Protein AF-A0A1E3H516-F1 (afdb_monomer_lite)

Radius of gyration: 39.15 Å; chains: 1; bounding box: 95×110×135 Å

Secondary structure (DSSP, 8-state):
---EEEE---SSS--BHHHHHHHHHHHHHHHTTT-EEEEEE----TTT--HHHHHHHHHHHHHTT---SEEEESTT-HHHHHHHHHHHHHTT-EEEE---HHHHHHHHHHHHHTT-------GGGG--HHHHHHHHHTT---EEEE--SS-TT---TTSTTEEEEEETTTEEEEEEGGGS---EEE-TTSPBPTHHHHHHHHHHTT--EEEEEGGGHHHHHHHHHHHHHTTPPPPEEEEEPPEE-TTS-B--TT-GGGBHHHHHHTT--HHHHHHHHHHTTSSSPP---S-SHHHHTT--STTS-SS-EE--HHHHHHHSTT--TTTSSSTTSSSS-SS--S----------------------------------------------------------------------------------------------------------------------------------------------

pLDDT: mean 70.85, std 29.44, range [23.53, 98.44]

Organism: NCBI:txid1439726

Sequence (484 aa):
MTVTVRFAPSPTGHIHIGNARTALFNWLFSRAKGGRFVLRYDDTDRERSRPEFAEAIAEDLTWLGIRPDDVIRQSERLDRYEAAKATLVAEGLLYPCYESADELDLKRRRQRLRNLPPVYDRAALALSDDDKARLEAEGRRPHWRFKLPGDATSRDPDDARHVRWTDLCKGPMVVDLASLSDPVLVREDGSFLYTLPSIVDDIDMGVTHVIRGEDHVTNTGVQIAIFRALGGTVPGFGHHNLLTDALGEGLSKRKGALSIRSLRAEGIEPQAVAALAVRLGTSEPAEPVRDIDDLATSFDLAATSRSAAKFDEADLRALTPGSSATCRSKRQGRGWRRSAYRRGRRSGRRCRAISNVFPILPTGGVSSPARPSGSRPSTTRRFLPVRPNCSRTIRSTAAPGGRGRKRWRKTAGARARPCSCRCASRSRAVFTAPNSRACCRSWAGRKFSPVWRRRQADIRFPVPAAADRGGDVGQRRHARCRQG

Structure (mmCIF, N/CA/C/O backbone):
data_AF-A0A1E3H516-F1
#
_entry.id   AF-A0A1E3H516-F1
#
loop_
_atom_site.group_PDB
_atom_site.id
_atom_site.type_symbol
_atom_site.label_atom_id
_atom_site.label_alt_id
_atom_site.label_comp_id
_atom_site.label_asym_id
_atom_site.label_entity_id
_atom_site.label_seq_id
_atom_site.pdbx_PDB_ins_code
_atom_site.Cartn_x
_atom_site.Cartn_y
_atom_site.Cartn_z
_atom_site.occupancy
_atom_site.B_iso_or_equiv
_atom_site.auth_seq_id
_atom_site.auth_comp_id
_atom_site.auth_asym_id
_atom_site.auth_atom_id
_atom_site.pdbx_PDB_model_num
ATOM 1 N N . MET A 1 1 ? 9.221 -22.246 -1.492 1.00 64.12 1 MET A N 1
ATOM 2 C CA . MET A 1 1 ? 8.011 -21.458 -1.816 1.00 64.12 1 MET A CA 1
ATOM 3 C C . MET A 1 1 ? 8.278 -20.674 -3.084 1.00 64.12 1 MET A C 1
ATOM 5 O O . MET A 1 1 ? 9.368 -20.128 -3.208 1.00 64.12 1 MET A O 1
ATOM 9 N N . THR A 1 2 ? 7.323 -20.636 -4.011 1.00 89.19 2 THR A N 1
ATOM 10 C CA . THR A 1 2 ? 7.398 -19.787 -5.209 1.00 89.19 2 THR A CA 1
ATOM 11 C C . THR A 1 2 ? 7.177 -18.333 -4.808 1.00 89.19 2 THR A C 1
ATOM 13 O O . THR A 1 2 ? 6.261 -18.047 -4.037 1.00 89.19 2 THR A O 1
ATOM 16 N N . VAL A 1 3 ? 7.997 -17.409 -5.313 1.00 95.88 3 VAL A N 1
ATOM 17 C CA . VAL A 1 3 ? 7.800 -15.973 -5.069 1.00 95.88 3 VAL A CA 1
ATOM 18 C C . VAL A 1 3 ? 6.464 -15.546 -5.680 1.00 95.88 3 VAL A C 1
ATOM 20 O O . VAL A 1 3 ? 6.269 -15.696 -6.878 1.00 95.88 3 VAL A O 1
ATOM 23 N N . THR A 1 4 ? 5.559 -15.001 -4.871 1.00 98.19 4 THR A N 1
ATOM 24 C CA . THR A 1 4 ? 4.394 -14.229 -5.339 1.00 98.19 4 THR A CA 1
ATOM 25 C C . THR A 1 4 ? 4.538 -12.777 -4.882 1.00 98.19 4 THR A C 1
ATOM 27 O O . THR A 1 4 ? 4.849 -12.519 -3.713 1.00 98.19 4 THR A O 1
ATOM 30 N N . VAL A 1 5 ? 4.305 -11.853 -5.810 1.00 98.31 5 VAL A N 1
ATOM 31 C CA . VAL A 1 5 ? 4.325 -10.386 -5.667 1.00 98.31 5 VAL A CA 1
ATOM 32 C C . VAL A 1 5 ? 3.090 -9.792 -6.346 1.00 98.31 5 VAL A C 1
ATOM 34 O O . VAL A 1 5 ? 2.445 -10.459 -7.154 1.00 98.31 5 VAL A O 1
ATOM 37 N N . ARG A 1 6 ? 2.748 -8.533 -6.042 1.00 98.19 6 ARG A N 1
ATOM 38 C CA . ARG A 1 6 ? 1.574 -7.871 -6.635 1.00 98.19 6 ARG A CA 1
ATOM 39 C C . ARG A 1 6 ? 1.694 -6.358 -6.753 1.00 98.19 6 ARG A C 1
ATOM 41 O O . ARG A 1 6 ? 2.139 -5.686 -5.816 1.00 98.19 6 ARG A O 1
ATOM 48 N N . PHE A 1 7 ? 1.195 -5.829 -7.866 1.00 98.00 7 PHE A N 1
ATOM 49 C CA . PHE A 1 7 ? 0.904 -4.408 -8.038 1.00 98.00 7 PHE A CA 1
ATOM 50 C C . PHE A 1 7 ? -0.577 -4.161 -7.731 1.00 98.00 7 PHE A C 1
ATOM 52 O O . PHE A 1 7 ? -1.445 -4.802 -8.321 1.00 98.00 7 PHE A O 1
ATOM 59 N N . ALA A 1 8 ? -0.852 -3.244 -6.799 1.00 96.81 8 ALA A N 1
ATOM 60 C CA . ALA A 1 8 ? -2.189 -2.998 -6.255 1.00 96.81 8 ALA A CA 1
ATOM 61 C C . ALA A 1 8 ? -2.668 -1.541 -6.478 1.00 96.81 8 ALA A C 1
ATOM 63 O O . ALA A 1 8 ? -2.659 -0.740 -5.539 1.00 96.81 8 ALA A O 1
ATOM 64 N N . PRO A 1 9 ? -2.988 -1.121 -7.720 1.00 95.56 9 PRO A N 1
ATOM 65 C CA . PRO A 1 9 ? -3.466 0.230 -8.000 1.00 95.56 9 PRO A CA 1
ATOM 66 C C . PRO A 1 9 ? -4.980 0.392 -7.768 1.00 95.56 9 PRO A C 1
ATOM 68 O O . PRO A 1 9 ? -5.795 -0.329 -8.340 1.00 95.56 9 PRO A O 1
ATOM 71 N N . SER A 1 10 ? -5.380 1.435 -7.036 1.00 94.31 10 SER A N 1
ATOM 72 C CA . SER A 1 10 ? -6.773 1.910 -7.043 1.00 94.31 10 SER A CA 1
ATOM 73 C C . SER A 1 10 ? -7.075 2.670 -8.347 1.00 94.31 10 SER A C 1
ATOM 75 O O . SER A 1 10 ? -6.422 3.696 -8.592 1.00 94.31 10 SER A O 1
ATOM 77 N N . PRO A 1 11 ? -8.061 2.250 -9.169 1.00 93.81 11 PRO A N 1
ATOM 78 C CA . PRO A 1 11 ? -8.339 2.817 -10.495 1.00 93.81 11 PRO A CA 1
ATOM 79 C C . PRO A 1 11 ? -9.070 4.171 -10.412 1.00 93.81 11 PRO A C 1
ATOM 81 O O . PRO A 1 11 ? -10.227 4.316 -10.791 1.00 93.81 11 PRO A O 1
ATOM 84 N N . THR A 1 12 ? -8.361 5.176 -9.895 1.00 91.88 12 THR A N 1
ATOM 85 C CA . THR A 1 12 ? -8.844 6.531 -9.545 1.00 91.88 12 THR A CA 1
ATOM 86 C C . THR A 1 12 ? -8.238 7.638 -10.422 1.00 91.88 12 THR A C 1
ATOM 88 O O . THR A 1 12 ? -8.326 8.827 -10.110 1.00 91.88 12 THR A O 1
ATOM 91 N N . GLY A 1 13 ? -7.541 7.245 -11.487 1.00 91.31 13 GLY A N 1
ATOM 92 C CA . GLY A 1 13 ? -6.838 8.110 -12.432 1.00 91.31 13 GLY A CA 1
ATOM 93 C C . GLY A 1 13 ? -5.756 7.333 -13.186 1.00 91.31 13 GLY A C 1
ATOM 94 O O . GLY A 1 13 ? -5.382 6.235 -12.776 1.00 91.31 13 GLY A O 1
ATOM 95 N N . HIS A 1 14 ? -5.224 7.911 -14.266 1.00 91.56 14 HIS A N 1
ATOM 96 C CA . HIS A 1 14 ? -4.091 7.332 -15.001 1.00 91.56 14 HIS A CA 1
ATOM 97 C C . HIS A 1 14 ? -2.841 7.186 -14.116 1.00 91.56 14 HIS A C 1
ATOM 99 O O . HIS A 1 14 ? -2.578 8.017 -13.237 1.00 91.56 14 HIS A O 1
ATOM 105 N N . ILE A 1 15 ? -2.042 6.146 -14.370 1.00 92.69 15 ILE A N 1
ATOM 106 C CA . ILE A 1 15 ? -0.769 5.944 -13.673 1.00 92.69 15 ILE A CA 1
ATOM 107 C C . ILE A 1 15 ? 0.324 6.859 -14.231 1.00 92.69 15 ILE A C 1
ATOM 109 O O . ILE A 1 15 ? 0.362 7.193 -15.412 1.00 92.69 15 ILE A O 1
ATOM 113 N N . HIS A 1 16 ? 1.227 7.271 -13.344 1.00 90.50 16 HIS A N 1
ATOM 114 C CA . HIS A 1 16 ? 2.433 8.035 -13.659 1.00 90.50 16 HIS A CA 1
ATOM 115 C C . HIS A 1 16 ? 3.680 7.189 -13.411 1.00 90.50 16 HIS A C 1
ATOM 117 O O . HIS A 1 16 ? 3.597 6.155 -12.742 1.00 90.50 16 HIS A O 1
ATOM 123 N N . ILE A 1 17 ? 4.839 7.643 -13.899 1.00 90.31 17 ILE A N 1
ATOM 124 C CA . ILE A 1 17 ? 6.109 6.897 -13.808 1.00 90.31 17 ILE A CA 1
ATOM 125 C C . ILE A 1 17 ? 6.434 6.400 -12.386 1.00 90.31 17 ILE A C 1
ATOM 127 O O . ILE A 1 17 ? 6.926 5.289 -12.228 1.00 90.31 17 ILE A O 1
ATOM 131 N N . GLY A 1 18 ? 6.071 7.152 -11.340 1.00 88.31 18 GLY A N 1
ATOM 132 C CA . GLY A 1 18 ? 6.219 6.718 -9.942 1.00 88.31 18 GLY A CA 1
ATOM 133 C C . GLY A 1 18 ? 5.408 5.467 -9.564 1.00 88.31 18 GLY A C 1
ATOM 134 O O . GLY A 1 18 ? 5.922 4.620 -8.844 1.00 88.31 18 GLY A O 1
ATOM 135 N N . ASN A 1 19 ? 4.188 5.306 -10.086 1.00 89.50 19 ASN A N 1
ATOM 136 C CA . ASN A 1 19 ? 3.364 4.112 -9.843 1.00 89.50 19 ASN A CA 1
ATOM 137 C C . ASN A 1 19 ? 3.785 2.961 -10.764 1.00 89.50 19 ASN A C 1
ATOM 139 O O . ASN A 1 19 ? 3.828 1.809 -10.339 1.00 89.50 19 ASN A O 1
ATOM 143 N N . ALA A 1 20 ? 4.135 3.279 -12.015 1.00 93.44 20 ALA A N 1
ATOM 144 C CA . ALA A 1 20 ? 4.687 2.310 -12.955 1.00 93.44 20 ALA A CA 1
ATOM 145 C C . ALA A 1 20 ? 6.003 1.711 -12.437 1.00 93.44 20 ALA A C 1
ATOM 147 O O . ALA A 1 20 ? 6.210 0.514 -12.572 1.00 93.44 20 ALA A O 1
ATOM 148 N N . ARG A 1 21 ? 6.849 2.499 -11.758 1.00 93.56 21 ARG A N 1
ATOM 149 C CA . ARG A 1 21 ? 8.056 2.018 -11.070 1.00 93.56 21 ARG A CA 1
ATOM 150 C C . ARG A 1 21 ? 7.739 0.923 -10.053 1.00 93.56 21 ARG A C 1
ATOM 152 O O . ARG A 1 21 ? 8.417 -0.096 -10.055 1.00 93.56 21 ARG A O 1
ATOM 159 N N . THR A 1 22 ? 6.677 1.068 -9.259 1.00 95.44 22 THR A N 1
ATOM 160 C CA . THR A 1 22 ? 6.222 0.009 -8.344 1.00 95.44 22 THR A CA 1
ATOM 161 C C . THR A 1 22 ? 5.816 -1.261 -9.098 1.00 95.44 22 THR A C 1
ATOM 163 O O . THR A 1 22 ? 6.174 -2.361 -8.677 1.00 95.44 22 THR A O 1
ATOM 166 N N . ALA A 1 23 ? 5.103 -1.133 -10.223 1.00 96.81 23 ALA A N 1
ATOM 167 C CA . ALA A 1 23 ? 4.726 -2.273 -11.060 1.00 96.81 23 ALA A CA 1
ATOM 168 C C . ALA A 1 23 ? 5.955 -2.972 -11.668 1.00 96.81 23 ALA A C 1
ATOM 170 O O . ALA A 1 23 ? 6.093 -4.184 -11.530 1.00 96.81 23 ALA A O 1
ATOM 171 N N . LEU A 1 24 ? 6.879 -2.198 -12.247 1.00 96.19 24 LEU A N 1
ATOM 172 C CA . LEU A 1 24 ? 8.155 -2.655 -12.806 1.00 96.19 24 LEU A CA 1
ATOM 173 C C . LEU A 1 24 ? 9.008 -3.381 -11.757 1.00 96.19 24 LEU A C 1
ATOM 175 O O . LEU A 1 24 ? 9.507 -4.465 -12.029 1.00 96.19 24 LEU A O 1
ATOM 179 N N . PHE A 1 25 ? 9.132 -2.827 -10.546 1.00 96.25 25 PHE A N 1
ATOM 180 C CA . PHE A 1 25 ? 9.882 -3.444 -9.447 1.00 96.25 25 PHE A CA 1
ATOM 181 C C . PHE A 1 25 ? 9.290 -4.797 -9.028 1.00 96.25 25 PHE A C 1
ATOM 183 O O . PHE A 1 25 ? 10.034 -5.747 -8.805 1.00 96.25 25 PHE A O 1
ATOM 190 N N . ASN A 1 26 ? 7.960 -4.904 -8.924 1.00 97.62 26 ASN A N 1
ATOM 191 C CA . ASN A 1 26 ? 7.310 -6.176 -8.596 1.00 97.62 26 ASN A CA 1
ATOM 192 C C . ASN A 1 26 ? 7.454 -7.182 -9.754 1.00 97.62 26 ASN A C 1
ATOM 194 O O . ASN A 1 26 ? 7.845 -8.320 -9.514 1.00 97.62 26 ASN A O 1
ATOM 198 N N . TRP A 1 27 ? 7.198 -6.773 -11.000 1.00 97.00 27 TRP A N 1
ATOM 199 C CA . TRP A 1 27 ? 7.292 -7.657 -12.167 1.00 97.00 27 TRP A CA 1
ATOM 200 C C . TRP A 1 27 ? 8.724 -8.161 -12.394 1.00 97.00 27 TRP A C 1
ATOM 202 O O . TRP A 1 27 ? 8.943 -9.366 -12.451 1.00 97.00 27 TRP A O 1
ATOM 212 N N . LEU A 1 28 ? 9.733 -7.284 -12.408 1.00 95.62 28 LEU A N 1
ATOM 213 C CA . LEU A 1 28 ? 11.130 -7.710 -12.561 1.00 95.62 28 LEU A CA 1
ATOM 214 C C . LEU A 1 28 ? 11.598 -8.606 -11.407 1.00 95.62 28 LEU A C 1
ATOM 216 O O . LEU A 1 28 ? 12.351 -9.548 -11.647 1.00 95.62 28 LEU A O 1
ATOM 220 N N . PHE A 1 29 ? 11.112 -8.392 -10.177 1.00 95.94 29 PHE A N 1
ATOM 221 C CA . PHE A 1 29 ? 11.392 -9.300 -9.062 1.00 95.94 29 PHE A CA 1
ATOM 222 C C . PHE A 1 29 ? 10.760 -10.688 -9.246 1.00 95.94 29 PHE A C 1
ATOM 224 O O . PHE A 1 29 ? 11.387 -11.679 -8.874 1.00 95.94 29 PHE A O 1
ATOM 231 N N . SER A 1 30 ? 9.559 -10.796 -9.834 1.00 95.69 30 SER A N 1
ATOM 232 C CA . SER A 1 30 ? 8.981 -12.108 -10.158 1.00 95.69 30 SER A CA 1
ATOM 233 C C . SER A 1 30 ? 9.788 -12.794 -11.262 1.00 95.69 30 SER A C 1
ATOM 235 O O . SER A 1 30 ? 10.247 -13.920 -11.061 1.00 95.69 30 SER A O 1
ATOM 237 N N . ARG A 1 31 ? 10.074 -12.092 -12.370 1.00 94.31 31 ARG A N 1
ATOM 238 C CA . ARG A 1 31 ? 10.872 -12.601 -13.502 1.00 94.31 31 ARG A CA 1
ATOM 239 C C . ARG A 1 31 ? 12.245 -13.103 -13.042 1.00 94.31 31 ARG A C 1
ATOM 241 O O . ARG A 1 31 ? 12.589 -14.256 -13.294 1.00 94.31 31 ARG A O 1
ATOM 248 N N . ALA A 1 32 ? 12.973 -12.303 -12.261 1.00 92.69 32 ALA A N 1
ATOM 249 C CA . ALA A 1 32 ? 14.300 -12.632 -11.726 1.00 92.69 32 ALA A CA 1
ATOM 250 C C . ALA A 1 32 ? 14.323 -13.786 -10.697 1.00 92.69 32 ALA A C 1
ATOM 252 O O . ALA A 1 32 ? 15.403 -14.205 -10.270 1.00 92.69 32 ALA A O 1
ATOM 253 N N . LYS A 1 33 ? 13.158 -14.283 -10.254 1.00 93.00 33 LYS A N 1
ATOM 254 C CA . LYS A 1 33 ? 13.021 -15.379 -9.275 1.00 93.00 33 LYS A CA 1
ATOM 255 C C . LYS A 1 33 ? 12.164 -16.554 -9.768 1.00 93.00 33 LYS A C 1
ATOM 257 O O . LYS A 1 33 ? 11.905 -17.457 -8.976 1.00 93.00 33 LYS A O 1
ATOM 262 N N . GLY A 1 34 ? 11.713 -16.554 -11.027 1.00 93.12 34 GLY A N 1
ATOM 263 C CA . GLY A 1 34 ? 10.752 -17.551 -11.529 1.00 93.12 34 GLY A CA 1
ATOM 264 C C . GLY A 1 34 ? 9.422 -17.536 -10.760 1.00 93.12 34 GLY A C 1
ATOM 265 O O . GLY A 1 34 ? 8.822 -18.582 -10.524 1.00 93.12 34 GLY A O 1
ATOM 266 N N . GLY A 1 35 ? 9.025 -16.356 -10.282 1.00 95.56 35 GLY A N 1
ATOM 267 C CA . GLY A 1 35 ? 7.834 -16.125 -9.474 1.00 95.56 35 GLY A CA 1
ATOM 268 C C . GLY A 1 35 ? 6.632 -15.612 -10.267 1.00 95.56 35 GLY A C 1
ATOM 269 O O . GLY A 1 35 ? 6.709 -15.373 -11.468 1.00 95.56 35 GLY A O 1
ATOM 270 N N . ARG A 1 36 ? 5.540 -15.382 -9.537 1.00 97.44 36 ARG A N 1
ATOM 271 C CA . ARG A 1 36 ? 4.226 -14.942 -10.013 1.00 97.44 36 ARG A CA 1
ATOM 272 C C . ARG A 1 36 ? 3.957 -13.476 -9.661 1.00 97.44 36 ARG A C 1
ATOM 274 O O . ARG A 1 36 ? 4.250 -13.046 -8.541 1.00 97.44 36 ARG A O 1
ATOM 281 N N . PHE A 1 37 ? 3.379 -12.724 -10.590 1.00 97.94 37 PHE A N 1
ATOM 282 C CA . PHE A 1 37 ? 3.020 -11.314 -10.461 1.00 97.94 37 PHE A CA 1
ATOM 283 C C . PHE A 1 37 ? 1.512 -11.100 -10.662 1.00 97.94 37 PHE A C 1
ATOM 285 O O . PHE A 1 37 ? 0.974 -11.284 -11.753 1.00 97.94 37 PHE A O 1
ATOM 292 N N . VAL A 1 38 ? 0.837 -10.674 -9.593 1.00 98.38 38 VAL A N 1
ATOM 293 C CA . VAL A 1 38 ? -0.610 -10.409 -9.566 1.00 98.38 38 VAL A CA 1
ATOM 294 C C . VAL A 1 38 ? -0.891 -8.921 -9.813 1.00 98.38 38 VAL A C 1
ATOM 296 O O . VAL A 1 38 ? -0.248 -8.049 -9.219 1.00 98.38 38 VAL A O 1
ATOM 299 N N . LEU A 1 39 ? -1.896 -8.612 -10.633 1.00 98.44 39 LEU A N 1
ATOM 300 C CA . LEU A 1 39 ? -2.495 -7.279 -10.730 1.00 98.44 39 LEU A CA 1
ATOM 301 C C . LEU A 1 39 ? -3.790 -7.244 -9.911 1.00 98.44 39 LEU A C 1
ATOM 303 O O . LEU A 1 39 ? -4.760 -7.916 -10.257 1.00 98.44 39 LEU A O 1
ATOM 307 N N . ARG A 1 40 ? -3.825 -6.445 -8.841 1.00 98.06 40 ARG A N 1
ATOM 308 C CA . ARG A 1 40 ? -5.017 -6.287 -7.996 1.00 98.06 40 ARG A CA 1
ATOM 309 C C . ARG A 1 40 ? -5.591 -4.880 -8.113 1.00 98.06 40 ARG A C 1
ATOM 311 O O . ARG A 1 40 ? -4.922 -3.908 -7.783 1.00 98.06 40 ARG A O 1
ATOM 318 N N . TYR A 1 41 ? -6.832 -4.754 -8.563 1.00 97.44 41 TYR A N 1
ATOM 319 C CA . TYR A 1 41 ? -7.525 -3.470 -8.564 1.00 97.44 41 TYR A CA 1
ATOM 320 C C . TYR A 1 41 ? -8.099 -3.193 -7.174 1.00 97.44 41 TYR A C 1
ATOM 322 O O . TYR A 1 41 ? -9.089 -3.808 -6.776 1.00 97.44 41 TYR A O 1
ATOM 330 N N . ASP A 1 42 ? -7.494 -2.247 -6.451 1.00 95.19 42 ASP A N 1
ATOM 331 C CA . ASP A 1 42 ? -7.952 -1.808 -5.126 1.00 95.19 42 ASP A CA 1
ATOM 332 C C . ASP A 1 42 ? -9.125 -0.819 -5.297 1.00 95.19 42 ASP A C 1
ATOM 334 O O . ASP A 1 42 ? -8.991 0.390 -5.087 1.00 95.19 42 ASP A O 1
ATOM 338 N N . ASP A 1 43 ? -10.260 -1.345 -5.775 1.00 93.00 43 ASP A N 1
ATOM 339 C CA . ASP A 1 43 ? -11.439 -0.628 -6.290 1.00 93.00 43 ASP A CA 1
ATOM 340 C C . ASP A 1 43 ? -12.654 -0.620 -5.336 1.00 93.00 43 ASP A C 1
ATOM 342 O O . ASP A 1 43 ? -13.792 -0.395 -5.750 1.00 93.00 43 ASP A O 1
ATOM 346 N N . THR A 1 44 ? -12.410 -0.816 -4.036 1.00 87.31 44 THR A N 1
ATOM 347 C CA . THR A 1 44 ? -13.428 -0.733 -2.965 1.00 87.31 44 THR A CA 1
ATOM 348 C C . THR A 1 44 ? -14.083 0.649 -2.835 1.00 87.31 44 THR A C 1
ATOM 350 O O . THR A 1 44 ? -15.225 0.760 -2.390 1.00 87.31 44 THR A O 1
ATOM 353 N N . ASP A 1 45 ? -13.383 1.711 -3.237 1.00 85.75 45 ASP A N 1
ATOM 354 C CA . ASP A 1 45 ? -13.869 3.092 -3.225 1.00 85.75 45 ASP A CA 1
ATOM 355 C C . ASP A 1 45 ? -14.720 3.377 -4.474 1.00 85.75 45 ASP A C 1
ATOM 357 O O . ASP A 1 45 ? -14.196 3.775 -5.517 1.00 85.75 45 ASP A O 1
ATOM 361 N N . ARG A 1 46 ? -16.033 3.136 -4.383 1.00 81.25 46 ARG A N 1
ATOM 362 C CA . ARG A 1 46 ? -16.970 3.235 -5.520 1.00 81.25 46 ARG A CA 1
ATOM 363 C C . ARG A 1 46 ? -17.200 4.658 -6.045 1.00 81.25 46 ARG A C 1
ATOM 365 O O . ARG A 1 46 ? -17.664 4.802 -7.169 1.00 81.25 46 ARG A O 1
ATOM 372 N N . GLU A 1 47 ? -16.886 5.699 -5.272 1.00 85.31 47 GLU A N 1
ATOM 373 C CA . GLU A 1 47 ? -17.026 7.093 -5.724 1.00 85.31 47 GLU A CA 1
ATOM 374 C C . GLU A 1 47 ? -15.890 7.509 -6.665 1.00 85.31 47 GLU A C 1
ATOM 376 O O . GLU A 1 47 ? -16.101 8.246 -7.632 1.00 85.31 47 GLU A O 1
ATOM 381 N N . ARG A 1 48 ? -14.662 7.061 -6.367 1.00 86.88 48 ARG A N 1
ATOM 382 C CA . ARG A 1 48 ? -13.451 7.485 -7.085 1.00 86.88 48 ARG A CA 1
ATOM 383 C C . ARG A 1 48 ? -12.948 6.444 -8.080 1.00 86.88 48 ARG A C 1
ATOM 385 O O . ARG A 1 48 ? -12.224 6.817 -9.002 1.00 86.88 48 ARG A O 1
ATOM 392 N N . SER A 1 49 ? -13.293 5.170 -7.902 1.00 90.88 49 SER A N 1
ATOM 393 C CA . SER A 1 49 ? -12.887 4.079 -8.796 1.00 90.88 49 SER A CA 1
ATOM 394 C C . SER A 1 49 ? -13.740 4.052 -10.061 1.00 90.88 49 SER A C 1
ATOM 396 O O . SER A 1 49 ? -14.964 4.118 -9.979 1.00 90.88 49 SER A O 1
ATOM 398 N N . ARG A 1 50 ? -13.115 3.925 -11.238 1.00 93.62 50 ARG A N 1
ATOM 399 C CA . ARG A 1 50 ? -13.828 3.884 -12.527 1.00 93.62 50 ARG A CA 1
ATOM 400 C C . ARG A 1 50 ? -13.284 2.814 -13.483 1.00 93.62 50 ARG A C 1
ATOM 402 O O . ARG A 1 50 ? -12.062 2.640 -13.533 1.00 93.62 50 ARG A O 1
ATOM 409 N N . PRO A 1 51 ? -14.140 2.156 -14.295 1.00 93.62 51 PRO A N 1
ATOM 410 C CA . PRO A 1 51 ? -13.701 1.214 -15.331 1.00 93.62 51 PRO A CA 1
ATOM 411 C C . PRO A 1 51 ? -12.676 1.823 -16.297 1.00 93.62 51 PRO A C 1
ATOM 413 O O . PRO A 1 51 ? -11.623 1.229 -16.508 1.00 93.62 51 PRO A O 1
ATOM 416 N N . GLU A 1 52 ? -12.902 3.065 -16.743 1.00 95.12 52 GLU A N 1
ATOM 417 C CA . GLU A 1 52 ? -12.022 3.803 -17.668 1.00 95.12 52 GLU A CA 1
ATOM 418 C C . GLU A 1 52 ? -10.561 3.927 -17.185 1.00 95.12 52 GLU A C 1
ATOM 420 O O . GLU A 1 52 ? -9.631 4.010 -17.988 1.00 95.12 52 GLU A O 1
ATOM 425 N N . PHE A 1 53 ? -10.332 3.914 -15.866 1.00 95.31 53 PHE A N 1
ATOM 426 C CA . PHE A 1 53 ? -8.992 3.935 -15.285 1.00 95.31 53 PHE A CA 1
ATOM 427 C C . PHE A 1 53 ? -8.434 2.531 -15.052 1.00 95.31 53 PHE A C 1
ATOM 429 O O . PHE A 1 53 ? -7.222 2.357 -15.146 1.00 95.31 53 PHE A O 1
ATOM 436 N N . ALA A 1 54 ? -9.278 1.528 -14.793 1.00 95.75 54 ALA A N 1
ATOM 437 C CA . ALA A 1 54 ? -8.845 0.134 -14.707 1.00 95.75 54 ALA A CA 1
ATOM 438 C C . ALA A 1 54 ? -8.354 -0.381 -16.075 1.00 95.75 54 ALA A C 1
ATOM 440 O O . ALA A 1 54 ? -7.282 -0.984 -16.158 1.00 95.75 54 ALA A O 1
ATOM 441 N N . GLU A 1 55 ? -9.089 -0.053 -17.140 1.00 96.31 55 GLU A N 1
ATOM 442 C CA . GLU A 1 55 ? -8.727 -0.308 -18.538 1.00 96.31 55 GLU A CA 1
ATOM 443 C C . GLU A 1 55 ? -7.428 0.412 -18.919 1.00 96.31 55 GLU A C 1
ATOM 445 O O . GLU A 1 55 ? -6.486 -0.226 -19.386 1.00 96.31 55 GLU A O 1
ATOM 450 N N . ALA A 1 56 ? -7.318 1.717 -18.637 1.00 95.81 56 ALA A N 1
ATOM 451 C CA . ALA A 1 56 ? -6.096 2.473 -18.915 1.00 95.81 56 ALA A CA 1
ATOM 452 C C . ALA A 1 56 ? -4.872 1.950 -18.138 1.00 95.81 56 ALA A C 1
ATOM 454 O O . ALA A 1 56 ? -3.763 1.985 -18.658 1.00 95.81 56 ALA A O 1
ATOM 455 N N . ILE A 1 57 ? -5.052 1.426 -16.918 1.00 96.88 57 ILE A N 1
ATOM 456 C CA . ILE A 1 57 ? -3.982 0.741 -16.174 1.00 96.88 57 ILE A CA 1
ATOM 457 C C . ILE A 1 57 ? -3.531 -0.527 -16.912 1.00 96.88 57 ILE A C 1
ATOM 459 O O . ILE A 1 57 ? -2.328 -0.733 -17.056 1.00 96.88 57 ILE A O 1
ATOM 463 N N . ALA A 1 58 ? -4.455 -1.357 -17.406 1.00 97.19 58 ALA A N 1
ATOM 464 C CA . ALA A 1 58 ? -4.101 -2.555 -18.170 1.00 97.19 58 ALA A CA 1
ATOM 465 C C . ALA A 1 58 ? -3.398 -2.205 -19.494 1.00 97.19 58 ALA A C 1
ATOM 467 O O . ALA A 1 58 ? -2.405 -2.841 -19.851 1.00 97.19 58 ALA A O 1
ATOM 468 N N . GLU A 1 59 ? -3.863 -1.165 -20.190 1.00 97.06 59 GLU A N 1
ATOM 469 C CA . GLU A 1 59 ? -3.262 -0.660 -21.429 1.00 97.06 59 GLU A CA 1
ATOM 470 C C . GLU A 1 59 ? -1.841 -0.109 -21.197 1.00 97.06 59 GLU A C 1
ATOM 472 O O . GLU A 1 59 ? -0.916 -0.425 -21.944 1.00 97.06 59 GLU A O 1
ATOM 477 N N . ASP A 1 60 ? -1.644 0.698 -20.148 1.00 96.62 60 ASP A N 1
ATOM 478 C CA . ASP A 1 60 ? -0.348 1.281 -19.783 1.00 96.62 60 ASP A CA 1
ATOM 479 C C . ASP A 1 60 ? 0.654 0.211 -19.296 1.00 96.62 60 ASP A C 1
ATOM 481 O O . ASP A 1 60 ? 1.833 0.280 -19.644 1.00 96.62 60 ASP A O 1
ATOM 485 N N . LEU A 1 61 ? 0.206 -0.811 -18.551 1.00 97.12 61 LEU A N 1
ATOM 486 C CA . LEU A 1 61 ? 1.044 -1.954 -18.150 1.00 97.12 61 LEU A CA 1
ATOM 487 C C . LEU A 1 61 ? 1.438 -2.824 -19.353 1.00 97.12 61 LEU A C 1
ATOM 489 O O . LEU A 1 61 ? 2.618 -3.129 -19.521 1.00 97.12 61 LEU A O 1
ATOM 493 N N . THR A 1 62 ? 0.477 -3.156 -20.221 1.00 96.75 62 THR A N 1
ATOM 494 C CA . THR A 1 62 ? 0.725 -3.939 -21.445 1.00 96.75 62 THR A CA 1
ATOM 495 C C . THR A 1 62 ? 1.706 -3.217 -22.368 1.00 96.75 62 THR A C 1
ATOM 497 O O . THR A 1 62 ? 2.601 -3.842 -22.933 1.00 96.75 62 THR A O 1
ATOM 500 N N . TRP A 1 63 ? 1.584 -1.890 -22.486 1.00 96.19 63 TRP A N 1
ATOM 501 C CA . TRP A 1 63 ? 2.510 -1.061 -23.257 1.00 96.19 63 TRP A CA 1
ATOM 502 C C . TRP A 1 63 ? 3.930 -1.043 -22.675 1.00 96.19 63 TRP A C 1
ATOM 504 O O . TRP A 1 63 ? 4.892 -1.082 -23.436 1.00 96.19 63 TRP A O 1
ATOM 514 N N . LEU A 1 64 ? 4.076 -1.065 -21.345 1.00 95.56 64 LEU A N 1
ATOM 515 C CA . LEU A 1 64 ? 5.367 -1.252 -20.667 1.00 95.56 64 LEU A CA 1
ATOM 516 C C . LEU A 1 64 ? 5.932 -2.683 -20.797 1.00 95.56 64 LEU A C 1
ATOM 518 O O . LEU A 1 64 ? 7.001 -2.953 -20.262 1.00 95.56 64 LEU A O 1
ATOM 522 N N . GLY A 1 65 ? 5.233 -3.608 -21.464 1.00 94.38 65 GLY A N 1
ATOM 523 C CA . GLY A 1 65 ? 5.615 -5.021 -21.575 1.00 94.38 65 GLY A CA 1
ATOM 524 C C . GLY A 1 65 ? 5.268 -5.871 -20.346 1.00 94.38 65 GLY A C 1
ATOM 525 O O . GLY A 1 65 ? 5.481 -7.083 -20.363 1.00 94.38 65 GLY A O 1
ATOM 526 N N . ILE A 1 66 ? 4.689 -5.271 -19.300 1.00 95.94 66 ILE A N 1
ATOM 527 C CA . ILE A 1 66 ? 4.304 -5.962 -18.067 1.00 95.94 66 ILE A CA 1
ATOM 528 C C . ILE A 1 66 ? 3.082 -6.840 -18.342 1.00 95.94 66 ILE A C 1
ATOM 530 O O . ILE A 1 66 ? 2.022 -6.354 -18.740 1.00 95.94 66 ILE A O 1
ATOM 534 N N . ARG A 1 67 ? 3.216 -8.137 -18.059 1.00 94.25 67 ARG A N 1
ATOM 535 C CA . ARG A 1 67 ? 2.130 -9.122 -18.132 1.00 94.25 67 ARG A CA 1
ATOM 536 C C . ARG A 1 67 ? 1.853 -9.681 -16.731 1.00 94.25 67 ARG A C 1
ATOM 538 O O . ARG A 1 67 ? 2.770 -10.276 -16.162 1.00 94.25 67 ARG A O 1
ATOM 545 N N . PRO A 1 68 ? 0.653 -9.467 -16.161 1.00 96.94 68 PRO A N 1
ATOM 546 C CA . PRO A 1 68 ? 0.187 -10.182 -14.975 1.00 96.94 68 PRO A CA 1
ATOM 547 C C . PRO A 1 68 ? -0.054 -11.661 -15.271 1.00 96.94 68 PRO A C 1
ATOM 549 O O . PRO A 1 68 ? -0.538 -11.998 -16.351 1.00 96.94 68 PRO A O 1
ATOM 552 N N . ASP A 1 69 ? 0.238 -12.515 -14.293 1.00 97.25 69 ASP A N 1
ATOM 553 C CA . ASP A 1 69 ? -0.156 -13.928 -14.305 1.00 97.25 69 ASP A CA 1
ATOM 554 C C . ASP A 1 69 ? -1.609 -14.093 -13.819 1.00 97.25 69 ASP A C 1
ATOM 556 O O . ASP A 1 69 ? -2.369 -14.882 -14.373 1.00 97.25 69 ASP A O 1
ATOM 560 N N . ASP A 1 70 ? -2.003 -13.291 -12.822 1.00 96.69 70 ASP A N 1
ATOM 561 C CA . ASP A 1 70 ? -3.353 -13.211 -12.251 1.00 96.69 70 ASP A CA 1
ATOM 562 C C . ASP A 1 70 ? -3.863 -11.758 -12.285 1.00 96.69 70 ASP A C 1
ATOM 564 O O . ASP A 1 70 ? -3.095 -10.814 -12.064 1.00 96.69 70 ASP A O 1
ATOM 568 N N . VAL A 1 71 ? -5.174 -11.569 -12.479 1.00 97.75 71 VAL A N 1
ATOM 569 C CA . VAL A 1 71 ? -5.857 -10.265 -12.382 1.00 97.75 71 VAL A CA 1
ATOM 570 C C . VAL A 1 71 ? -7.078 -10.395 -11.472 1.00 97.75 71 VAL A C 1
ATOM 572 O O . VAL A 1 71 ? -7.910 -11.270 -11.691 1.00 97.75 71 VAL A O 1
ATOM 575 N N . ILE A 1 72 ? -7.183 -9.550 -10.441 1.00 96.75 72 ILE A N 1
ATOM 576 C CA . ILE A 1 72 ? -8.196 -9.667 -9.373 1.00 96.75 72 ILE A CA 1
ATOM 577 C C . ILE A 1 72 ? -8.763 -8.283 -9.006 1.00 96.75 72 ILE A C 1
ATOM 579 O O . ILE A 1 72 ? -8.039 -7.286 -9.048 1.00 96.75 72 ILE A O 1
ATOM 583 N N . ARG A 1 73 ? -10.042 -8.202 -8.614 1.00 96.50 73 ARG A N 1
ATOM 584 C CA . ARG A 1 73 ? -10.690 -6.975 -8.108 1.00 96.50 73 ARG A CA 1
ATOM 585 C C . ARG A 1 73 ? -11.067 -7.106 -6.633 1.00 96.50 73 ARG A C 1
ATOM 587 O O . ARG A 1 73 ? -11.482 -8.176 -6.198 1.00 96.50 73 ARG A O 1
ATOM 594 N N . GLN A 1 74 ? -10.973 -6.022 -5.862 1.00 95.75 74 GLN A N 1
ATOM 595 C CA . GLN A 1 74 ? -11.425 -6.027 -4.463 1.00 95.75 74 GLN A CA 1
ATOM 596 C C . GLN A 1 74 ? -12.949 -5.892 -4.332 1.00 95.75 74 GLN A C 1
ATOM 598 O O . GLN A 1 74 ? -13.550 -6.420 -3.398 1.00 95.75 74 GLN A O 1
ATOM 603 N N . SER A 1 75 ? -13.597 -5.219 -5.284 1.00 93.75 75 SER A N 1
ATOM 604 C CA . SER A 1 75 ? -15.057 -5.069 -5.352 1.00 93.75 75 SER A CA 1
ATOM 605 C C . SER A 1 75 ? -15.823 -6.398 -5.455 1.00 93.75 75 SER A C 1
ATOM 607 O O . SER A 1 75 ? -16.996 -6.445 -5.086 1.00 93.75 75 SER A O 1
ATOM 609 N N . GLU A 1 76 ? -15.152 -7.470 -5.887 1.00 95.44 76 GLU A N 1
ATOM 610 C CA . GLU A 1 76 ? -15.673 -8.838 -6.032 1.00 95.44 76 GLU A CA 1
ATOM 611 C C . GLU A 1 76 ? -15.444 -9.719 -4.783 1.00 95.44 76 GLU A C 1
ATOM 613 O O . GLU A 1 76 ? -15.880 -10.865 -4.761 1.00 95.44 76 GLU A O 1
ATOM 618 N N . ARG A 1 77 ? -14.751 -9.210 -3.749 1.00 96.38 77 ARG A N 1
ATOM 619 C CA . ARG A 1 77 ? -14.194 -10.002 -2.625 1.00 96.38 77 ARG A CA 1
ATOM 620 C C . ARG A 1 77 ? -14.635 -9.523 -1.233 1.00 96.38 77 ARG A C 1
ATOM 622 O O . ARG A 1 77 ? -13.968 -9.758 -0.225 1.00 96.38 77 ARG A O 1
ATOM 629 N N . LEU A 1 78 ? -15.770 -8.822 -1.174 1.00 95.50 78 LEU A N 1
ATOM 630 C CA . LEU A 1 78 ? -16.306 -8.219 0.055 1.00 95.50 78 LEU A CA 1
ATOM 631 C C . LEU A 1 78 ? -16.684 -9.261 1.129 1.00 95.50 78 LEU A C 1
ATOM 633 O O . LEU A 1 78 ? -16.620 -8.955 2.318 1.00 95.50 78 LEU A O 1
ATOM 637 N N . ASP A 1 79 ? -17.009 -10.491 0.717 1.00 96.75 79 ASP A N 1
ATOM 638 C CA . ASP A 1 79 ? -17.229 -11.658 1.583 1.00 96.75 79 ASP A CA 1
ATOM 639 C C . ASP A 1 79 ? -16.019 -11.938 2.488 1.00 96.75 79 ASP A C 1
ATOM 641 O O . ASP A 1 79 ? -16.167 -12.132 3.696 1.00 96.75 79 ASP A O 1
ATOM 645 N N . ARG A 1 80 ? -14.807 -11.883 1.921 1.00 97.12 80 ARG A N 1
ATOM 646 C CA . ARG A 1 80 ? -13.548 -12.132 2.638 1.00 97.12 80 ARG A CA 1
ATOM 647 C C . ARG A 1 80 ? -13.287 -11.073 3.697 1.00 97.12 80 ARG A C 1
ATOM 649 O O . ARG A 1 80 ? -12.780 -11.380 4.774 1.00 97.12 80 ARG A O 1
ATOM 656 N N . TYR A 1 81 ? -13.639 -9.826 3.400 1.00 97.25 81 TYR A N 1
ATOM 657 C CA . TYR A 1 81 ? -13.395 -8.698 4.293 1.00 97.25 81 TYR A CA 1
ATOM 658 C C . TYR A 1 81 ? -14.395 -8.679 5.457 1.00 97.25 81 TYR A C 1
ATOM 660 O O . TYR A 1 81 ? -13.993 -8.403 6.587 1.00 97.25 81 TYR A O 1
ATOM 668 N N . GLU A 1 82 ? -15.660 -9.044 5.217 1.00 97.31 82 GLU A N 1
ATOM 669 C CA . GLU A 1 82 ? -16.656 -9.266 6.277 1.00 97.31 82 GLU A CA 1
ATOM 670 C C . GLU A 1 82 ? -16.299 -10.476 7.158 1.00 97.31 82 GLU A C 1
ATOM 672 O O . GLU A 1 82 ? -16.374 -10.375 8.382 1.00 97.31 82 GLU A O 1
ATOM 677 N N . ALA A 1 83 ? -15.812 -11.581 6.578 1.00 97.69 83 ALA A N 1
ATOM 678 C CA . ALA A 1 83 ? -15.334 -12.732 7.348 1.00 97.69 83 ALA A CA 1
ATOM 679 C C . ALA A 1 83 ? -14.133 -12.376 8.249 1.00 97.69 83 ALA A C 1
ATOM 681 O O . ALA A 1 83 ? -14.158 -12.641 9.450 1.00 97.69 83 ALA A O 1
ATOM 682 N N . ALA A 1 84 ? -13.111 -11.703 7.709 1.00 97.69 84 ALA A N 1
ATOM 683 C CA . ALA A 1 84 ? -11.945 -11.270 8.485 1.00 97.69 84 ALA A CA 1
ATOM 684 C C . ALA A 1 84 ? -12.304 -10.246 9.580 1.00 97.69 84 ALA A C 1
ATOM 686 O O . ALA A 1 84 ? -11.770 -10.295 10.688 1.00 97.69 84 ALA A O 1
ATOM 687 N N . LYS A 1 85 ? -13.242 -9.334 9.296 1.00 97.56 85 LYS A N 1
ATOM 688 C CA . LYS A 1 85 ? -13.839 -8.414 10.276 1.00 97.56 85 LYS A CA 1
ATOM 689 C C . LYS A 1 85 ? -14.527 -9.187 11.405 1.00 97.56 85 LYS A C 1
ATOM 691 O O . LYS A 1 85 ? -14.275 -8.869 12.563 1.00 97.56 85 LYS A O 1
ATOM 696 N N . ALA A 1 86 ? -15.329 -10.208 11.096 1.00 97.62 86 ALA A N 1
ATOM 697 C CA . ALA A 1 86 ? -15.999 -11.035 12.102 1.00 97.62 86 ALA A CA 1
ATOM 698 C C . ALA A 1 86 ? -15.001 -11.752 13.031 1.00 97.62 86 ALA A C 1
ATOM 700 O O . ALA A 1 86 ? -15.178 -11.700 14.248 1.00 97.62 86 ALA A O 1
ATOM 701 N N . THR A 1 87 ? -13.915 -12.322 12.491 1.00 97.31 87 THR A N 1
ATOM 702 C CA . THR A 1 87 ? -12.818 -12.900 13.292 1.00 97.31 87 THR A CA 1
ATOM 703 C C . THR A 1 87 ? -12.219 -11.873 14.254 1.00 97.31 87 THR A C 1
ATOM 705 O O . THR A 1 87 ? -12.180 -12.104 15.461 1.00 97.31 87 THR A O 1
ATOM 708 N N . LEU A 1 88 ? -11.827 -10.695 13.755 1.00 97.31 88 LEU A N 1
ATOM 709 C CA . LEU A 1 88 ? -11.199 -9.664 14.590 1.00 97.31 88 LEU A CA 1
ATOM 710 C C . LEU A 1 88 ? -12.150 -9.087 15.656 1.00 97.31 88 LEU A C 1
ATOM 712 O O . LEU A 1 88 ? -11.683 -8.662 16.714 1.00 97.31 88 LEU A O 1
ATOM 716 N N . VAL A 1 89 ? -13.466 -9.068 15.410 1.00 96.88 89 VAL A N 1
ATOM 717 C CA . VAL A 1 89 ? -14.475 -8.708 16.425 1.00 96.88 89 VAL A CA 1
ATOM 718 C C . VAL A 1 89 ? -14.586 -9.796 17.495 1.00 96.88 89 VAL A C 1
ATOM 720 O O . VAL A 1 89 ? -14.565 -9.472 18.680 1.00 96.88 89 VAL A O 1
ATOM 723 N N . ALA A 1 90 ? -14.643 -11.074 17.105 1.00 96.69 90 ALA A N 1
ATOM 724 C CA . ALA A 1 90 ? -14.712 -12.201 18.040 1.00 96.69 90 ALA A CA 1
ATOM 725 C C . ALA A 1 90 ? -13.471 -12.296 18.952 1.00 96.69 90 ALA A C 1
ATOM 727 O O . ALA A 1 90 ? -13.586 -12.651 20.122 1.00 96.69 90 ALA A O 1
ATOM 728 N N . GLU A 1 91 ? -12.297 -11.912 18.447 1.00 95.12 91 GLU A N 1
ATOM 729 C CA . GLU A 1 91 ? -11.043 -11.823 19.213 1.00 95.12 91 GLU A CA 1
ATOM 730 C C . GLU A 1 91 ? -10.927 -10.549 20.079 1.00 95.12 91 GLU A C 1
ATOM 732 O O . GLU A 1 91 ? -9.945 -10.371 20.802 1.00 95.12 91 GLU A O 1
ATOM 737 N N . GLY A 1 92 ? -11.893 -9.622 20.011 1.00 94.88 92 GLY A N 1
ATOM 738 C CA . GLY A 1 92 ? -11.836 -8.337 20.721 1.00 94.88 92 GLY A CA 1
ATOM 739 C C . GLY A 1 92 ? -10.731 -7.390 20.224 1.00 94.88 92 GLY A C 1
ATOM 740 O O . GLY A 1 92 ? -10.335 -6.456 20.935 1.00 94.88 92 GLY A O 1
ATOM 741 N N . LEU A 1 93 ? -10.217 -7.633 19.013 1.00 95.62 93 LEU A N 1
ATOM 742 C CA . LEU A 1 93 ? -9.185 -6.833 18.349 1.00 95.62 93 LEU A CA 1
ATOM 743 C C . LEU A 1 93 ? -9.771 -5.755 17.432 1.00 95.62 93 LEU A C 1
ATOM 745 O O . LEU A 1 93 ? -9.103 -4.753 17.184 1.00 95.62 93 LEU A O 1
ATOM 749 N N . LEU A 1 94 ? -11.012 -5.908 16.965 1.00 97.19 94 LEU A N 1
ATOM 750 C CA . LEU A 1 94 ? -11.773 -4.872 16.269 1.00 97.19 94 LEU A CA 1
ATOM 751 C C . LEU A 1 94 ? -12.934 -4.398 17.151 1.00 97.19 94 LEU A C 1
ATOM 753 O O . LEU A 1 94 ? -13.766 -5.204 17.557 1.00 97.19 94 LEU A O 1
ATOM 757 N N . TYR A 1 95 ? -13.006 -3.095 17.428 1.00 96.88 95 TYR A N 1
ATOM 758 C CA . TYR A 1 95 ? -14.020 -2.512 18.312 1.00 96.88 95 TYR A CA 1
ATOM 759 C C . TYR A 1 95 ? -14.808 -1.373 17.640 1.00 96.88 95 TYR A C 1
ATOM 761 O O . TYR A 1 95 ? -14.234 -0.622 16.838 1.00 96.88 95 TYR A O 1
ATOM 769 N N . PRO A 1 96 ? -16.111 -1.223 17.952 1.00 97.06 96 PRO A N 1
ATOM 770 C CA . PRO A 1 96 ? -16.936 -0.143 17.429 1.00 97.06 96 PRO A CA 1
ATOM 771 C C . PRO A 1 96 ? -16.579 1.187 18.102 1.00 97.06 96 PRO A C 1
ATOM 773 O O . PRO A 1 96 ? -16.219 1.239 19.278 1.00 97.06 96 PRO A O 1
ATOM 776 N N . CYS A 1 97 ? -16.681 2.275 17.349 1.00 96.88 97 CYS A N 1
ATOM 777 C CA . CYS A 1 97 ? -16.434 3.642 17.788 1.00 96.88 97 CYS A CA 1
ATOM 778 C C . CYS A 1 97 ? -17.525 4.552 17.219 1.00 96.88 97 CYS A C 1
ATOM 780 O O . CYS A 1 97 ? -17.879 4.426 16.051 1.00 96.88 97 CYS A O 1
ATOM 782 N N . TYR A 1 98 ? -18.017 5.487 18.030 1.00 96.12 98 TYR A N 1
ATOM 783 C CA . TYR A 1 98 ? -19.203 6.295 17.714 1.00 96.12 98 TYR A CA 1
ATOM 784 C C . TYR A 1 98 ? -18.906 7.797 17.621 1.00 96.12 98 TYR A C 1
ATOM 786 O O . TYR A 1 98 ? -19.834 8.598 17.514 1.00 96.12 98 TYR A O 1
ATOM 794 N N . GLU A 1 99 ? -17.635 8.211 17.713 1.00 94.19 99 GLU A N 1
ATOM 795 C CA . GLU A 1 99 ? -17.286 9.632 17.644 1.00 94.19 99 GLU A CA 1
ATOM 796 C C . GLU A 1 99 ? -17.345 10.172 16.214 1.00 94.19 99 GLU A C 1
ATOM 798 O O . GLU A 1 99 ? -16.691 9.644 15.313 1.00 94.19 99 GLU A O 1
ATOM 803 N N . SER A 1 100 ? -18.053 11.283 16.028 1.00 92.06 100 SER A N 1
ATOM 804 C CA . SER A 1 100 ? -18.184 11.939 14.729 1.00 92.06 100 SER A CA 1
ATOM 805 C C . SER A 1 100 ? -16.854 12.516 14.229 1.00 92.06 100 SER A C 1
ATOM 807 O O . SER A 1 100 ? -15.907 12.752 14.990 1.00 92.06 100 SER A O 1
ATOM 809 N N . ALA A 1 101 ? -16.787 12.818 12.929 1.00 91.25 101 ALA A N 1
ATOM 810 C CA . ALA A 1 101 ? -15.622 13.468 12.332 1.00 91.25 101 ALA A CA 1
ATOM 811 C C . ALA A 1 101 ? -15.245 14.782 13.050 1.00 91.25 101 ALA A C 1
ATOM 813 O O . ALA A 1 101 ? -14.059 15.021 13.280 1.00 91.25 101 ALA A O 1
ATOM 814 N N . ASP A 1 102 ? -16.232 15.586 13.465 1.00 92.88 102 ASP A N 1
ATOM 815 C CA . ASP A 1 102 ? -16.026 16.842 14.198 1.00 92.88 102 ASP A CA 1
ATOM 816 C C . ASP A 1 102 ? -15.584 16.636 15.652 1.00 92.88 102 ASP A C 1
ATOM 818 O O . ASP A 1 102 ? -14.720 17.374 16.140 1.00 92.88 102 ASP A O 1
ATOM 822 N N . GLU A 1 103 ? -16.115 15.620 16.340 1.00 93.06 103 GLU A N 1
ATOM 823 C CA . GLU A 1 103 ? -15.678 15.227 17.686 1.00 93.06 103 GLU A CA 1
ATOM 824 C C . GLU A 1 103 ? -14.202 14.780 17.656 1.00 93.06 103 GLU A C 1
ATOM 826 O O . GLU A 1 103 ? -13.381 15.249 18.455 1.00 93.06 103 GLU A O 1
ATOM 831 N N . LEU A 1 104 ? -13.825 13.958 16.669 1.00 92.94 104 LEU A N 1
ATOM 832 C CA . LEU A 1 104 ? -12.441 13.537 16.423 1.00 92.94 104 LEU A CA 1
ATOM 833 C C . LEU A 1 104 ? -11.532 14.712 16.027 1.00 92.94 104 LEU A C 1
ATOM 835 O O . LEU A 1 104 ? -10.386 14.790 16.478 1.00 92.94 104 LEU A O 1
ATOM 839 N N . ASP A 1 105 ? -12.011 15.661 15.225 1.00 92.88 105 ASP A N 1
ATOM 840 C CA . ASP A 1 105 ? -11.241 16.854 14.872 1.00 92.88 105 ASP A CA 1
ATOM 841 C C . ASP A 1 105 ? -11.079 17.823 16.049 1.00 92.88 105 ASP A C 1
ATOM 843 O O . ASP A 1 105 ? -10.015 18.425 16.213 1.00 92.88 105 ASP A O 1
ATOM 847 N N . LEU A 1 106 ? -12.075 17.943 16.930 1.00 94.00 106 LEU A N 1
ATOM 848 C CA . LEU A 1 106 ? -11.952 18.686 18.183 1.00 94.00 106 LEU A CA 1
ATOM 849 C C . LEU A 1 106 ? -10.931 18.029 19.129 1.00 94.00 106 LEU A C 1
ATOM 851 O O . LEU A 1 106 ? -10.080 18.744 19.667 1.00 94.00 106 LEU A O 1
ATOM 855 N N . LYS A 1 107 ? -10.942 16.692 19.272 1.00 92.94 107 LYS A N 1
ATOM 856 C CA . LYS A 1 107 ? -9.903 15.930 19.998 1.00 92.94 107 LYS A CA 1
ATOM 857 C C . LYS A 1 107 ? -8.504 16.230 19.433 1.00 92.94 107 LYS A C 1
ATOM 859 O O . LYS A 1 107 ? -7.635 16.709 20.167 1.00 92.94 107 LYS A O 1
ATOM 864 N N . ARG A 1 108 ? -8.310 16.076 18.114 1.00 93.75 108 ARG A N 1
ATOM 865 C CA . ARG A 1 108 ? -7.026 16.336 17.425 1.00 93.75 108 ARG A CA 1
ATOM 866 C C . ARG A 1 108 ? -6.557 17.790 17.555 1.00 93.75 108 ARG A C 1
ATOM 868 O O . ARG A 1 108 ? -5.369 18.036 17.773 1.00 93.75 108 ARG A O 1
ATOM 875 N N . ARG A 1 109 ? -7.467 18.769 17.461 1.00 92.94 109 ARG A N 1
ATOM 876 C CA . ARG A 1 109 ? -7.169 20.199 17.689 1.00 92.94 109 ARG A CA 1
ATOM 877 C C . ARG A 1 109 ? -6.733 20.453 19.140 1.00 92.94 109 ARG A C 1
ATOM 879 O O . ARG A 1 109 ? -5.710 21.100 19.355 1.00 92.94 109 ARG A O 1
ATOM 886 N N . ARG A 1 110 ? -7.435 19.882 20.128 1.00 94.06 110 ARG A N 1
ATOM 887 C CA . ARG A 1 110 ? -7.115 19.997 21.566 1.00 94.06 110 ARG A CA 1
ATOM 888 C C . ARG A 1 110 ? -5.745 19.403 21.920 1.00 94.06 110 ARG A C 1
ATOM 890 O O . ARG A 1 110 ? -5.030 19.992 22.725 1.00 94.06 110 ARG A O 1
ATOM 897 N N . GLN A 1 111 ? -5.360 18.277 21.317 1.00 92.75 111 GLN A N 1
ATOM 898 C CA . GLN A 1 111 ? -4.037 17.663 21.516 1.00 92.75 111 GLN A CA 1
ATOM 899 C C . GLN A 1 111 ? -2.911 18.547 20.964 1.00 92.75 111 GLN A C 1
ATOM 901 O O . GLN A 1 111 ? -1.978 18.877 21.697 1.00 92.75 111 GLN A O 1
ATOM 906 N N . ARG A 1 112 ? -3.048 19.024 19.717 1.00 93.19 112 ARG A N 1
ATOM 907 C CA . ARG A 1 112 ? -2.071 19.925 19.075 1.00 93.19 112 ARG A CA 1
ATOM 908 C C . ARG A 1 112 ? -1.864 21.221 19.862 1.00 93.19 112 ARG A C 1
ATOM 910 O O . ARG A 1 112 ? -0.725 21.623 20.062 1.00 93.19 112 ARG A O 1
ATOM 917 N N . LEU A 1 113 ? -2.936 21.831 20.378 1.00 94.69 113 LEU A N 1
ATOM 918 C CA . LEU A 1 113 ? -2.860 23.029 21.233 1.00 94.69 113 LEU A CA 1
ATOM 919 C C . LEU A 1 113 ? -2.118 22.799 22.564 1.00 94.69 113 LEU A C 1
ATOM 921 O O . LEU A 1 113 ? -1.672 23.758 23.186 1.00 94.69 113 LEU A O 1
ATOM 925 N N . ARG A 1 114 ? -1.967 21.542 23.001 1.00 94.81 114 ARG A N 1
ATOM 926 C CA . ARG A 1 114 ? -1.194 21.142 24.190 1.00 94.81 114 ARG A CA 1
ATOM 927 C C . ARG A 1 114 ? 0.204 20.608 23.842 1.00 94.81 114 ARG A C 1
ATOM 929 O O . ARG A 1 114 ? 0.873 20.081 24.724 1.00 94.81 114 ARG A O 1
ATOM 936 N N . ASN A 1 115 ? 0.634 20.717 22.579 1.00 93.12 115 ASN A N 1
ATOM 937 C CA . ASN A 1 115 ? 1.845 20.093 22.024 1.00 93.12 115 ASN A CA 1
ATOM 938 C C . ASN A 1 115 ? 1.919 18.563 22.227 1.00 93.12 115 ASN A C 1
ATOM 940 O O . ASN A 1 115 ? 3.003 17.984 22.236 1.00 93.12 115 ASN A O 1
ATOM 944 N N . LEU A 1 116 ? 0.767 17.901 22.374 1.00 89.00 116 LEU A N 1
ATOM 945 C CA . LEU A 1 116 ? 0.671 16.445 22.471 1.00 89.00 116 LEU A CA 1
ATOM 946 C C . LEU A 1 116 ? 0.541 15.828 21.067 1.00 89.00 116 LEU A C 1
ATOM 948 O O . LEU A 1 116 ? -0.094 16.435 20.194 1.00 89.00 116 LEU A O 1
ATOM 952 N N . PRO A 1 117 ? 1.092 14.622 20.830 1.00 87.19 117 PRO A N 1
ATOM 953 C CA . PRO A 1 117 ? 0.899 13.926 19.565 1.00 87.19 117 PRO A CA 1
ATOM 954 C C . PRO A 1 117 ? -0.600 13.614 19.367 1.00 87.19 117 PRO A C 1
ATOM 956 O O . PRO A 1 117 ? -1.280 13.249 20.329 1.00 87.19 117 PRO A O 1
ATOM 959 N N . PRO A 1 118 ? -1.152 13.768 18.147 1.00 89.50 118 PRO A N 1
ATOM 960 C CA . PRO A 1 118 ? -2.588 13.643 17.889 1.00 89.50 118 PRO A CA 1
ATOM 961 C C . PRO A 1 118 ? -3.022 12.172 17.735 1.00 89.50 118 PRO A C 1
ATOM 963 O O . PRO A 1 118 ? -3.550 11.778 16.694 1.00 89.50 118 PRO A O 1
ATOM 966 N N . VAL A 1 119 ? -2.734 11.356 18.752 1.00 90.25 119 VAL A N 1
ATOM 967 C CA . VAL A 1 119 ? -3.049 9.920 18.813 1.00 90.25 119 VAL A CA 1
ATOM 968 C C . VAL A 1 119 ? -4.494 9.721 19.278 1.00 90.25 119 VAL A C 1
ATOM 970 O O . VAL A 1 119 ? -4.967 10.452 20.146 1.00 90.25 119 VAL A O 1
ATOM 973 N N . TYR A 1 120 ? -5.214 8.751 18.712 1.00 92.00 120 TYR A N 1
ATOM 974 C CA . TYR A 1 120 ? -6.559 8.402 19.173 1.00 92.00 120 TYR A CA 1
ATOM 975 C C . TYR A 1 120 ? -6.546 7.979 20.652 1.00 92.00 120 TYR A C 1
ATOM 977 O O . TYR A 1 120 ? -5.710 7.186 21.071 1.00 92.00 120 TYR A O 1
ATOM 985 N N . ASP A 1 121 ? -7.478 8.511 21.440 1.00 89.25 121 ASP A N 1
ATOM 986 C CA . ASP A 1 121 ? -7.500 8.398 22.905 1.00 89.25 121 ASP A CA 1
ATOM 987 C C . ASP A 1 121 ? -8.137 7.099 23.430 1.00 89.25 121 ASP A C 1
ATOM 989 O O . ASP A 1 121 ? -8.305 6.952 24.638 1.00 89.25 121 ASP A O 1
ATOM 993 N N . ARG A 1 122 ? -8.483 6.158 22.536 1.00 92.50 122 ARG A N 1
ATOM 994 C CA . ARG A 1 122 ? -9.114 4.861 22.852 1.00 92.50 122 ARG A CA 1
ATOM 995 C C . ARG A 1 122 ? -10.424 4.972 23.648 1.00 92.50 122 ARG A C 1
ATOM 997 O O . ARG A 1 122 ? -10.878 3.977 24.205 1.00 92.50 122 ARG A O 1
ATOM 1004 N N . ALA A 1 123 ? -11.073 6.142 23.657 1.00 91.62 123 ALA A N 1
ATOM 1005 C CA . ALA A 1 123 ? -12.248 6.412 24.490 1.00 91.62 123 ALA A CA 1
ATOM 1006 C C . ALA A 1 123 ? -13.404 5.415 24.276 1.00 91.62 123 ALA A C 1
ATOM 1008 O O . ALA A 1 123 ? -14.078 5.051 25.236 1.00 91.62 123 ALA A O 1
ATOM 1009 N N . ALA A 1 124 ? -13.601 4.922 23.048 1.00 92.75 124 ALA A N 1
ATOM 1010 C CA . ALA A 1 124 ? -14.646 3.944 22.751 1.00 92.75 124 ALA A CA 1
ATOM 1011 C C . ALA A 1 124 ? -14.450 2.570 23.434 1.00 92.75 124 ALA A C 1
ATOM 1013 O O . ALA A 1 124 ? -15.426 1.844 23.604 1.00 92.75 124 ALA A O 1
ATOM 1014 N N . LEU A 1 125 ? -13.237 2.224 23.897 1.00 93.12 125 LEU A N 1
ATOM 1015 C CA . LEU A 1 125 ? -13.000 1.005 24.692 1.00 93.12 125 LEU A CA 1
ATOM 1016 C C . LEU A 1 125 ? -13.634 1.057 26.093 1.00 93.12 125 LEU A C 1
ATOM 1018 O O . LEU A 1 125 ? -13.728 0.020 26.743 1.00 93.12 125 LEU A O 1
ATOM 1022 N N . ALA A 1 126 ? -14.048 2.238 26.564 1.00 93.44 126 ALA A N 1
ATOM 1023 C CA . ALA A 1 126 ? -14.707 2.423 27.858 1.00 93.44 126 ALA A CA 1
ATOM 1024 C C . ALA A 1 126 ? -16.248 2.453 27.768 1.00 93.44 126 ALA A C 1
ATOM 1026 O O . ALA A 1 126 ? -16.904 2.655 28.786 1.00 93.44 126 ALA A O 1
ATOM 1027 N N . LEU A 1 127 ? -16.831 2.282 26.573 1.00 94.25 127 LEU A N 1
ATOM 1028 C CA . LEU A 1 127 ? -18.285 2.282 26.390 1.00 94.25 127 LEU A CA 1
ATOM 1029 C C . LEU A 1 127 ? -18.901 0.974 26.903 1.00 94.25 127 LEU A C 1
ATOM 1031 O O . LEU A 1 127 ? -18.508 -0.119 26.478 1.00 94.25 127 LEU A O 1
ATOM 1035 N N . SER A 1 128 ? -19.911 1.102 27.765 1.00 95.62 128 SER A N 1
ATOM 1036 C CA . SER A 1 128 ? -20.786 -0.007 28.153 1.00 95.62 128 SER A CA 1
ATOM 1037 C C . SER A 1 128 ? -21.629 -0.493 26.964 1.00 95.62 128 SER A C 1
ATOM 1039 O O . SER A 1 128 ? -21.706 0.176 25.931 1.00 95.62 128 SER A O 1
ATOM 1041 N N . ASP A 1 129 ? -22.260 -1.662 27.076 1.00 94.38 129 ASP A N 1
ATOM 1042 C CA . ASP A 1 129 ? -23.193 -2.122 26.038 1.00 94.38 129 ASP A CA 1
ATOM 1043 C C . ASP A 1 129 ? -24.480 -1.278 26.010 1.00 94.38 129 ASP A C 1
ATOM 1045 O O . ASP A 1 129 ? -24.985 -0.983 24.927 1.00 94.38 129 ASP A O 1
ATOM 1049 N N . ASP A 1 130 ? -24.913 -0.754 27.163 1.00 96.00 130 ASP A N 1
ATOM 1050 C CA . ASP A 1 130 ? -26.004 0.226 27.263 1.00 96.00 130 ASP A CA 1
ATOM 1051 C C . ASP A 1 130 ? -25.664 1.545 26.544 1.00 96.00 130 ASP A C 1
ATOM 1053 O O . ASP A 1 130 ? -26.506 2.114 25.848 1.00 96.00 130 ASP A O 1
ATOM 1057 N N . ASP A 1 131 ? -24.418 2.028 26.647 1.00 95.25 131 ASP A N 1
ATOM 1058 C CA . ASP A 1 131 ? -23.959 3.206 25.900 1.00 95.25 131 ASP A CA 1
ATOM 1059 C C . ASP A 1 131 ? -23.985 2.973 24.390 1.00 95.25 131 ASP A C 1
ATOM 1061 O O . ASP A 1 131 ? -24.393 3.864 23.647 1.00 95.25 131 ASP A O 1
ATOM 1065 N N . LYS A 1 132 ? -23.558 1.790 23.930 1.00 95.00 132 LYS A N 1
ATOM 1066 C CA . LYS A 1 132 ? -23.576 1.422 22.504 1.00 95.00 132 LYS A CA 1
ATOM 1067 C C . LYS A 1 132 ? -25.015 1.399 21.996 1.00 95.00 132 LYS A C 1
ATOM 1069 O O . LYS A 1 132 ? -25.328 2.129 21.061 1.00 95.00 132 LYS A O 1
ATOM 1074 N N . ALA A 1 133 ? -25.899 0.670 22.681 1.00 94.88 133 ALA A N 1
ATOM 1075 C CA . ALA A 1 133 ? -27.315 0.578 22.333 1.00 94.88 133 ALA A CA 1
ATOM 1076 C C . ALA A 1 133 ? -28.013 1.952 22.333 1.00 94.88 133 ALA A C 1
ATOM 1078 O O . ALA A 1 133 ? -28.802 2.245 21.436 1.00 94.88 133 ALA A O 1
ATOM 1079 N N . ARG A 1 134 ? -27.686 2.835 23.288 1.00 96.75 134 ARG A N 1
ATOM 1080 C CA . ARG A 1 134 ? -28.183 4.220 23.312 1.00 96.75 134 ARG A CA 1
ATOM 1081 C C . ARG A 1 134 ? -27.686 5.032 22.111 1.00 96.75 134 ARG A C 1
ATOM 1083 O O . ARG A 1 134 ? -28.486 5.715 21.482 1.00 96.75 134 ARG A O 1
ATOM 1090 N N . LEU A 1 135 ? -26.396 4.965 21.777 1.00 94.75 135 LEU A N 1
ATOM 1091 C CA . LEU A 1 135 ? -25.816 5.701 20.644 1.00 94.75 135 LEU A CA 1
ATOM 1092 C C . LEU A 1 135 ? -26.355 5.191 19.292 1.00 94.75 135 LEU A C 1
ATOM 1094 O O . LEU A 1 135 ? -26.588 5.993 18.387 1.00 94.75 135 LEU A O 1
ATOM 1098 N N . GLU A 1 136 ? -26.618 3.889 19.169 1.00 94.50 136 GLU A N 1
ATOM 1099 C CA . GLU A 1 136 ? -27.294 3.293 18.008 1.00 94.50 136 GLU A CA 1
ATOM 1100 C C . GLU A 1 136 ? -28.774 3.713 17.925 1.00 94.50 136 GLU A C 1
ATOM 1102 O O . GLU A 1 136 ? -29.258 4.038 16.840 1.00 94.50 136 GLU A O 1
ATOM 1107 N N . ALA A 1 137 ? -29.482 3.806 19.058 1.00 95.00 137 ALA A N 1
ATOM 1108 C CA . ALA A 1 137 ? -30.853 4.326 19.126 1.00 95.00 137 ALA A CA 1
ATOM 1109 C C . ALA A 1 137 ? -30.950 5.842 18.840 1.00 95.00 137 ALA A C 1
ATOM 1111 O O . ALA A 1 137 ? -31.950 6.303 18.290 1.00 95.00 137 ALA A O 1
ATOM 1112 N N . GLU A 1 138 ? -29.897 6.613 19.135 1.00 94.56 138 GLU A N 1
ATOM 1113 C CA . GLU A 1 138 ? -29.706 7.999 18.665 1.00 94.56 138 GLU A CA 1
ATOM 1114 C C . GLU A 1 138 ? -29.438 8.082 17.144 1.00 94.56 138 GLU A C 1
ATOM 1116 O O . GLU A 1 138 ? -29.357 9.177 16.584 1.00 94.56 138 GLU A O 1
ATOM 1121 N N . GLY A 1 139 ? -29.300 6.942 16.457 1.00 92.81 139 GLY A N 1
ATOM 1122 C CA . GLY A 1 139 ? -29.070 6.846 15.016 1.00 92.81 139 GLY A CA 1
ATOM 1123 C C . GLY A 1 139 ? -27.602 6.944 14.591 1.00 92.81 139 GLY A C 1
ATOM 1124 O O . GLY A 1 139 ? -27.334 6.945 13.385 1.00 92.81 139 GLY A O 1
ATOM 1125 N N . ARG A 1 140 ? -26.644 7.008 15.531 1.00 92.88 140 ARG A N 1
ATOM 1126 C CA . ARG A 1 140 ? -25.211 6.939 15.197 1.00 92.88 140 ARG A CA 1
ATOM 1127 C C . ARG A 1 140 ? -24.869 5.534 14.704 1.00 92.88 140 ARG A C 1
ATOM 1129 O O . ARG A 1 140 ? -25.327 4.546 15.271 1.00 92.88 140 ARG A O 1
ATOM 1136 N N . ARG A 1 141 ? -24.007 5.430 13.692 1.00 94.31 141 ARG A N 1
ATOM 1137 C CA . ARG A 1 141 ? -23.462 4.144 13.232 1.00 94.31 141 ARG A CA 1
ATOM 1138 C C . ARG A 1 141 ? -22.002 4.001 13.677 1.00 94.31 141 ARG A C 1
ATOM 1140 O O . ARG A 1 141 ? -21.279 4.996 13.688 1.00 94.31 141 ARG A O 1
ATOM 1147 N N . PRO A 1 142 ? -21.534 2.795 14.039 1.00 95.69 142 PRO A N 1
ATOM 1148 C CA . PRO A 1 142 ? -20.148 2.610 14.444 1.00 95.69 142 PRO A CA 1
ATOM 1149 C C . PRO A 1 142 ? -19.190 2.571 13.246 1.00 95.69 142 PRO A C 1
ATOM 1151 O O . PRO A 1 142 ? -19.368 1.773 12.322 1.00 95.69 142 PRO A O 1
ATOM 1154 N N . HIS A 1 143 ? -18.098 3.340 13.305 1.00 96.62 143 HIS A N 1
ATOM 1155 C CA . HIS A 1 143 ? -16.875 3.011 12.562 1.00 96.62 143 HIS A CA 1
ATOM 1156 C C . HIS A 1 143 ? -16.002 2.075 13.405 1.00 96.62 143 HIS A C 1
ATOM 1158 O O . HIS A 1 143 ? -15.980 2.163 14.629 1.00 96.62 143 HIS A O 1
ATOM 1164 N N . TRP A 1 144 ? -15.255 1.176 12.770 1.00 97.56 144 TRP A N 1
ATOM 1165 C CA . TRP A 1 144 ? -14.565 0.087 13.470 1.00 97.56 144 TRP A CA 1
ATOM 1166 C C . TRP A 1 144 ? -13.053 0.283 13.471 1.00 97.56 144 TRP A C 1
ATOM 1168 O O . TRP A 1 144 ? -12.440 0.443 12.409 1.00 97.56 144 TRP A O 1
ATOM 1178 N N . ARG A 1 145 ? -12.441 0.253 14.660 1.00 97.69 145 ARG A N 1
ATOM 1179 C CA . ARG A 1 145 ? -10.993 0.412 14.860 1.00 97.69 145 ARG A CA 1
ATOM 1180 C C . ARG A 1 145 ? -10.324 -0.895 15.251 1.00 97.69 145 ARG A C 1
ATOM 1182 O O . ARG A 1 145 ? -10.865 -1.648 16.053 1.00 97.69 145 ARG A O 1
ATOM 1189 N N . PHE A 1 146 ? -9.120 -1.121 14.733 1.00 97.25 146 PHE A N 1
ATOM 1190 C CA . PHE A 1 146 ? -8.252 -2.205 15.188 1.00 97.25 146 PHE A CA 1
ATOM 1191 C C . PHE A 1 146 ? -7.401 -1.752 16.376 1.00 97.25 146 PHE A C 1
ATOM 1193 O O . PHE A 1 146 ? -6.702 -0.742 16.307 1.00 97.25 146 PHE A O 1
ATOM 1200 N N . LYS A 1 147 ? -7.459 -2.518 17.460 1.00 95.25 147 LYS A N 1
ATOM 1201 C CA . LYS A 1 147 ? -6.743 -2.314 18.717 1.00 95.25 147 LYS A CA 1
ATOM 1202 C C . LYS A 1 147 ? -5.280 -2.722 18.546 1.00 95.25 147 LYS A C 1
ATOM 1204 O O . LYS A 1 147 ? -4.951 -3.905 18.583 1.00 95.25 147 LYS A O 1
ATOM 1209 N N . LEU A 1 148 ? -4.390 -1.748 18.355 1.00 93.44 148 LEU A N 1
ATOM 1210 C CA . LEU A 1 148 ? -2.958 -2.022 18.233 1.00 93.44 148 LEU A CA 1
ATOM 1211 C C . LEU A 1 148 ? -2.407 -2.630 19.541 1.00 93.44 148 LEU A C 1
ATOM 1213 O O . LEU A 1 148 ? -2.746 -2.140 20.624 1.00 93.44 148 LEU A O 1
ATOM 1217 N N . PRO A 1 149 ? -1.558 -3.672 19.479 1.00 86.38 149 PRO A N 1
ATOM 1218 C CA . PRO A 1 149 ? -1.007 -4.303 20.672 1.00 86.38 149 PRO A CA 1
ATOM 1219 C C . PRO A 1 149 ? -0.087 -3.360 21.459 1.00 86.38 149 PRO A C 1
ATOM 1221 O O . PRO A 1 149 ? 0.614 -2.522 20.888 1.00 86.38 149 PRO A O 1
ATOM 1224 N N . GLY A 1 150 ? -0.072 -3.562 22.777 1.00 72.50 150 GLY A N 1
ATOM 1225 C CA . GLY A 1 150 ? 0.773 -2.847 23.730 1.00 72.50 150 GLY A CA 1
ATOM 1226 C C . GLY A 1 150 ? 0.119 -1.630 24.396 1.00 72.50 150 GLY A C 1
ATOM 1227 O O . GLY A 1 150 ? -0.922 -1.110 23.975 1.00 72.50 150 GLY A O 1
ATOM 1228 N N . ASP A 1 151 ? 0.779 -1.187 25.463 1.00 65.81 151 ASP A N 1
ATOM 1229 C CA . ASP A 1 151 ? 0.492 0.038 26.206 1.00 65.81 151 ASP A CA 1
ATOM 1230 C C . ASP A 1 151 ? 1.735 0.946 26.197 1.00 65.81 151 ASP A C 1
ATOM 1232 O O . ASP A 1 151 ? 2.875 0.479 26.243 1.00 65.81 151 ASP A O 1
ATOM 1236 N N . ALA A 1 152 ? 1.519 2.259 26.161 1.00 63.91 152 ALA A N 1
ATOM 1237 C CA . ALA A 1 152 ? 2.575 3.266 26.161 1.00 63.91 152 ALA A CA 1
ATOM 1238 C C . ALA A 1 152 ? 3.337 3.351 27.500 1.00 63.91 152 ALA A C 1
ATOM 1240 O O . ALA A 1 152 ? 4.409 3.957 27.547 1.00 63.91 152 ALA A O 1
ATOM 1241 N N . THR A 1 153 ? 2.819 2.759 28.586 1.00 62.09 153 THR A N 1
ATOM 1242 C CA . THR A 1 153 ? 3.536 2.685 29.875 1.00 62.09 153 THR A CA 1
ATOM 1243 C C . THR A 1 153 ? 4.666 1.650 29.880 1.00 62.09 153 THR A C 1
ATOM 1245 O O . THR A 1 153 ? 5.629 1.799 30.640 1.00 62.09 153 THR A O 1
ATOM 1248 N N . SER A 1 154 ? 4.578 0.630 29.018 1.00 60.31 154 SER A N 1
ATOM 1249 C CA . SER A 1 154 ? 5.551 -0.459 28.938 1.00 60.31 154 SER A CA 1
ATOM 1250 C C . SER A 1 154 ? 6.929 0.041 28.497 1.00 60.31 154 SER A C 1
ATOM 1252 O O . SER A 1 154 ? 7.066 0.912 27.632 1.00 60.31 154 SER A O 1
ATOM 1254 N N . ARG A 1 155 ? 7.979 -0.525 29.098 1.00 67.56 155 ARG A N 1
ATOM 1255 C CA . ARG A 1 155 ? 9.387 -0.194 28.810 1.00 67.56 155 ARG A CA 1
ATOM 1256 C C . ARG A 1 155 ? 10.179 -1.363 28.235 1.00 67.56 155 ARG A C 1
ATOM 1258 O O . ARG A 1 155 ? 11.382 -1.219 28.030 1.00 67.56 155 ARG A O 1
ATOM 1265 N N . ASP A 1 156 ? 9.528 -2.496 27.998 1.00 72.19 156 ASP A N 1
ATOM 1266 C CA . ASP A 1 156 ? 10.182 -3.675 27.446 1.00 72.19 156 ASP A CA 1
ATOM 1267 C C . ASP A 1 156 ? 10.529 -3.428 25.959 1.00 72.19 156 ASP A C 1
ATOM 1269 O O . ASP A 1 156 ? 9.643 -3.074 25.170 1.00 72.19 156 ASP A O 1
ATOM 1273 N N . PRO A 1 157 ? 11.807 -3.546 25.543 1.00 67.50 157 PRO A N 1
ATOM 1274 C CA . PRO A 1 157 ? 12.170 -3.425 24.137 1.00 67.50 157 PRO A CA 1
ATOM 1275 C C . PRO A 1 157 ? 11.540 -4.521 23.269 1.00 67.50 157 PRO A C 1
ATOM 1277 O O . PRO A 1 157 ? 11.333 -4.265 22.084 1.00 67.50 157 PRO A O 1
ATOM 1280 N N . ASP A 1 158 ? 11.203 -5.690 23.809 1.00 72.12 158 ASP A N 1
ATOM 1281 C CA . ASP A 1 158 ? 10.630 -6.823 23.071 1.00 72.12 158 ASP A CA 1
ATOM 1282 C C . ASP A 1 158 ? 9.097 -6.931 23.208 1.00 72.12 158 ASP A C 1
ATOM 1284 O O . ASP A 1 158 ? 8.482 -7.868 22.698 1.00 72.12 158 ASP A O 1
ATOM 1288 N N . ASP A 1 159 ? 8.463 -5.906 23.794 1.00 78.38 159 ASP A N 1
ATOM 1289 C CA . ASP A 1 159 ? 7.012 -5.683 23.765 1.00 78.38 159 ASP A CA 1
ATOM 1290 C C . ASP A 1 159 ? 6.443 -5.760 22.333 1.00 78.38 159 ASP A C 1
ATOM 1292 O O . ASP A 1 159 ? 7.002 -5.194 21.387 1.00 78.38 159 ASP A O 1
ATOM 1296 N N . ALA A 1 160 ? 5.278 -6.400 22.188 1.00 78.38 160 ALA A N 1
ATOM 1297 C CA . ALA A 1 160 ? 4.554 -6.575 20.930 1.00 78.38 160 ALA A CA 1
ATOM 1298 C C . ALA A 1 160 ? 4.250 -5.268 20.162 1.00 78.38 160 ALA A C 1
ATOM 1300 O O . ALA A 1 160 ? 4.036 -5.323 18.947 1.00 78.38 160 ALA A O 1
ATOM 1301 N N . ARG A 1 161 ? 4.274 -4.098 20.820 1.00 83.38 161 ARG A N 1
ATOM 1302 C CA . ARG A 1 161 ? 4.209 -2.781 20.158 1.00 83.38 161 ARG A CA 1
ATOM 1303 C C . ARG A 1 161 ? 5.403 -2.491 19.244 1.00 83.38 161 ARG A C 1
ATOM 1305 O O . ARG A 1 161 ? 5.261 -1.715 18.303 1.00 83.38 161 ARG A O 1
ATOM 1312 N N . HIS A 1 162 ? 6.578 -3.067 19.507 1.00 90.25 162 HIS A N 1
ATOM 1313 C CA . HIS A 1 162 ? 7.810 -2.810 18.759 1.00 90.25 162 HIS A CA 1
ATOM 1314 C C . HIS A 1 162 ? 7.916 -3.746 17.551 1.00 90.25 162 HIS A C 1
ATOM 1316 O O . HIS A 1 162 ? 8.688 -4.708 17.531 1.00 90.25 162 HIS A O 1
ATOM 1322 N N . VAL A 1 163 ? 7.142 -3.466 16.502 1.00 93.25 163 VAL A N 1
ATOM 1323 C CA . VAL A 1 163 ? 7.163 -4.287 15.289 1.00 93.25 163 VAL A CA 1
ATOM 1324 C C . VAL A 1 163 ? 8.462 -4.063 14.519 1.00 93.25 163 VAL A C 1
ATOM 1326 O O . VAL A 1 163 ? 8.694 -2.993 13.955 1.00 93.25 163 VAL A O 1
ATOM 1329 N N . ARG A 1 164 ? 9.300 -5.104 14.483 1.00 94.88 164 ARG A N 1
ATOM 1330 C CA . ARG A 1 164 ? 10.581 -5.157 13.765 1.00 94.88 164 ARG A CA 1
ATOM 1331 C C . ARG A 1 164 ? 10.497 -6.067 12.543 1.00 94.88 164 ARG A C 1
ATOM 1333 O O . ARG A 1 164 ? 9.868 -7.123 12.605 1.00 94.88 164 ARG A O 1
ATOM 1340 N N . TRP A 1 165 ? 11.170 -5.681 11.461 1.00 96.06 165 TRP A N 1
ATOM 1341 C CA . TRP A 1 165 ? 11.400 -6.520 10.279 1.00 96.06 165 TRP A CA 1
ATOM 1342 C C . TRP A 1 165 ? 12.700 -6.114 9.572 1.00 96.06 165 TRP A C 1
ATOM 1344 O O . TRP A 1 165 ? 13.229 -5.027 9.809 1.00 96.06 165 TRP A O 1
ATOM 1354 N N . THR A 1 166 ? 13.209 -6.969 8.685 1.00 96.88 166 THR A N 1
ATOM 1355 C CA . THR A 1 166 ? 14.283 -6.599 7.751 1.00 96.88 166 THR A CA 1
ATOM 1356 C C . THR A 1 166 ? 13.658 -6.258 6.407 1.00 96.88 166 THR A C 1
ATOM 1358 O O . THR A 1 166 ? 13.022 -7.104 5.784 1.00 96.88 166 THR A O 1
ATOM 1361 N N . ASP A 1 167 ? 13.813 -5.013 5.975 1.00 96.88 167 ASP A N 1
ATOM 1362 C CA . ASP A 1 167 ? 13.337 -4.521 4.688 1.00 96.88 167 ASP A CA 1
ATOM 1363 C C . ASP A 1 167 ? 14.346 -4.805 3.567 1.00 96.88 167 ASP A C 1
ATOM 1365 O O . ASP A 1 167 ? 15.542 -4.559 3.735 1.00 96.88 167 ASP A O 1
ATOM 1369 N N . LEU A 1 168 ? 13.870 -5.265 2.409 1.00 95.31 168 LEU A N 1
ATOM 1370 C CA . LEU A 1 168 ? 14.710 -5.634 1.264 1.00 95.31 168 LEU A CA 1
ATOM 1371 C C . LEU A 1 168 ? 15.404 -4.445 0.580 1.00 95.31 168 LEU A C 1
ATOM 1373 O O . LEU A 1 168 ? 16.405 -4.653 -0.098 1.00 95.31 168 LEU A O 1
ATOM 1377 N N . CYS A 1 169 ? 14.913 -3.215 0.761 1.00 93.69 169 CYS A N 1
ATOM 1378 C CA . CYS A 1 169 ? 15.560 -2.003 0.246 1.00 93.69 169 CYS A CA 1
ATOM 1379 C C . CYS A 1 169 ? 16.255 -1.204 1.358 1.00 93.69 169 CYS A C 1
ATOM 1381 O O . CYS A 1 169 ? 17.284 -0.569 1.128 1.00 93.69 169 CYS A O 1
ATOM 1383 N N . LYS A 1 170 ? 15.697 -1.187 2.578 1.00 92.00 170 LYS A N 1
ATOM 1384 C CA . LYS A 1 170 ? 16.197 -0.327 3.668 1.00 92.00 170 LYS A CA 1
ATOM 1385 C C . LYS A 1 170 ? 17.046 -1.045 4.719 1.00 92.00 170 LYS A C 1
ATOM 1387 O O . LYS A 1 170 ? 17.864 -0.374 5.355 1.00 92.00 170 LYS A O 1
ATOM 1392 N N . GLY A 1 171 ? 16.949 -2.365 4.868 1.00 93.94 171 GLY A N 1
ATOM 1393 C CA . GLY A 1 171 ? 17.576 -3.129 5.954 1.00 93.94 171 GLY A CA 1
ATOM 1394 C C . GLY A 1 171 ? 16.707 -3.165 7.223 1.00 93.94 171 GLY A C 1
ATOM 1395 O O . GLY A 1 171 ? 15.489 -3.062 7.116 1.00 93.94 171 GLY A O 1
ATOM 1396 N N . PRO A 1 172 ? 17.282 -3.336 8.428 1.00 95.69 172 PRO A N 1
ATOM 1397 C CA . PRO A 1 172 ? 16.507 -3.442 9.667 1.00 95.69 172 PRO A CA 1
ATOM 1398 C C . PRO A 1 172 ? 15.634 -2.207 9.947 1.00 95.69 172 PRO A C 1
ATOM 1400 O O . PRO A 1 172 ? 16.137 -1.084 9.996 1.00 95.69 172 PRO A O 1
ATOM 1403 N N . MET A 1 173 ? 14.341 -2.436 10.176 1.00 95.56 173 MET A N 1
ATOM 1404 C CA . MET A 1 173 ? 13.323 -1.424 10.465 1.00 95.56 173 MET A CA 1
ATOM 1405 C C . MET A 1 173 ? 12.592 -1.740 11.776 1.00 95.56 173 MET A C 1
ATOM 1407 O O . MET A 1 173 ? 12.462 -2.900 12.173 1.00 95.56 173 MET A O 1
ATOM 1411 N N . VAL A 1 174 ? 12.082 -0.697 12.435 1.00 94.25 174 VAL A N 1
ATOM 1412 C CA . VAL A 1 174 ? 11.216 -0.799 13.617 1.00 94.25 174 VAL A CA 1
ATOM 1413 C C . VAL A 1 174 ? 10.126 0.272 13.568 1.00 94.25 174 VAL A C 1
ATOM 1415 O O . VAL A 1 174 ? 10.388 1.407 13.168 1.00 94.25 174 VAL A O 1
ATOM 1418 N N . VAL A 1 175 ? 8.914 -0.084 13.988 1.00 93.88 175 VAL A N 1
ATOM 1419 C CA . VAL A 1 175 ? 7.790 0.834 14.214 1.00 93.88 175 VAL A CA 1
ATOM 1420 C C . VAL A 1 175 ? 7.241 0.580 15.616 1.00 93.88 175 VAL A C 1
ATOM 1422 O O . VAL A 1 175 ? 6.952 -0.561 15.965 1.00 93.88 175 VAL A O 1
ATOM 1425 N N . ASP A 1 176 ? 7.093 1.642 16.408 1.00 91.75 176 ASP A N 1
ATOM 1426 C CA . ASP A 1 176 ? 6.412 1.600 17.704 1.00 91.75 176 ASP A CA 1
ATOM 1427 C C . ASP A 1 176 ? 4.915 1.860 17.512 1.00 91.75 176 ASP A C 1
ATOM 1429 O O . ASP A 1 176 ? 4.500 2.989 17.234 1.00 91.75 176 ASP A O 1
ATOM 1433 N N . LEU A 1 177 ? 4.099 0.821 17.666 1.00 92.00 177 LEU A N 1
ATOM 1434 C CA . LEU A 1 177 ? 2.650 0.906 17.507 1.00 92.00 177 LEU A CA 1
ATOM 1435 C C . LEU A 1 177 ? 1.968 1.760 18.583 1.00 92.00 177 LEU A C 1
ATOM 1437 O O . LEU A 1 177 ? 0.936 2.355 18.288 1.00 92.00 177 LEU A O 1
ATOM 1441 N N . ALA A 1 178 ? 2.557 1.913 19.775 1.00 86.88 178 ALA A N 1
ATOM 1442 C CA . ALA A 1 178 ? 2.011 2.787 20.820 1.00 86.88 178 ALA A CA 1
ATOM 1443 C C . ALA A 1 178 ? 2.143 4.286 20.472 1.00 86.88 178 ALA A C 1
ATOM 1445 O O . ALA A 1 178 ? 1.479 5.127 21.077 1.00 86.88 178 ALA A O 1
ATOM 1446 N N . SER A 1 179 ? 2.965 4.631 19.472 1.00 88.12 179 SER A N 1
ATOM 1447 C CA . SER A 1 179 ? 3.043 5.987 18.908 1.00 88.12 179 SER A CA 1
ATOM 1448 C C . SER A 1 179 ? 1.961 6.282 17.854 1.00 88.12 179 SER A C 1
ATOM 1450 O O . SER A 1 179 ? 1.817 7.426 17.414 1.00 88.12 179 SER A O 1
ATOM 1452 N N . LEU A 1 180 ? 1.203 5.262 17.433 1.00 91.50 180 LEU A N 1
ATOM 1453 C CA . LEU A 1 180 ? 0.207 5.339 16.368 1.00 91.50 180 LEU A CA 1
ATOM 1454 C C . LEU A 1 180 ? -1.217 5.311 16.933 1.00 91.50 180 LEU A C 1
ATOM 1456 O O . LEU A 1 180 ? -1.475 4.852 18.039 1.00 91.50 180 LEU A O 1
ATOM 1460 N N . SER A 1 181 ? -2.169 5.809 16.145 1.00 92.38 181 SER A N 1
ATOM 1461 C CA . SER A 1 181 ? -3.593 5.651 16.459 1.00 92.38 181 SER A CA 1
ATOM 1462 C C . SER A 1 181 ? -4.092 4.291 15.998 1.00 92.38 181 SER A C 1
ATOM 1464 O O . SER A 1 181 ? -3.790 3.901 14.871 1.00 92.38 181 SER A O 1
ATOM 1466 N N . ASP A 1 182 ? -4.946 3.656 16.802 1.00 94.88 182 ASP A N 1
ATOM 1467 C CA . ASP A 1 182 ? -5.752 2.502 16.388 1.00 94.88 182 ASP A CA 1
ATOM 1468 C C . ASP A 1 182 ? -6.462 2.802 15.050 1.00 94.88 182 ASP A C 1
ATOM 1470 O O . ASP A 1 182 ? -7.312 3.710 14.990 1.00 94.88 182 ASP A O 1
ATOM 1474 N N . PRO A 1 183 ? -6.083 2.122 13.949 1.00 95.88 183 PRO A N 1
ATOM 1475 C CA . PRO A 1 183 ? -6.538 2.475 12.615 1.00 95.88 183 PRO A CA 1
ATOM 1476 C C . PRO A 1 183 ? -7.998 2.074 12.429 1.00 95.88 183 PRO A C 1
ATOM 1478 O O . PRO A 1 183 ? -8.423 1.001 12.852 1.00 95.88 183 PRO A O 1
ATOM 1481 N N . VAL A 1 184 ? -8.759 2.924 11.742 1.00 96.56 184 VAL A N 1
ATOM 1482 C CA . VAL A 1 184 ? -10.100 2.562 11.275 1.00 96.56 184 VAL A CA 1
ATOM 1483 C C . VAL A 1 184 ? -9.943 1.555 10.129 1.00 96.56 184 VAL A C 1
ATOM 1485 O O . VAL A 1 184 ? -9.212 1.832 9.176 1.00 96.56 184 VAL A O 1
ATOM 1488 N N . LEU A 1 185 ? -10.602 0.399 10.227 1.00 96.81 185 LEU A N 1
ATOM 1489 C CA . LEU A 1 185 ? -10.626 -0.635 9.181 1.00 96.81 185 LEU A CA 1
ATOM 1490 C C . LEU A 1 185 ? -11.965 -0.677 8.427 1.00 96.81 185 LEU A C 1
ATOM 1492 O O . LEU A 1 185 ? -11.979 -1.027 7.248 1.00 96.81 185 LEU A O 1
ATOM 1496 N N . VAL A 1 186 ? -13.060 -0.257 9.070 1.00 96.62 186 VAL A N 1
ATOM 1497 C CA . VAL A 1 186 ? -14.394 -0.117 8.459 1.00 96.62 186 VAL A CA 1
ATOM 1498 C C . VAL A 1 186 ? -14.964 1.254 8.821 1.00 96.62 186 VAL A C 1
ATOM 1500 O O . VAL A 1 186 ? -14.905 1.658 9.983 1.00 96.62 186 VAL A O 1
ATOM 1503 N N . ARG A 1 187 ? -15.478 1.992 7.836 1.00 94.06 187 ARG A N 1
ATOM 1504 C CA . ARG A 1 187 ? -16.126 3.301 8.020 1.00 94.06 187 ARG A CA 1
ATOM 1505 C C . ARG A 1 187 ? -17.566 3.157 8.542 1.00 94.06 187 ARG A C 1
ATOM 1507 O O . ARG A 1 187 ? -18.131 2.070 8.551 1.00 94.06 187 ARG A O 1
ATOM 1514 N N . GLU A 1 188 ? -18.157 4.288 8.921 1.00 93.12 188 GLU A N 1
ATOM 1515 C CA . GLU A 1 188 ? -19.557 4.441 9.359 1.00 93.12 188 GLU A CA 1
ATOM 1516 C C . GLU A 1 188 ? -20.598 4.016 8.295 1.00 93.12 188 GLU A C 1
ATOM 1518 O O . GLU A 1 188 ? -21.683 3.533 8.619 1.00 93.12 188 GLU A O 1
ATOM 1523 N N . ASP A 1 189 ? -20.254 4.141 7.010 1.00 91.12 189 ASP A N 1
ATOM 1524 C CA . ASP A 1 189 ? -21.057 3.674 5.869 1.00 91.12 189 ASP A CA 1
ATOM 1525 C C . ASP A 1 189 ? -20.924 2.156 5.602 1.00 91.12 189 ASP A C 1
ATOM 1527 O O . ASP A 1 189 ? -21.504 1.641 4.647 1.00 91.12 189 ASP A O 1
ATOM 1531 N N . GLY A 1 190 ? -20.155 1.436 6.429 1.00 91.69 190 GLY A N 1
ATOM 1532 C CA . GLY A 1 190 ? -19.836 0.017 6.262 1.00 91.69 190 GLY A CA 1
ATOM 1533 C C . GLY A 1 190 ? -18.708 -0.273 5.266 1.00 91.69 190 GLY A C 1
ATOM 1534 O O . GLY A 1 190 ? -18.313 -1.427 5.118 1.00 91.69 190 GLY A O 1
ATOM 1535 N N . SER A 1 191 ? -18.147 0.732 4.587 1.00 92.50 191 SER A N 1
ATOM 1536 C CA . SER A 1 191 ? -17.100 0.516 3.586 1.00 92.50 191 SER A CA 1
ATOM 1537 C C . SER A 1 191 ? -15.722 0.280 4.214 1.00 92.50 191 SER A C 1
ATOM 1539 O O . SER A 1 191 ? -15.288 0.967 5.146 1.00 92.50 191 SER A O 1
ATOM 1541 N N . PHE A 1 192 ? -14.980 -0.674 3.655 1.00 94.81 192 PHE A N 1
ATOM 1542 C CA . PHE A 1 192 ? -13.640 -1.019 4.121 1.00 94.81 192 PHE A CA 1
ATOM 1543 C C . PHE A 1 192 ? -12.592 0.051 3.777 1.00 94.81 192 PHE A C 1
ATOM 1545 O O . PHE A 1 192 ? -12.630 0.695 2.723 1.00 94.81 192 PHE A O 1
ATOM 1552 N N . LEU A 1 193 ? -11.619 0.229 4.671 1.00 93.62 193 LEU A N 1
ATOM 1553 C CA . LEU A 1 193 ? -10.404 1.014 4.443 1.00 93.62 193 LEU A CA 1
ATOM 1554 C C . LEU A 1 193 ? -9.248 0.088 4.060 1.00 93.62 193 LEU A C 1
ATOM 1556 O O . LEU A 1 193 ? -9.111 -0.990 4.633 1.00 93.62 193 LEU A O 1
ATOM 1560 N N . TYR A 1 194 ? -8.405 0.543 3.120 1.00 92.62 194 TYR A N 1
ATOM 1561 C CA . TYR A 1 194 ? -7.445 -0.274 2.351 1.00 92.62 194 TYR A CA 1
ATOM 1562 C C . TYR A 1 194 ? -6.631 -1.292 3.171 1.00 92.62 194 TYR A C 1
ATOM 1564 O O . TYR A 1 194 ? -6.305 -2.363 2.666 1.00 92.62 194 TYR A O 1
ATOM 1572 N N . THR A 1 195 ? -6.307 -0.962 4.425 1.00 95.62 195 THR A N 1
ATOM 1573 C CA . THR A 1 195 ? -5.505 -1.778 5.335 1.00 95.62 195 THR A CA 1
ATOM 1574 C C . THR A 1 195 ? -6.058 -3.193 5.496 1.00 95.62 195 THR A C 1
ATOM 1576 O O . THR A 1 195 ? -5.264 -4.124 5.436 1.00 95.62 195 THR A O 1
ATOM 1579 N N . LEU A 1 196 ? -7.375 -3.377 5.678 1.00 96.88 196 LEU A N 1
ATOM 1580 C CA . LEU A 1 196 ? -7.946 -4.717 5.883 1.00 96.88 196 LEU A CA 1
ATOM 1581 C C . LEU A 1 196 ? -8.054 -5.511 4.566 1.00 96.88 196 LEU A C 1
ATOM 1583 O O . LEU A 1 196 ? -7.448 -6.582 4.513 1.00 96.88 196 LEU A O 1
ATOM 1587 N N . PRO A 1 197 ? -8.691 -5.002 3.486 1.00 97.00 197 PRO A N 1
ATOM 1588 C CA . PRO A 1 197 ? -8.731 -5.690 2.196 1.00 97.00 197 PRO A CA 1
ATOM 1589 C C . PRO A 1 197 ? -7.349 -6.086 1.684 1.00 97.00 197 PRO A C 1
ATOM 1591 O O . PRO A 1 197 ? -7.129 -7.240 1.343 1.00 97.00 197 PRO A O 1
ATOM 1594 N N . SER A 1 198 ? -6.378 -5.167 1.733 1.00 96.69 198 SER A N 1
ATOM 1595 C CA . SER A 1 198 ? -5.020 -5.419 1.239 1.00 96.69 198 SER A CA 1
ATOM 1596 C C . SER A 1 198 ? -4.295 -6.534 2.001 1.00 96.69 198 SER A C 1
ATOM 1598 O O . SER A 1 198 ? -3.494 -7.234 1.396 1.00 96.69 198 SER A O 1
ATOM 1600 N N . ILE A 1 199 ? -4.582 -6.742 3.292 1.00 97.81 199 ILE A N 1
ATOM 1601 C CA . ILE A 1 199 ? -3.991 -7.842 4.075 1.00 97.81 199 ILE A CA 1
ATOM 1602 C C . ILE A 1 199 ? -4.706 -9.158 3.791 1.00 97.81 199 ILE A C 1
ATOM 1604 O O . ILE A 1 199 ? -4.040 -10.153 3.530 1.00 97.81 199 ILE A O 1
ATOM 1608 N N . VAL A 1 200 ? -6.041 -9.167 3.807 1.00 98.00 200 VAL A N 1
ATOM 1609 C CA . VAL A 1 200 ? -6.840 -10.368 3.507 1.00 98.00 200 VAL A CA 1
ATOM 1610 C C . VAL A 1 200 ? -6.520 -10.885 2.103 1.00 98.00 200 VAL A C 1
ATOM 1612 O O . VAL A 1 200 ? -6.324 -12.079 1.914 1.00 98.00 200 VAL A O 1
ATOM 1615 N N . ASP A 1 201 ? -6.376 -9.982 1.135 1.00 97.88 201 ASP A N 1
ATOM 1616 C CA . ASP A 1 201 ? -5.944 -10.303 -0.223 1.00 97.88 201 ASP A CA 1
ATOM 1617 C C . ASP A 1 201 ? -4.492 -10.778 -0.295 1.00 97.88 201 ASP A C 1
ATOM 1619 O O . ASP A 1 201 ? -4.211 -11.744 -0.997 1.00 97.88 201 ASP A O 1
ATOM 1623 N N . ASP A 1 202 ? -3.563 -10.134 0.419 1.00 98.00 202 ASP A N 1
ATOM 1624 C CA . ASP A 1 202 ? -2.164 -10.571 0.439 1.00 98.00 202 ASP A CA 1
ATOM 1625 C C . ASP A 1 202 ? -2.019 -11.976 1.073 1.00 98.00 202 ASP A C 1
ATOM 1627 O O . ASP A 1 202 ? -1.181 -12.758 0.619 1.00 98.00 202 ASP A O 1
ATOM 1631 N N . ILE A 1 203 ? -2.865 -12.333 2.052 1.00 97.44 203 ILE A N 1
ATOM 1632 C CA . ILE A 1 203 ? -2.976 -13.692 2.616 1.00 97.44 203 ILE A CA 1
ATOM 1633 C C . ILE A 1 203 ? -3.575 -14.662 1.584 1.00 97.44 203 ILE A C 1
ATOM 1635 O O . ILE A 1 203 ? -2.914 -15.634 1.221 1.00 97.44 203 ILE A O 1
ATOM 1639 N N . ASP A 1 204 ? -4.788 -14.392 1.082 1.00 96.31 204 ASP A N 1
ATOM 1640 C CA . ASP A 1 204 ? -5.526 -15.261 0.144 1.00 96.31 204 ASP A CA 1
ATOM 1641 C C . ASP A 1 204 ? -4.728 -15.561 -1.135 1.00 96.31 204 ASP A C 1
ATOM 1643 O O . ASP A 1 204 ? -4.769 -16.670 -1.665 1.00 96.31 204 ASP A O 1
ATOM 1647 N N . MET A 1 205 ? -3.996 -14.568 -1.648 1.00 95.25 205 MET A N 1
ATOM 1648 C CA . MET A 1 205 ? -3.191 -14.698 -2.866 1.00 95.25 205 MET A CA 1
ATOM 1649 C C . MET A 1 205 ? -1.840 -15.381 -2.609 1.00 95.25 205 MET A C 1
ATOM 1651 O O . MET A 1 205 ? -1.117 -15.662 -3.567 1.00 95.25 205 MET A O 1
ATOM 1655 N N . GLY A 1 206 ? -1.472 -15.646 -1.349 1.00 96.25 206 GLY A N 1
ATOM 1656 C CA . GLY A 1 206 ? -0.174 -16.206 -0.974 1.00 96.25 206 GLY A CA 1
ATOM 1657 C C . GLY A 1 206 ? 0.992 -15.265 -1.286 1.00 96.25 206 GLY A C 1
ATOM 1658 O O . GLY A 1 206 ? 2.046 -15.715 -1.742 1.00 96.25 206 GLY A O 1
ATOM 1659 N N . VAL A 1 207 ? 0.804 -13.952 -1.106 1.00 98.06 207 VAL A N 1
ATOM 1660 C CA . VAL A 1 207 ? 1.834 -12.941 -1.381 1.00 98.06 207 VAL A CA 1
ATOM 1661 C C . VAL A 1 207 ? 3.027 -13.179 -0.465 1.00 98.06 207 VAL A C 1
ATOM 1663 O O . VAL A 1 207 ? 2.942 -13.079 0.752 1.00 98.06 207 VAL A O 1
ATOM 1666 N N . THR A 1 208 ? 4.177 -13.459 -1.072 1.00 98.12 208 THR A N 1
ATOM 1667 C CA . THR A 1 208 ? 5.440 -13.665 -0.348 1.00 98.12 208 THR A CA 1
ATOM 1668 C C . THR A 1 208 ? 6.186 -12.361 -0.095 1.00 98.12 208 THR A C 1
ATOM 1670 O O . THR A 1 208 ? 6.968 -12.275 0.849 1.00 98.12 208 THR A O 1
ATOM 1673 N N . HIS A 1 209 ? 5.974 -11.360 -0.957 1.00 98.19 209 HIS A N 1
ATOM 1674 C CA . HIS A 1 209 ? 6.759 -10.134 -0.993 1.00 98.19 209 HIS A CA 1
ATOM 1675 C C . HIS A 1 209 ? 5.893 -8.915 -1.342 1.00 98.19 209 HIS A C 1
ATOM 1677 O O . HIS A 1 209 ? 5.144 -8.919 -2.319 1.00 98.19 209 HIS A O 1
ATOM 1683 N N . VAL A 1 210 ? 6.032 -7.850 -0.553 1.00 98.12 210 VAL A N 1
ATOM 1684 C CA . VAL A 1 210 ? 5.316 -6.577 -0.692 1.00 98.12 210 VAL A CA 1
ATOM 1685 C C . VAL A 1 210 ? 6.325 -5.474 -1.007 1.00 98.12 210 VAL A C 1
ATOM 1687 O O . VAL A 1 210 ? 6.982 -4.938 -0.113 1.00 98.12 210 VAL A O 1
ATOM 1690 N N . ILE A 1 211 ? 6.448 -5.135 -2.293 1.00 97.56 211 ILE A N 1
ATOM 1691 C CA . ILE A 1 211 ? 7.375 -4.106 -2.786 1.00 97.56 211 ILE A CA 1
ATOM 1692 C C . ILE A 1 211 ? 6.579 -2.836 -3.119 1.00 97.56 211 ILE A C 1
ATOM 1694 O O . ILE A 1 211 ? 5.628 -2.894 -3.903 1.00 97.56 211 ILE A O 1
ATOM 1698 N N . ARG A 1 212 ? 6.927 -1.699 -2.497 1.00 95.88 212 ARG A N 1
ATOM 1699 C CA . ARG A 1 212 ? 6.183 -0.424 -2.597 1.00 95.88 212 ARG A CA 1
ATOM 1700 C C . ARG A 1 212 ? 7.021 0.806 -2.226 1.00 95.88 212 ARG A C 1
ATOM 1702 O O . ARG A 1 212 ? 8.163 0.674 -1.800 1.00 95.88 212 ARG A O 1
ATOM 1709 N N . GLY A 1 213 ? 6.425 1.995 -2.347 1.00 93.69 213 GLY A N 1
ATOM 1710 C CA . GLY A 1 213 ? 7.023 3.265 -1.931 1.00 93.69 213 GLY A CA 1
ATOM 1711 C C . GLY A 1 213 ? 7.234 3.386 -0.418 1.00 93.69 213 GLY A C 1
ATOM 1712 O O . GLY A 1 213 ? 6.450 2.884 0.390 1.00 93.69 213 GLY A O 1
ATOM 1713 N N . GLU A 1 214 ? 8.319 4.059 -0.033 1.00 93.12 214 GLU A N 1
ATOM 1714 C CA . GLU A 1 214 ? 8.745 4.275 1.357 1.00 93.12 214 GLU A CA 1
ATOM 1715 C C . GLU A 1 214 ? 7.789 5.099 2.234 1.00 93.12 214 GLU A C 1
ATOM 1717 O O . GLU A 1 214 ? 7.859 5.011 3.459 1.00 93.12 214 GLU A O 1
ATOM 1722 N N . ASP A 1 215 ? 6.846 5.827 1.641 1.00 91.81 215 ASP A N 1
ATOM 1723 C CA . ASP A 1 215 ? 5.738 6.480 2.343 1.00 91.81 215 ASP A CA 1
ATOM 1724 C C . ASP A 1 215 ? 4.836 5.485 3.096 1.00 91.81 215 ASP A C 1
ATOM 1726 O O . ASP A 1 215 ? 4.192 5.843 4.084 1.00 91.81 215 ASP A O 1
ATOM 1730 N N . HIS A 1 216 ? 4.856 4.205 2.709 1.00 94.12 216 HIS A N 1
ATOM 1731 C CA . HIS A 1 216 ? 4.143 3.140 3.408 1.00 94.12 216 HIS A CA 1
ATOM 1732 C C . HIS A 1 216 ? 4.956 2.405 4.496 1.00 94.12 216 HIS A C 1
ATOM 1734 O O . HIS A 1 216 ? 4.426 1.466 5.095 1.00 94.12 216 HIS A O 1
ATOM 1740 N N . VAL A 1 217 ? 6.182 2.835 4.833 1.00 94.88 217 VAL A N 1
ATOM 1741 C CA . VAL A 1 217 ? 6.997 2.201 5.896 1.00 94.88 217 VAL A CA 1
ATOM 1742 C C . VAL A 1 217 ? 6.226 2.089 7.217 1.00 94.88 217 VAL A C 1
ATOM 1744 O O . VAL A 1 217 ? 6.109 0.991 7.754 1.00 94.88 217 VAL A O 1
ATOM 1747 N N . THR A 1 218 ? 5.629 3.177 7.714 1.00 94.19 218 THR A N 1
ATOM 1748 C CA . THR A 1 218 ? 4.884 3.172 8.990 1.00 94.19 218 THR A CA 1
ATOM 1749 C C . THR A 1 218 ? 3.652 2.265 8.945 1.00 94.19 218 THR A C 1
ATOM 1751 O O . THR A 1 218 ? 3.344 1.586 9.924 1.00 94.19 218 THR A O 1
ATOM 1754 N N . ASN A 1 219 ? 2.980 2.192 7.789 1.00 95.75 219 ASN A N 1
ATOM 1755 C CA . ASN A 1 219 ? 1.843 1.291 7.585 1.00 95.75 219 ASN A CA 1
ATOM 1756 C C . ASN A 1 219 ? 2.253 -0.182 7.736 1.00 95.75 219 ASN A C 1
ATOM 1758 O O . ASN A 1 219 ? 1.458 -0.987 8.206 1.00 95.75 219 ASN A O 1
ATOM 1762 N N . THR A 1 220 ? 3.493 -0.540 7.394 1.00 97.12 220 THR A N 1
ATOM 1763 C CA . THR A 1 220 ? 4.015 -1.913 7.510 1.00 97.12 220 THR A CA 1
ATOM 1764 C C . THR A 1 220 ? 3.944 -2.450 8.933 1.00 97.12 220 THR A C 1
ATOM 1766 O O . THR A 1 220 ? 3.497 -3.577 9.120 1.00 97.12 220 THR A O 1
ATOM 1769 N N . GLY A 1 221 ? 4.290 -1.643 9.943 1.00 95.50 221 GLY A N 1
ATOM 1770 C CA . GLY A 1 221 ? 4.189 -2.061 11.345 1.00 95.50 221 GLY A CA 1
ATOM 1771 C C . GLY A 1 221 ? 2.757 -2.448 11.731 1.00 95.50 221 GLY A C 1
ATOM 1772 O O . GLY A 1 221 ? 2.524 -3.509 12.306 1.00 95.50 221 GLY A O 1
ATOM 1773 N N . VAL A 1 222 ? 1.791 -1.611 11.339 1.00 95.88 222 VAL A N 1
ATOM 1774 C CA . VAL A 1 222 ? 0.352 -1.845 11.547 1.00 95.88 222 VAL A CA 1
ATOM 1775 C C . VAL A 1 222 ? -0.125 -3.084 10.789 1.00 95.88 222 VAL A C 1
ATOM 1777 O O . VAL A 1 222 ? -0.822 -3.922 11.358 1.00 95.88 222 VAL A O 1
ATOM 1780 N N . GLN A 1 223 ? 0.266 -3.233 9.520 1.00 96.94 223 GLN A N 1
ATOM 1781 C CA . GLN A 1 223 ? -0.142 -4.382 8.716 1.00 96.94 223 GLN A CA 1
ATOM 1782 C C . GLN A 1 223 ? 0.411 -5.691 9.286 1.00 96.94 223 GLN A C 1
ATOM 1784 O O . GLN A 1 223 ? -0.345 -6.646 9.398 1.00 96.94 223 GLN A O 1
ATOM 1789 N N . ILE A 1 224 ? 1.677 -5.741 9.717 1.00 96.81 224 ILE A N 1
ATOM 1790 C CA . ILE A 1 224 ? 2.277 -6.932 10.346 1.00 96.81 224 ILE A CA 1
ATOM 1791 C C . ILE A 1 224 ? 1.501 -7.360 11.604 1.00 96.81 224 ILE A C 1
ATOM 1793 O O . ILE A 1 224 ? 1.327 -8.558 11.824 1.00 96.81 224 ILE A O 1
ATOM 1797 N N . ALA A 1 225 ? 1.005 -6.418 12.415 1.00 95.00 225 ALA A N 1
ATOM 1798 C CA . ALA A 1 225 ? 0.169 -6.749 13.571 1.00 95.00 225 ALA A CA 1
ATOM 1799 C C . ALA A 1 225 ? -1.173 -7.387 13.164 1.00 95.00 225 ALA A C 1
ATOM 1801 O O . ALA A 1 225 ? -1.588 -8.366 13.777 1.00 95.00 225 ALA A O 1
ATOM 1802 N N . ILE A 1 226 ? -1.814 -6.887 12.103 1.00 96.19 226 ILE A N 1
ATOM 1803 C CA . ILE A 1 226 ? -3.087 -7.429 11.597 1.00 96.19 226 ILE A CA 1
ATOM 1804 C C . ILE A 1 226 ? -2.881 -8.767 10.854 1.00 96.19 226 ILE A C 1
ATOM 1806 O O . ILE A 1 226 ? -3.688 -9.672 11.034 1.00 96.19 226 ILE A O 1
ATOM 1810 N N . PHE A 1 227 ? -1.785 -8.949 10.099 1.00 97.06 227 PHE A N 1
ATOM 1811 C CA . PHE A 1 227 ? -1.391 -10.255 9.537 1.00 97.06 227 PHE A CA 1
ATOM 1812 C C . PHE A 1 227 ? -1.291 -11.311 10.647 1.00 97.06 227 PHE A C 1
ATOM 1814 O O . PHE A 1 227 ? -1.861 -12.388 10.515 1.00 97.06 227 PHE A O 1
ATOM 1821 N N . ARG A 1 228 ? -0.602 -10.986 11.752 1.00 94.81 228 ARG A N 1
ATOM 1822 C CA . ARG A 1 228 ? -0.440 -11.884 12.909 1.00 94.81 228 ARG A CA 1
ATOM 1823 C C . ARG A 1 228 ? -1.764 -12.193 13.610 1.00 94.81 228 ARG A C 1
ATOM 1825 O O . ARG A 1 228 ? -1.958 -13.337 13.997 1.00 94.81 228 ARG A O 1
ATOM 1832 N N . ALA A 1 229 ? -2.647 -11.202 13.757 1.00 94.62 229 ALA A N 1
ATOM 1833 C CA . ALA A 1 229 ? -3.986 -11.399 14.318 1.00 94.62 229 ALA A CA 1
ATOM 1834 C C . ALA A 1 229 ? -4.810 -12.377 13.463 1.00 94.62 229 ALA A C 1
ATOM 1836 O O . ALA A 1 229 ? -5.287 -13.382 13.964 1.00 94.62 229 ALA A O 1
ATOM 1837 N N . LEU A 1 230 ? -4.853 -12.168 12.143 1.00 96.00 230 LEU A N 1
ATOM 1838 C CA . LEU A 1 230 ? -5.552 -13.041 11.190 1.00 96.00 230 LEU A CA 1
ATOM 1839 C C . LEU A 1 230 ? -4.867 -14.411 10.954 1.00 96.00 230 LEU A C 1
ATOM 1841 O O . LEU A 1 230 ? -5.191 -15.092 9.983 1.00 96.00 230 LEU A O 1
ATOM 1845 N N . GLY A 1 231 ? -3.877 -14.802 11.768 1.00 94.06 231 GLY A N 1
ATOM 1846 C CA . GLY A 1 231 ? -3.109 -16.047 11.605 1.00 94.06 231 GLY A CA 1
ATOM 1847 C C . GLY A 1 231 ? -2.286 -16.142 10.308 1.00 94.06 231 GLY A C 1
ATOM 1848 O O . GLY A 1 231 ? -1.770 -17.208 9.972 1.00 94.06 231 GLY A O 1
ATOM 1849 N N . GLY A 1 232 ? -2.164 -15.044 9.560 1.00 93.62 232 GLY A N 1
ATOM 1850 C CA . GLY A 1 232 ? -1.549 -14.992 8.240 1.00 93.62 232 GLY A CA 1
ATOM 1851 C C . GLY A 1 232 ? -0.021 -15.016 8.278 1.00 93.62 232 GLY A C 1
ATOM 1852 O O . GLY A 1 232 ? 0.621 -14.434 9.156 1.00 93.62 232 GLY A O 1
ATOM 1853 N N . THR A 1 233 ? 0.587 -15.637 7.264 1.00 94.38 233 THR A N 1
ATOM 1854 C CA . THR A 1 233 ? 2.042 -15.550 7.067 1.00 94.38 233 THR A CA 1
ATOM 1855 C C . THR A 1 233 ? 2.425 -14.121 6.686 1.00 94.38 233 THR A C 1
ATOM 1857 O O . THR A 1 233 ? 1.909 -13.568 5.719 1.00 94.38 233 THR A O 1
ATOM 1860 N N . VAL A 1 234 ? 3.347 -13.522 7.442 1.00 96.69 234 VAL A N 1
ATOM 1861 C CA . VAL A 1 234 ? 3.843 -12.165 7.181 1.00 96.69 234 VAL A CA 1
ATOM 1862 C C . VAL A 1 234 ? 4.790 -12.179 5.967 1.00 96.69 234 VAL A C 1
ATOM 1864 O O . VAL A 1 234 ? 5.791 -12.899 6.012 1.00 96.69 234 VAL A O 1
ATOM 1867 N N . PRO A 1 235 ? 4.536 -11.387 4.907 1.00 97.50 235 PRO A N 1
ATOM 1868 C CA . PRO A 1 235 ? 5.417 -11.312 3.743 1.00 97.50 235 PRO A CA 1
ATOM 1869 C C . PRO A 1 235 ? 6.725 -10.563 4.037 1.00 97.50 235 PRO A C 1
ATOM 1871 O O . PRO A 1 235 ? 6.817 -9.758 4.966 1.00 97.50 235 PRO A O 1
ATOM 1874 N N . GLY A 1 236 ? 7.733 -10.761 3.185 1.00 97.56 236 GLY A N 1
ATOM 1875 C CA . GLY A 1 236 ? 8.895 -9.875 3.125 1.00 97.56 236 GLY A CA 1
ATOM 1876 C C . GLY A 1 236 ? 8.504 -8.502 2.567 1.00 97.56 236 GLY A C 1
ATOM 1877 O O . GLY A 1 236 ? 7.742 -8.415 1.607 1.00 97.56 236 GLY A O 1
ATOM 1878 N N . PHE A 1 237 ? 9.030 -7.415 3.129 1.00 98.00 237 PHE A N 1
ATOM 1879 C CA . PHE A 1 237 ? 8.726 -6.051 2.676 1.00 98.00 237 PHE A CA 1
ATOM 1880 C C . PHE A 1 237 ? 9.939 -5.404 2.001 1.00 98.00 237 PHE A C 1
ATOM 1882 O O . PHE A 1 237 ? 11.068 -5.603 2.443 1.00 98.00 237 PHE A O 1
ATOM 1889 N N . GLY A 1 238 ? 9.709 -4.619 0.946 1.00 97.06 238 GLY A N 1
ATOM 1890 C CA . GLY A 1 238 ? 10.736 -3.819 0.276 1.00 97.06 238 GLY A CA 1
ATOM 1891 C C . GLY A 1 238 ? 10.235 -2.405 -0.001 1.00 97.06 238 GLY A C 1
ATOM 1892 O O . GLY A 1 238 ? 9.343 -2.214 -0.830 1.00 97.06 238 GLY A O 1
ATOM 1893 N N . HIS A 1 239 ? 10.796 -1.414 0.692 1.00 96.50 239 HIS A N 1
ATOM 1894 C CA . HIS A 1 239 ? 10.368 -0.018 0.598 1.00 96.50 239 HIS A CA 1
ATOM 1895 C C . HIS A 1 239 ? 11.326 0.808 -0.266 1.00 96.50 239 HIS A C 1
ATOM 1897 O O . HIS A 1 239 ? 12.286 1.408 0.235 1.00 96.50 239 HIS A O 1
ATOM 1903 N N . HIS A 1 240 ? 11.051 0.851 -1.572 1.00 94.12 240 HIS A N 1
ATOM 1904 C CA . HIS A 1 240 ? 11.832 1.641 -2.518 1.00 94.12 240 HIS A CA 1
ATOM 1905 C C . HIS A 1 240 ? 11.657 3.143 -2.265 1.00 94.12 240 HIS A C 1
ATOM 1907 O O . HIS A 1 240 ? 10.618 3.615 -1.796 1.00 94.12 240 HIS A O 1
ATOM 1913 N N . ASN A 1 241 ? 12.685 3.913 -2.608 1.00 90.69 241 ASN A N 1
ATOM 1914 C CA . ASN A 1 241 ? 12.657 5.368 -2.504 1.00 90.69 241 ASN A CA 1
ATOM 1915 C C . ASN A 1 241 ? 11.544 6.016 -3.350 1.00 90.69 241 ASN A C 1
ATOM 1917 O O . ASN A 1 241 ? 11.108 5.461 -4.366 1.00 90.69 241 ASN A O 1
ATOM 1921 N N . LEU A 1 242 ? 11.092 7.202 -2.940 1.00 89.44 242 LEU A N 1
ATOM 1922 C CA . LEU A 1 242 ? 10.189 8.033 -3.735 1.00 89.44 242 LEU A CA 1
ATOM 1923 C C . LEU A 1 242 ? 10.924 8.763 -4.863 1.00 89.44 242 LEU A C 1
ATOM 1925 O O . LEU A 1 242 ? 12.134 9.001 -4.808 1.00 89.44 242 LEU A O 1
ATOM 1929 N N . LEU A 1 243 ? 10.150 9.155 -5.877 1.00 87.50 243 LEU A N 1
ATOM 1930 C CA . LEU A 1 243 ? 10.605 10.012 -6.965 1.00 87.50 243 LEU A CA 1
ATOM 1931 C C . LEU A 1 243 ? 10.270 11.479 -6.674 1.00 87.50 243 LEU A C 1
ATOM 1933 O O . LEU A 1 243 ? 9.116 11.819 -6.387 1.00 87.50 243 LEU A O 1
ATOM 1937 N N . THR A 1 244 ? 11.271 12.344 -6.806 1.00 85.25 244 THR A N 1
ATOM 1938 C CA . THR A 1 244 ? 11.129 13.804 -6.780 1.00 85.25 244 THR A CA 1
ATOM 1939 C C . THR A 1 244 ? 11.416 14.404 -8.151 1.00 85.25 244 THR A C 1
AT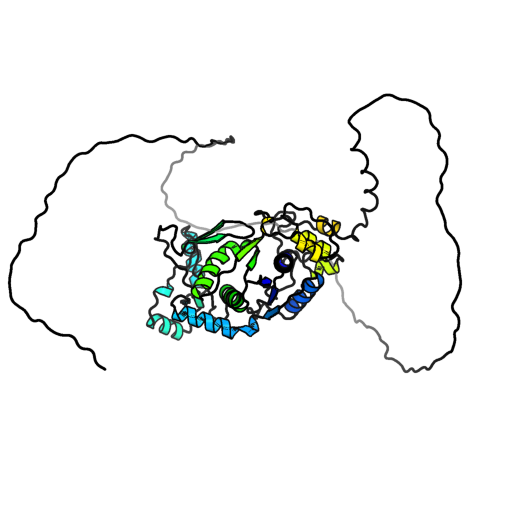OM 1941 O O . THR A 1 244 ? 12.036 13.771 -9.001 1.00 85.25 244 THR A O 1
ATOM 1944 N N . ASP A 1 245 ? 10.937 15.617 -8.395 1.00 80.00 245 ASP A N 1
ATOM 1945 C CA . ASP A 1 245 ? 11.180 16.357 -9.629 1.00 80.00 245 ASP A CA 1
ATOM 1946 C C . ASP A 1 245 ? 12.510 17.129 -9.613 1.00 80.00 245 ASP A C 1
ATOM 1948 O O . ASP A 1 245 ? 13.320 17.035 -8.686 1.00 80.00 245 ASP A O 1
ATOM 1952 N N . ALA A 1 246 ? 12.713 17.953 -10.643 1.00 73.31 246 ALA A N 1
ATOM 1953 C CA . ALA A 1 246 ? 13.908 18.766 -10.801 1.00 73.31 246 ALA A CA 1
ATOM 1954 C C . ALA A 1 246 ? 14.197 19.746 -9.640 1.00 73.31 246 ALA A C 1
ATOM 1956 O O . ALA A 1 246 ? 15.351 20.160 -9.487 1.00 73.31 246 ALA A O 1
ATOM 1957 N N . LEU A 1 247 ? 13.182 20.101 -8.840 1.00 73.44 247 LEU A N 1
ATOM 1958 C CA . LEU A 1 247 ? 13.236 21.038 -7.712 1.00 73.44 247 LEU A CA 1
ATOM 1959 C C . LEU A 1 247 ? 13.266 20.330 -6.345 1.00 73.44 247 LEU A C 1
ATOM 1961 O O . LEU A 1 247 ? 13.511 20.982 -5.330 1.00 73.44 247 LEU A O 1
ATOM 1965 N N . GLY A 1 248 ? 13.039 19.014 -6.309 1.00 71.31 248 GLY A N 1
ATOM 1966 C CA . GLY A 1 248 ? 12.929 18.226 -5.080 1.00 71.31 248 GLY A CA 1
ATOM 1967 C C . GLY A 1 248 ? 11.498 18.071 -4.551 1.00 71.31 248 GLY A C 1
ATOM 1968 O O . GLY A 1 248 ? 11.318 17.487 -3.483 1.00 71.31 248 GLY A O 1
ATOM 1969 N N . GLU A 1 249 ? 10.476 18.542 -5.275 1.00 74.62 249 GLU A N 1
ATOM 1970 C CA . GLU A 1 249 ? 9.076 18.255 -4.941 1.00 74.62 249 GLU A CA 1
ATOM 1971 C C . GLU A 1 249 ? 8.741 16.802 -5.314 1.00 74.62 249 GLU A C 1
ATOM 1973 O O . GLU A 1 249 ? 9.231 16.289 -6.317 1.00 74.62 249 GLU A O 1
ATOM 1978 N N . GLY A 1 250 ? 7.878 16.113 -4.560 1.00 70.69 250 GLY A N 1
ATOM 1979 C CA . GLY A 1 250 ? 7.408 14.778 -4.963 1.00 70.69 250 GLY A CA 1
ATOM 1980 C C . GLY A 1 250 ? 6.648 14.817 -6.297 1.00 70.69 250 GLY A C 1
ATOM 1981 O O . GLY A 1 250 ? 5.903 15.771 -6.548 1.00 70.69 250 GLY A O 1
ATOM 1982 N N . LEU A 1 251 ? 6.792 13.782 -7.141 1.00 70.19 251 LEU A N 1
ATOM 1983 C CA . LEU A 1 251 ? 6.104 13.679 -8.443 1.00 70.19 251 LEU A CA 1
ATOM 1984 C C . LEU A 1 251 ? 4.570 13.585 -8.289 1.00 70.19 251 LEU A C 1
ATOM 1986 O O . LEU A 1 251 ? 3.977 12.507 -8.330 1.00 70.19 251 LEU A O 1
ATOM 1990 N N . SER A 1 252 ? 3.914 14.729 -8.087 1.00 56.34 252 SER A N 1
ATOM 1991 C CA . SER A 1 252 ? 2.481 14.795 -7.800 1.00 56.34 252 SER A CA 1
ATOM 1992 C C . SER A 1 252 ? 1.610 14.653 -9.052 1.00 56.34 252 SER A C 1
ATOM 1994 O O . SER A 1 252 ? 1.945 15.153 -10.129 1.00 56.34 252 SER A O 1
ATOM 1996 N N . LYS A 1 253 ? 0.405 14.091 -8.868 1.00 55.66 253 LYS A N 1
ATOM 1997 C CA . LYS A 1 253 ? -0.637 13.918 -9.902 1.00 55.66 253 LYS A CA 1
ATOM 1998 C C . LYS A 1 253 ? -1.043 15.208 -10.649 1.00 55.66 253 LYS A C 1
ATOM 2000 O O . LYS A 1 253 ? -1.782 15.132 -11.621 1.00 55.66 253 LYS A O 1
ATOM 2005 N N . ARG A 1 254 ? -0.590 16.392 -10.210 1.00 51.31 254 ARG A N 1
ATOM 2006 C CA . ARG A 1 254 ? -0.858 17.687 -10.865 1.00 51.31 254 ARG A CA 1
ATOM 2007 C C . ARG A 1 254 ? -0.006 17.914 -12.122 1.00 51.31 254 ARG A C 1
ATOM 2009 O O . ARG A 1 254 ? -0.423 18.671 -12.992 1.00 51.31 254 ARG A O 1
ATOM 2016 N N . LYS A 1 255 ? 1.166 17.275 -12.238 1.00 53.78 255 LYS A N 1
ATOM 2017 C CA . LYS A 1 255 ? 2.071 17.397 -13.399 1.00 53.78 255 LYS A CA 1
ATOM 2018 C C . LYS A 1 255 ? 1.742 16.297 -14.426 1.00 53.78 255 LYS A C 1
ATOM 2020 O O . LYS A 1 255 ? 2.485 15.336 -14.593 1.00 53.78 255 LYS A O 1
ATOM 2025 N N . GLY A 1 256 ? 0.588 16.434 -15.092 1.00 53.69 256 GLY A N 1
ATOM 2026 C CA . GLY A 1 256 ? -0.005 15.420 -15.989 1.00 53.69 256 GLY A CA 1
ATOM 2027 C C . GLY A 1 256 ? 0.837 14.996 -17.206 1.00 53.69 256 GLY A C 1
ATOM 2028 O O . GLY A 1 256 ? 0.526 13.985 -17.835 1.00 53.69 256 GLY A O 1
ATOM 2029 N N . ALA A 1 257 ? 1.929 15.707 -17.504 1.00 60.91 257 ALA A N 1
ATOM 2030 C CA . ALA A 1 257 ? 2.942 15.290 -18.476 1.00 60.91 257 ALA A CA 1
ATOM 2031 C C . ALA A 1 257 ? 3.551 13.909 -18.150 1.00 60.91 257 ALA A C 1
ATOM 2033 O O . ALA A 1 257 ? 3.879 13.154 -19.054 1.00 60.91 257 ALA A O 1
ATOM 2034 N N . LEU A 1 258 ? 3.633 13.532 -16.867 1.00 79.69 258 LEU A N 1
ATOM 2035 C CA . LEU A 1 258 ? 4.300 12.296 -16.430 1.00 79.69 258 LEU A CA 1
ATOM 2036 C C . LEU A 1 258 ? 3.369 11.076 -16.296 1.00 79.69 258 LEU A C 1
ATOM 2038 O O . LEU A 1 258 ? 3.742 10.097 -15.641 1.00 79.69 258 LEU A O 1
ATOM 2042 N N . SER A 1 259 ? 2.165 11.117 -16.884 1.00 90.19 259 SER A N 1
ATOM 2043 C CA . SER A 1 259 ? 1.321 9.919 -17.017 1.00 90.19 259 SER A CA 1
ATOM 2044 C C . SER A 1 259 ? 1.886 8.978 -18.089 1.00 90.19 259 SER A C 1
ATOM 2046 O O . SER A 1 259 ? 2.450 9.449 -19.075 1.00 90.19 259 SER A O 1
ATOM 2048 N N . ILE A 1 260 ? 1.745 7.660 -17.925 1.00 94.00 260 ILE A N 1
ATOM 2049 C CA . ILE A 1 260 ? 2.277 6.688 -18.897 1.00 94.00 260 ILE A CA 1
ATOM 2050 C C . ILE A 1 260 ? 1.613 6.880 -20.268 1.00 94.00 260 ILE A C 1
ATOM 2052 O O . ILE A 1 260 ? 2.310 7.019 -21.273 1.00 94.00 260 ILE A O 1
ATOM 2056 N N . ARG A 1 261 ? 0.287 7.055 -20.287 1.00 93.06 261 ARG A N 1
ATOM 2057 C CA . ARG A 1 261 ? -0.488 7.501 -21.455 1.00 93.06 261 ARG A CA 1
ATOM 2058 C C . ARG A 1 261 ? 0.071 8.765 -22.134 1.00 93.06 261 ARG A C 1
ATOM 2060 O O . ARG A 1 261 ? 0.087 8.825 -23.361 1.00 93.06 261 ARG A O 1
ATOM 2067 N N . SER A 1 262 ? 0.537 9.757 -21.366 1.00 91.62 262 SER A N 1
ATOM 2068 C CA . SER A 1 262 ? 1.149 10.991 -21.900 1.00 91.62 262 SER A CA 1
ATOM 2069 C C . SER A 1 262 ? 2.491 10.701 -22.578 1.00 91.62 262 SER A C 1
ATOM 2071 O O . SER A 1 262 ? 2.693 11.087 -23.724 1.00 91.62 262 SER A O 1
ATOM 2073 N N . LEU A 1 263 ? 3.379 9.962 -21.904 1.00 91.81 263 LEU A N 1
ATOM 2074 C CA . LEU A 1 263 ? 4.706 9.604 -22.423 1.00 91.81 263 LEU A CA 1
ATOM 2075 C C . LEU A 1 263 ? 4.605 8.748 -23.700 1.00 91.81 263 LEU A C 1
ATOM 2077 O O . LEU A 1 263 ? 5.330 8.990 -24.665 1.00 91.81 263 LEU A O 1
ATOM 2081 N N . ARG A 1 264 ? 3.644 7.814 -23.741 1.00 93.38 264 ARG A N 1
ATOM 2082 C CA . ARG A 1 264 ? 3.280 7.040 -24.938 1.00 93.38 264 ARG A CA 1
ATOM 2083 C C . ARG A 1 264 ? 2.820 7.943 -26.088 1.00 93.38 264 ARG A C 1
ATOM 2085 O O . ARG A 1 264 ? 3.243 7.741 -27.222 1.00 93.38 264 ARG A O 1
ATOM 2092 N N . ALA A 1 265 ? 1.987 8.949 -25.810 1.00 92.00 265 ALA A N 1
ATOM 2093 C CA . ALA A 1 265 ? 1.513 9.905 -26.815 1.00 92.00 265 ALA A CA 1
ATOM 2094 C C . ALA A 1 265 ? 2.608 10.880 -27.303 1.00 92.00 265 ALA A C 1
ATOM 2096 O O . ALA A 1 265 ? 2.552 11.332 -28.444 1.00 92.00 265 ALA A O 1
ATOM 2097 N N . GLU A 1 266 ? 3.623 11.168 -26.480 1.00 91.12 266 GLU A N 1
ATOM 2098 C CA . GLU A 1 266 ? 4.833 11.909 -26.876 1.00 91.12 266 GLU A CA 1
ATOM 2099 C C . GLU A 1 266 ? 5.823 11.076 -27.717 1.00 91.12 266 GLU A C 1
ATOM 2101 O O . GLU A 1 266 ? 6.801 11.624 -28.226 1.00 91.12 266 GLU A O 1
ATOM 2106 N N . GLY A 1 267 ? 5.590 9.769 -27.888 1.00 91.44 267 GLY A N 1
ATOM 2107 C CA . GLY A 1 267 ? 6.481 8.881 -28.642 1.00 91.44 267 GLY A CA 1
ATOM 2108 C C . GLY A 1 267 ? 7.756 8.477 -27.891 1.00 91.44 267 GLY A C 1
ATOM 2109 O O . GLY A 1 267 ? 8.751 8.122 -28.523 1.00 91.44 267 GLY A O 1
ATOM 2110 N N . ILE A 1 268 ? 7.743 8.532 -26.555 1.00 92.38 268 ILE A N 1
ATOM 2111 C CA . ILE A 1 268 ? 8.773 7.909 -25.711 1.00 92.38 268 ILE A CA 1
ATOM 2112 C C . ILE A 1 268 ? 8.647 6.383 -25.828 1.00 92.38 268 ILE A C 1
ATOM 2114 O O . ILE A 1 268 ? 7.537 5.863 -25.887 1.00 92.38 268 ILE A O 1
ATOM 2118 N N . GLU A 1 269 ? 9.759 5.648 -25.838 1.00 92.94 269 GLU A N 1
ATOM 2119 C CA . GLU A 1 269 ? 9.735 4.179 -25.896 1.00 92.94 269 GLU A CA 1
ATOM 2120 C C . GLU A 1 269 ? 9.488 3.556 -24.508 1.00 92.94 269 GLU A C 1
ATOM 2122 O O . GLU A 1 269 ? 10.038 4.042 -23.512 1.00 92.94 269 GLU A O 1
ATOM 2127 N N . PRO A 1 270 ? 8.718 2.453 -24.401 1.00 94.06 270 PRO A N 1
ATOM 2128 C CA . PRO A 1 270 ? 8.457 1.812 -23.114 1.00 94.06 270 PRO A CA 1
ATOM 2129 C C . PRO A 1 270 ? 9.738 1.266 -22.469 1.00 94.06 270 PRO A C 1
ATOM 2131 O O . PRO A 1 270 ? 9.888 1.373 -21.253 1.00 94.06 270 PRO A O 1
ATOM 2134 N N . GLN A 1 271 ? 10.709 0.796 -23.264 1.00 93.44 271 GLN A N 1
ATOM 2135 C CA . GLN A 1 271 ? 12.054 0.434 -22.799 1.00 93.44 271 GLN A CA 1
ATOM 2136 C C . GLN A 1 271 ? 12.764 1.603 -22.104 1.00 93.44 271 GLN A C 1
ATOM 2138 O O . GLN A 1 271 ? 13.388 1.408 -21.063 1.00 93.44 271 GLN A O 1
ATOM 2143 N N . ALA A 1 272 ? 12.654 2.825 -22.639 1.00 93.25 272 ALA A N 1
ATOM 2144 C CA . ALA A 1 272 ? 13.268 4.013 -22.048 1.00 93.25 272 ALA A CA 1
ATOM 2145 C C . ALA A 1 272 ? 12.600 4.391 -20.714 1.00 93.25 272 ALA A C 1
ATOM 2147 O O . ALA A 1 272 ? 13.296 4.732 -19.755 1.00 93.25 272 ALA A O 1
ATOM 2148 N N . VAL A 1 273 ? 11.267 4.270 -20.621 1.00 93.31 273 VAL A N 1
ATOM 2149 C CA . VAL A 1 273 ? 10.530 4.456 -19.357 1.00 93.31 273 VAL A CA 1
ATOM 2150 C C . VAL A 1 273 ? 10.933 3.394 -18.332 1.00 93.31 273 VAL A C 1
ATOM 2152 O O . VAL A 1 273 ? 11.219 3.742 -17.187 1.00 93.31 273 VAL A O 1
ATOM 2155 N N . ALA A 1 274 ? 10.989 2.121 -18.734 1.00 93.94 274 ALA A N 1
ATOM 2156 C CA . ALA A 1 274 ? 11.335 1.004 -17.861 1.00 93.94 274 ALA A CA 1
ATOM 2157 C C . ALA A 1 274 ? 12.778 1.102 -17.346 1.00 93.94 274 ALA A C 1
ATOM 2159 O O . ALA A 1 274 ? 12.990 1.106 -16.134 1.00 93.94 274 ALA A O 1
ATOM 2160 N N . ALA A 1 275 ? 13.760 1.259 -18.240 1.00 92.75 275 ALA A N 1
ATOM 2161 C CA . ALA A 1 275 ? 15.170 1.369 -17.875 1.00 92.75 275 ALA A CA 1
ATOM 2162 C C . ALA A 1 275 ? 15.428 2.560 -16.944 1.00 92.75 275 ALA A C 1
ATOM 2164 O O . ALA A 1 275 ? 16.100 2.401 -15.923 1.00 92.75 275 ALA A O 1
ATOM 2165 N N . LEU A 1 276 ? 14.847 3.733 -17.232 1.00 92.44 276 LEU A N 1
ATOM 2166 C CA . LEU A 1 276 ? 14.986 4.881 -16.341 1.00 92.44 276 LEU A CA 1
ATOM 2167 C C . LEU A 1 276 ? 14.309 4.625 -14.994 1.00 92.44 276 LEU A C 1
ATOM 2169 O O . LEU A 1 276 ? 14.960 4.762 -13.966 1.00 92.44 276 LEU A O 1
ATOM 2173 N N . ALA A 1 277 ? 13.035 4.224 -14.970 1.00 91.44 277 ALA A N 1
ATOM 2174 C CA . ALA A 1 277 ? 12.302 4.010 -13.722 1.00 91.44 277 ALA A CA 1
ATOM 2175 C C . ALA A 1 277 ? 12.969 2.957 -12.820 1.00 91.44 277 ALA A C 1
ATOM 2177 O O . ALA A 1 277 ? 12.984 3.123 -11.601 1.00 91.44 277 ALA A O 1
ATOM 2178 N N . VAL A 1 278 ? 13.548 1.905 -13.400 1.00 91.44 278 VAL A N 1
ATOM 2179 C CA . VAL A 1 278 ? 14.245 0.844 -12.663 1.00 91.44 278 VAL A CA 1
ATOM 2180 C C . VAL A 1 278 ? 15.594 1.321 -12.128 1.00 91.44 278 VAL A C 1
ATOM 2182 O O . VAL A 1 278 ? 15.863 1.156 -10.940 1.00 91.44 278 VAL A O 1
ATOM 2185 N N . ARG A 1 279 ? 16.427 1.960 -12.961 1.00 90.81 279 ARG A N 1
ATOM 2186 C CA . ARG A 1 279 ? 17.787 2.365 -12.566 1.00 90.81 279 ARG A CA 1
ATOM 2187 C C . ARG A 1 279 ? 17.848 3.650 -11.743 1.00 90.81 279 ARG A C 1
ATOM 2189 O O . ARG A 1 279 ? 18.808 3.832 -10.991 1.00 90.81 279 ARG A O 1
ATOM 2196 N N . LEU A 1 280 ? 16.852 4.536 -11.832 1.00 89.56 280 LEU A N 1
ATOM 2197 C CA . LEU A 1 280 ? 16.856 5.805 -11.102 1.00 89.56 280 LEU A CA 1
ATOM 2198 C C . LEU A 1 280 ? 16.942 5.561 -9.588 1.00 89.56 280 LEU A C 1
ATOM 2200 O O . LEU A 1 280 ? 16.087 4.899 -8.998 1.00 89.56 280 LEU A O 1
ATOM 2204 N N . GLY A 1 281 ? 17.972 6.115 -8.949 1.00 84.88 281 GLY A N 1
ATOM 2205 C CA . GLY A 1 281 ? 18.230 5.908 -7.524 1.00 84.88 281 GLY A CA 1
ATOM 2206 C C . GLY A 1 281 ? 18.936 4.593 -7.174 1.00 84.88 281 GLY A C 1
ATOM 2207 O O . GLY A 1 281 ? 19.016 4.285 -5.989 1.00 84.88 281 GLY A O 1
ATOM 2208 N N . THR A 1 282 ? 19.449 3.843 -8.151 1.00 88.44 282 THR A N 1
ATOM 2209 C CA . THR A 1 282 ? 20.450 2.779 -7.938 1.00 88.44 282 THR A CA 1
ATOM 2210 C C . THR A 1 282 ? 21.871 3.320 -8.168 1.00 88.44 282 THR A C 1
ATOM 2212 O O . THR A 1 282 ? 22.046 4.498 -8.491 1.00 88.44 282 THR A O 1
ATOM 2215 N N . SER A 1 283 ? 22.899 2.483 -7.999 1.00 84.75 283 SER A N 1
ATOM 2216 C CA . SER A 1 283 ? 24.281 2.802 -8.395 1.00 84.75 283 SER A CA 1
ATOM 2217 C C . SER A 1 283 ? 24.597 2.519 -9.870 1.00 84.75 283 SER A C 1
ATOM 2219 O O . SER A 1 283 ? 25.698 2.840 -10.317 1.00 84.75 283 SER A O 1
ATOM 2221 N N . GLU A 1 284 ? 23.677 1.914 -10.624 1.00 84.56 284 GLU A N 1
ATOM 2222 C CA . GLU A 1 284 ? 23.870 1.582 -12.037 1.00 84.56 284 GLU A CA 1
ATOM 2223 C C . GLU A 1 284 ? 23.321 2.684 -12.962 1.00 84.56 284 GLU A C 1
ATOM 2225 O O . GLU A 1 284 ? 22.298 3.303 -12.652 1.00 84.56 284 GLU A O 1
ATOM 2230 N N . PRO A 1 285 ? 23.977 2.954 -14.106 1.00 84.12 285 PRO A N 1
ATOM 2231 C CA . PRO A 1 285 ? 23.484 3.928 -15.071 1.00 84.12 285 PRO A CA 1
ATOM 2232 C C . PRO A 1 285 ? 22.179 3.451 -15.721 1.00 84.12 285 PRO A C 1
ATOM 2234 O O . PRO A 1 285 ? 21.992 2.265 -15.991 1.00 84.12 285 PRO A O 1
ATOM 2237 N N . ALA A 1 286 ? 21.294 4.396 -16.039 1.00 87.00 286 ALA A N 1
ATOM 2238 C CA . ALA A 1 286 ? 20.219 4.139 -16.988 1.00 87.00 286 ALA A CA 1
ATOM 2239 C C . ALA A 1 286 ? 20.816 4.113 -18.405 1.00 87.00 286 ALA A C 1
ATOM 2241 O O . ALA A 1 286 ? 21.337 5.124 -18.881 1.00 87.00 286 ALA A O 1
ATOM 2242 N N . GLU A 1 287 ? 20.745 2.962 -19.071 1.00 87.44 287 GLU A N 1
ATOM 2243 C CA . GLU A 1 287 ? 21.180 2.765 -20.458 1.00 87.44 287 GLU A CA 1
ATOM 2244 C C . GLU A 1 287 ? 20.017 2.208 -21.303 1.00 87.44 287 GLU A C 1
ATOM 2246 O O . GLU A 1 287 ? 19.116 1.577 -20.743 1.00 87.44 287 GLU A O 1
ATOM 2251 N N . PRO A 1 288 ? 19.982 2.433 -22.633 1.00 87.19 288 PRO A N 1
ATOM 2252 C CA . PRO A 1 288 ? 18.920 1.896 -23.484 1.00 87.19 288 PRO A CA 1
ATOM 2253 C C . PRO A 1 288 ? 18.971 0.362 -23.560 1.00 87.19 288 PRO A C 1
ATOM 2255 O O . PRO A 1 288 ? 19.952 -0.205 -24.045 1.00 87.19 288 PRO A O 1
ATOM 2258 N N . VAL A 1 289 ? 17.898 -0.297 -23.121 1.00 88.38 289 VAL A N 1
ATOM 2259 C CA . VAL A 1 289 ? 17.700 -1.755 -23.233 1.00 88.38 289 VAL A CA 1
ATOM 2260 C C . VAL A 1 289 ? 16.924 -2.116 -24.502 1.00 88.38 289 VAL A C 1
ATOM 2262 O O . VAL A 1 289 ? 16.278 -1.251 -25.096 1.00 88.38 289 VAL A O 1
ATOM 2265 N N . ARG A 1 290 ? 16.994 -3.379 -24.946 1.00 85.62 290 ARG A N 1
ATOM 2266 C CA . ARG A 1 290 ? 16.251 -3.845 -26.133 1.00 85.62 290 ARG A CA 1
ATOM 2267 C C . ARG A 1 290 ? 14.908 -4.433 -25.731 1.00 85.62 290 ARG A C 1
ATOM 2269 O O . ARG A 1 290 ? 13.880 -4.063 -26.300 1.00 85.62 290 ARG A O 1
ATOM 2276 N N . ASP A 1 291 ? 14.941 -5.307 -24.737 1.00 87.19 291 ASP A N 1
ATOM 2277 C CA . ASP A 1 291 ? 13.768 -5.864 -24.082 1.00 87.19 291 ASP A CA 1
ATOM 2278 C C . ASP A 1 291 ? 13.668 -5.329 -22.644 1.00 87.19 291 ASP A C 1
ATOM 2280 O O . ASP A 1 291 ? 14.648 -4.870 -22.057 1.00 87.19 291 ASP A O 1
ATOM 2284 N N . ILE A 1 292 ? 12.476 -5.386 -22.058 1.00 87.62 292 ILE A N 1
ATOM 2285 C CA . ILE A 1 292 ? 12.297 -5.167 -20.624 1.00 87.62 292 ILE A CA 1
ATOM 2286 C C . ILE A 1 292 ? 12.774 -6.387 -19.816 1.00 87.62 292 ILE A C 1
ATOM 2288 O O . ILE A 1 292 ? 13.286 -6.209 -18.710 1.00 87.62 292 ILE A O 1
ATOM 2292 N N . ASP A 1 293 ? 12.699 -7.605 -20.368 1.00 87.19 293 ASP A N 1
ATOM 2293 C CA . ASP A 1 293 ? 13.248 -8.809 -19.721 1.00 87.19 293 ASP A CA 1
ATOM 2294 C C . ASP A 1 293 ? 14.781 -8.727 -19.521 1.00 87.19 293 ASP A C 1
ATOM 2296 O O . ASP A 1 293 ? 15.297 -9.294 -18.555 1.00 87.19 293 ASP A O 1
ATOM 2300 N N . ASP A 1 294 ? 15.510 -7.944 -20.337 1.00 87.38 294 ASP A N 1
ATOM 2301 C CA . ASP A 1 294 ? 16.948 -7.665 -20.145 1.00 87.38 294 ASP A CA 1
ATOM 2302 C C . ASP A 1 294 ? 17.234 -7.122 -18.724 1.00 87.38 294 ASP A C 1
ATOM 2304 O O . ASP A 1 294 ? 18.231 -7.484 -18.088 1.00 87.38 294 ASP A O 1
ATOM 2308 N N . LEU A 1 295 ? 16.336 -6.278 -18.192 1.00 88.94 295 LEU A N 1
ATOM 2309 C CA . LEU A 1 295 ? 16.475 -5.661 -16.868 1.00 88.94 295 LEU A CA 1
ATOM 2310 C C . LEU A 1 295 ? 16.346 -6.683 -15.731 1.00 88.94 295 LEU A C 1
ATOM 2312 O O . LEU A 1 295 ? 16.973 -6.496 -14.690 1.00 88.94 295 LEU A O 1
ATOM 2316 N N . ALA A 1 296 ? 15.592 -7.774 -15.909 1.00 87.69 296 ALA A N 1
ATOM 2317 C CA . ALA A 1 296 ? 15.371 -8.769 -14.853 1.00 87.69 296 ALA A CA 1
ATOM 2318 C C . ALA A 1 296 ? 16.677 -9.476 -14.451 1.00 87.69 296 ALA A C 1
ATOM 2320 O O . ALA A 1 296 ? 16.899 -9.757 -13.274 1.00 87.69 296 ALA A O 1
ATOM 2321 N N . THR A 1 297 ? 17.586 -9.680 -15.410 1.00 84.56 297 THR A N 1
ATOM 2322 C CA . THR A 1 297 ? 18.912 -10.294 -15.198 1.00 84.56 297 THR A CA 1
ATOM 2323 C C . THR A 1 297 ? 19.803 -9.486 -14.242 1.00 84.56 297 THR A C 1
ATOM 2325 O O . THR A 1 297 ? 20.720 -10.031 -13.633 1.00 84.56 297 THR A O 1
ATOM 2328 N N . SER A 1 298 ? 19.536 -8.185 -14.099 1.00 83.31 298 SER A N 1
ATOM 2329 C CA . SER A 1 298 ? 20.323 -7.232 -13.303 1.00 83.31 298 SER A CA 1
ATOM 2330 C C . SER A 1 298 ? 19.475 -6.470 -12.275 1.00 83.31 298 SER A C 1
ATOM 2332 O O . SER A 1 298 ? 19.862 -5.394 -11.814 1.00 83.31 298 SER A O 1
ATOM 2334 N N . PHE A 1 299 ? 18.304 -7.009 -11.918 1.00 89.12 299 PHE A N 1
ATOM 2335 C CA . PHE A 1 299 ? 17.393 -6.393 -10.961 1.00 89.12 299 PHE A CA 1
ATOM 2336 C C . PHE A 1 299 ? 17.676 -6.859 -9.525 1.00 89.12 299 PHE A C 1
ATOM 2338 O O . PHE A 1 299 ? 17.447 -8.019 -9.175 1.00 89.12 299 PHE A O 1
ATOM 2345 N N . ASP A 1 300 ? 18.108 -5.929 -8.672 1.00 88.44 300 ASP A N 1
ATOM 2346 C CA . ASP A 1 300 ? 18.233 -6.130 -7.227 1.00 88.44 300 ASP A CA 1
ATOM 2347 C C . ASP A 1 300 ? 17.537 -5.004 -6.445 1.00 88.44 300 ASP A C 1
ATOM 2349 O O . ASP A 1 300 ? 17.751 -3.815 -6.684 1.00 88.44 300 ASP A O 1
ATOM 2353 N N . LEU A 1 301 ? 16.722 -5.391 -5.462 1.00 90.00 301 LEU A N 1
ATOM 2354 C CA . LEU A 1 301 ? 16.054 -4.467 -4.547 1.00 90.00 301 LEU A CA 1
ATOM 2355 C C . LEU A 1 301 ? 17.041 -3.803 -3.579 1.00 90.00 301 LEU A C 1
ATOM 2357 O O . LEU A 1 301 ? 16.843 -2.633 -3.239 1.00 90.00 301 LEU A O 1
ATOM 2361 N N . ALA A 1 302 ? 18.103 -4.507 -3.170 1.00 89.38 302 ALA A N 1
ATOM 2362 C CA . ALA A 1 302 ? 19.089 -3.993 -2.219 1.00 89.38 302 ALA A CA 1
ATOM 2363 C C . ALA A 1 302 ? 20.035 -2.945 -2.840 1.00 89.38 302 ALA A C 1
ATOM 2365 O O . ALA A 1 302 ? 20.606 -2.128 -2.117 1.00 89.38 302 ALA A O 1
ATOM 2366 N N . ALA A 1 303 ? 20.127 -2.888 -4.174 1.00 88.31 303 ALA A N 1
ATOM 2367 C CA . ALA A 1 303 ? 20.797 -1.817 -4.914 1.00 88.31 303 ALA A CA 1
ATOM 2368 C C . ALA A 1 303 ? 20.026 -0.474 -4.908 1.00 88.31 303 ALA A C 1
ATOM 2370 O O . ALA A 1 303 ? 20.546 0.540 -5.382 1.00 88.31 303 ALA A O 1
ATOM 2371 N N . THR A 1 304 ? 18.797 -0.432 -4.376 1.00 89.25 304 THR A N 1
ATOM 2372 C CA . THR A 1 304 ? 17.985 0.795 -4.296 1.00 89.25 304 THR A CA 1
ATOM 2373 C C . THR A 1 304 ? 18.476 1.715 -3.176 1.00 89.25 304 THR A C 1
ATOM 2375 O O . THR A 1 304 ? 18.490 1.339 -2.005 1.00 89.25 304 THR A O 1
ATOM 2378 N N . SER A 1 305 ? 18.815 2.966 -3.502 1.00 87.38 305 SER A N 1
ATOM 2379 C CA . SER A 1 305 ? 19.222 3.963 -2.507 1.00 87.38 305 SER A CA 1
ATOM 2380 C C . SER A 1 305 ? 18.130 4.237 -1.468 1.00 87.38 305 SER A C 1
ATOM 2382 O O . SER A 1 305 ? 16.935 4.299 -1.763 1.00 87.38 305 SER A O 1
ATOM 2384 N N . ARG A 1 306 ? 18.567 4.517 -0.236 1.00 85.44 306 ARG A N 1
ATOM 2385 C CA . ARG A 1 306 ? 17.710 4.979 0.864 1.00 85.44 306 ARG A CA 1
ATOM 2386 C C . ARG A 1 306 ? 17.204 6.418 0.693 1.00 85.44 306 ARG A C 1
ATOM 2388 O O . ARG A 1 306 ? 16.298 6.798 1.425 1.00 85.44 306 ARG A O 1
ATOM 2395 N N . SER A 1 307 ? 17.794 7.213 -0.203 1.00 85.88 307 SER A N 1
ATOM 2396 C CA . SER A 1 307 ? 17.399 8.603 -0.478 1.00 85.88 307 SER A CA 1
ATOM 2397 C C . SER A 1 307 ? 16.410 8.696 -1.640 1.00 85.88 307 SER A C 1
ATOM 2399 O O . SER A 1 307 ? 16.562 7.960 -2.615 1.00 85.88 307 SER A O 1
ATOM 2401 N N . ALA A 1 308 ? 15.487 9.661 -1.601 1.00 84.19 308 ALA A N 1
ATOM 2402 C CA . ALA A 1 308 ? 14.642 10.015 -2.746 1.00 84.19 308 ALA A CA 1
ATOM 2403 C C . ALA A 1 308 ? 15.469 10.234 -4.030 1.00 84.19 308 ALA A C 1
ATOM 2405 O O . ALA A 1 308 ? 16.583 10.766 -3.978 1.00 84.19 308 ALA A O 1
ATOM 2406 N N . ALA A 1 309 ? 14.927 9.815 -5.173 1.00 86.38 309 ALA A N 1
ATOM 2407 C CA . ALA A 1 309 ? 15.595 9.894 -6.468 1.00 86.38 309 ALA A CA 1
ATOM 2408 C C . ALA A 1 309 ? 15.019 11.031 -7.321 1.00 86.38 309 ALA A C 1
ATOM 2410 O O . ALA A 1 309 ? 13.815 11.084 -7.576 1.00 86.38 309 ALA A 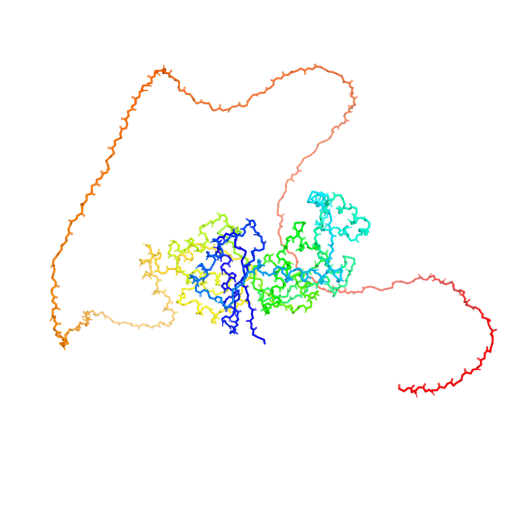O 1
ATOM 2411 N N . LYS A 1 310 ? 15.903 11.920 -7.785 1.00 86.62 310 LYS A N 1
ATOM 2412 C CA . LYS A 1 310 ? 15.564 13.037 -8.670 1.00 86.62 310 LYS A CA 1
ATOM 2413 C C . LYS A 1 310 ? 15.294 12.517 -10.084 1.00 86.62 310 LYS A C 1
ATOM 2415 O O . LYS A 1 310 ? 16.194 11.960 -10.702 1.00 86.62 310 LYS A O 1
ATOM 2420 N N . PHE A 1 311 ? 14.087 12.728 -10.589 1.00 86.62 311 PHE A N 1
ATOM 2421 C CA . PHE A 1 311 ? 13.688 12.448 -11.966 1.00 86.62 311 PHE A CA 1
ATOM 2422 C C . PHE A 1 311 ? 13.881 13.688 -12.855 1.00 86.62 311 PHE A C 1
ATOM 2424 O O . PHE A 1 311 ? 13.557 14.807 -12.448 1.00 86.62 311 PHE A O 1
ATOM 2431 N N . ASP A 1 312 ? 14.369 13.475 -14.078 1.00 84.81 312 ASP A N 1
ATOM 2432 C CA . ASP A 1 312 ? 14.506 14.498 -15.117 1.00 84.81 312 ASP A CA 1
ATOM 2433 C C . ASP A 1 312 ? 13.955 13.969 -16.456 1.00 84.81 312 ASP A C 1
ATOM 2435 O O . ASP A 1 312 ? 14.266 12.856 -16.888 1.00 84.81 312 ASP A O 1
ATOM 2439 N N . GLU A 1 313 ? 13.122 14.766 -17.131 1.00 83.44 313 GLU A N 1
ATOM 2440 C CA . GLU A 1 313 ? 12.567 14.416 -18.446 1.00 83.44 313 GLU A CA 1
ATOM 2441 C C . GLU A 1 313 ? 13.639 14.405 -19.547 1.00 83.44 313 GLU A C 1
ATOM 2443 O O . GLU A 1 313 ? 13.464 13.743 -20.574 1.00 83.44 313 GLU A O 1
ATOM 2448 N N . ALA A 1 314 ? 14.741 15.141 -19.362 1.00 85.56 314 ALA A N 1
ATOM 2449 C CA . ALA A 1 314 ? 15.840 15.172 -20.319 1.00 85.56 314 ALA A CA 1
ATOM 2450 C C . ALA A 1 314 ? 16.533 13.805 -20.431 1.00 85.56 314 ALA A C 1
ATOM 2452 O O . ALA A 1 314 ? 16.842 13.376 -21.544 1.00 85.56 314 ALA A O 1
ATOM 2453 N N . ASP A 1 315 ? 16.702 13.098 -19.310 1.00 86.94 315 ASP A N 1
ATOM 2454 C CA . ASP A 1 315 ? 17.305 11.762 -19.274 1.00 86.94 315 ASP A CA 1
ATOM 2455 C C . ASP A 1 315 ? 16.394 10.733 -19.967 1.00 86.94 315 ASP A C 1
ATOM 2457 O O . ASP A 1 315 ? 16.853 9.951 -20.800 1.00 86.94 315 ASP A O 1
ATOM 2461 N N . LEU A 1 316 ? 15.077 10.800 -19.725 1.00 88.19 316 LEU A N 1
ATOM 2462 C CA . LEU A 1 316 ? 14.092 9.941 -20.397 1.00 88.19 316 LEU A CA 1
ATOM 2463 C C . LEU A 1 316 ? 14.089 10.144 -21.920 1.00 88.19 316 LEU A C 1
ATOM 2465 O O . LEU A 1 316 ? 14.095 9.182 -22.695 1.00 88.19 316 LEU A O 1
ATOM 2469 N N . ARG A 1 317 ? 14.124 11.407 -22.363 1.00 87.44 317 ARG A N 1
ATOM 2470 C CA . ARG A 1 317 ? 14.209 11.749 -23.788 1.00 87.44 317 ARG A CA 1
ATOM 2471 C C . ARG A 1 317 ? 15.553 11.325 -24.389 1.00 87.44 317 ARG A C 1
ATOM 2473 O O . ARG A 1 317 ? 15.567 10.908 -25.544 1.00 87.44 317 ARG A O 1
ATOM 2480 N N . ALA A 1 318 ? 16.657 11.369 -23.640 1.00 87.38 318 ALA A N 1
ATOM 2481 C CA . ALA A 1 318 ? 17.975 10.919 -24.102 1.00 87.38 318 ALA A CA 1
ATOM 2482 C C . ALA A 1 318 ? 18.081 9.392 -24.287 1.00 87.38 318 ALA A C 1
ATOM 2484 O O . ALA A 1 318 ? 18.871 8.941 -25.118 1.00 87.38 318 ALA A O 1
ATOM 2485 N N . LEU A 1 319 ? 17.281 8.610 -23.553 1.00 86.94 319 LEU A N 1
ATOM 2486 C CA . LEU A 1 319 ? 17.211 7.149 -23.676 1.00 86.94 319 LEU A CA 1
ATOM 2487 C C . LEU A 1 319 ? 16.392 6.670 -24.885 1.00 86.94 319 LEU A C 1
ATOM 2489 O O . LEU A 1 319 ? 16.658 5.583 -25.386 1.00 86.94 319 LEU A O 1
ATOM 2493 N N . THR A 1 320 ? 15.439 7.471 -25.377 1.00 80.69 320 THR A N 1
ATOM 2494 C CA . THR A 1 320 ? 14.602 7.132 -26.547 1.00 80.69 320 THR A CA 1
ATOM 2495 C C . THR A 1 320 ? 15.367 7.391 -27.863 1.00 80.69 320 THR A C 1
ATOM 2497 O O . THR A 1 320 ? 15.616 8.560 -28.183 1.00 80.69 320 THR A O 1
ATOM 2500 N N . PRO A 1 321 ? 15.691 6.375 -28.694 1.00 61.50 321 PRO A N 1
ATOM 2501 C CA . PRO A 1 321 ? 16.497 6.504 -29.922 1.00 61.50 321 PRO A CA 1
ATOM 2502 C C . PRO A 1 321 ? 15.895 7.310 -31.098 1.00 61.50 321 PRO A C 1
ATOM 2504 O O . PRO A 1 321 ? 16.413 7.240 -32.215 1.00 61.50 321 PRO A O 1
ATOM 2507 N N . GLY A 1 322 ? 14.853 8.119 -30.870 1.00 54.66 322 GLY A N 1
ATOM 2508 C CA . GLY A 1 322 ? 14.208 8.987 -31.869 1.00 54.66 322 GLY A CA 1
ATOM 2509 C C . GLY A 1 322 ? 14.242 10.493 -31.562 1.00 54.66 322 GLY A C 1
ATOM 2510 O O . GLY A 1 322 ? 14.239 11.301 -32.487 1.00 54.66 322 GLY A O 1
ATOM 2511 N N . SER A 1 323 ? 14.364 10.900 -30.292 1.00 44.78 323 SER A N 1
ATOM 2512 C CA . SER A 1 323 ? 14.200 12.301 -29.832 1.00 44.78 323 SER A CA 1
ATOM 2513 C C . SER A 1 323 ? 15.243 13.303 -30.369 1.00 44.78 323 SER A C 1
ATOM 2515 O O . SER A 1 323 ? 15.110 14.519 -30.221 1.00 44.78 323 SER A O 1
ATOM 2517 N N . SER A 1 324 ? 16.317 12.798 -30.980 1.00 38.84 324 SER A N 1
ATOM 2518 C CA . SER A 1 324 ? 17.561 13.521 -31.264 1.00 38.84 324 SER A CA 1
ATOM 2519 C C . SER A 1 324 ? 17.535 14.459 -32.485 1.00 38.84 324 SER A C 1
ATOM 2521 O O . SER A 1 324 ? 18.496 14.494 -33.258 1.00 38.84 324 SER A O 1
ATOM 2523 N N . ALA A 1 325 ? 16.514 15.317 -32.601 1.00 38.47 325 ALA A N 1
ATOM 2524 C CA . ALA A 1 325 ? 16.446 16.393 -33.603 1.00 38.47 325 ALA A CA 1
ATOM 2525 C C . ALA A 1 325 ? 17.688 17.323 -33.612 1.00 38.47 325 ALA A C 1
ATOM 2527 O O . ALA A 1 325 ? 17.947 18.015 -34.593 1.00 38.47 325 ALA A O 1
ATOM 2528 N N . THR A 1 326 ? 18.483 17.329 -32.534 1.00 37.78 326 THR A N 1
ATOM 2529 C CA . THR A 1 326 ? 19.665 18.191 -32.351 1.00 37.78 326 THR A CA 1
ATOM 2530 C C . THR A 1 326 ? 20.966 17.461 -31.976 1.00 37.78 326 THR A C 1
ATOM 2532 O O . THR A 1 326 ? 22.001 18.119 -31.858 1.00 37.78 326 THR A O 1
ATOM 2535 N N . CYS A 1 327 ? 20.977 16.127 -31.806 1.00 35.12 327 CYS A N 1
ATOM 2536 C CA . CYS A 1 327 ? 22.127 15.417 -31.201 1.00 35.12 327 CYS A CA 1
ATOM 2537 C C . CYS A 1 327 ? 22.901 14.445 -32.121 1.00 35.12 327 CYS A C 1
ATOM 2539 O O . CYS A 1 327 ? 23.831 13.775 -31.671 1.00 35.12 327 CYS A O 1
ATOM 2541 N N . ARG A 1 328 ? 22.617 14.407 -33.432 1.00 34.66 328 ARG A N 1
ATOM 2542 C CA . ARG A 1 328 ? 23.397 13.581 -34.382 1.00 34.66 328 ARG A CA 1
ATOM 2543 C C . ARG A 1 328 ? 24.709 14.238 -34.869 1.00 34.66 328 ARG A C 1
ATOM 2545 O O . ARG A 1 328 ? 25.546 13.557 -35.448 1.00 34.66 328 ARG A O 1
ATOM 2552 N N . SER A 1 329 ? 24.941 15.526 -34.582 1.00 35.44 329 SER A N 1
ATOM 2553 C CA . SER A 1 329 ? 26.094 16.304 -35.090 1.00 35.44 329 SER A CA 1
ATOM 2554 C C . SER A 1 329 ? 27.287 16.462 -34.132 1.00 35.44 329 SER A C 1
ATOM 2556 O O . SER A 1 329 ? 28.385 16.781 -34.580 1.00 35.44 329 SER A O 1
ATOM 2558 N N . LYS A 1 330 ? 27.125 16.247 -32.815 1.00 35.06 330 LYS A N 1
ATOM 2559 C CA . LYS A 1 330 ? 28.195 16.519 -31.823 1.00 35.06 330 LYS A CA 1
ATOM 2560 C C . LYS A 1 330 ? 29.002 15.292 -31.377 1.00 35.06 330 LYS A C 1
ATOM 2562 O O . LYS A 1 330 ? 30.113 15.460 -30.872 1.00 35.06 330 LYS A O 1
ATOM 2567 N N . ARG A 1 331 ? 28.508 14.062 -31.587 1.00 34.94 331 ARG A N 1
ATOM 2568 C CA . ARG A 1 331 ? 29.144 12.836 -31.050 1.00 34.94 331 ARG A CA 1
ATOM 2569 C C . ARG A 1 331 ? 30.367 12.335 -31.842 1.00 34.94 331 ARG A C 1
ATOM 2571 O O . ARG A 1 331 ? 31.109 11.514 -31.319 1.00 34.94 331 ARG A O 1
ATOM 2578 N N . GLN A 1 332 ? 30.648 12.876 -33.034 1.00 35.81 332 GLN A N 1
ATOM 2579 C CA . GLN A 1 332 ? 31.888 12.588 -33.783 1.00 35.81 332 GLN A CA 1
ATOM 2580 C C . GLN A 1 332 ? 33.094 13.456 -33.355 1.00 35.81 332 GLN A C 1
ATOM 2582 O O . GLN A 1 332 ? 34.232 13.124 -33.673 1.00 35.81 332 GLN A O 1
ATOM 2587 N N . GLY A 1 333 ? 32.887 14.555 -32.615 1.00 32.59 333 GLY A N 1
ATOM 2588 C CA . GLY A 1 333 ? 33.947 15.544 -32.360 1.00 32.59 333 GLY A CA 1
ATOM 2589 C C . GLY A 1 333 ? 34.839 15.308 -31.131 1.00 32.59 333 GLY A C 1
ATOM 2590 O O . GLY A 1 333 ? 35.850 15.993 -30.984 1.00 32.59 333 GLY A O 1
ATOM 2591 N N . ARG A 1 334 ? 34.469 14.413 -30.200 1.00 35.69 334 ARG A N 1
ATOM 2592 C CA . ARG A 1 334 ? 35.129 14.287 -28.877 1.00 35.69 334 ARG A CA 1
ATOM 2593 C C . ARG A 1 334 ? 35.187 12.835 -28.373 1.00 35.69 334 ARG A C 1
ATOM 2595 O O . ARG A 1 334 ? 34.559 12.511 -27.373 1.00 35.69 334 ARG A O 1
ATOM 2602 N N . GLY A 1 335 ? 35.944 11.974 -29.063 1.00 31.44 335 GLY A N 1
ATOM 2603 C CA . GLY A 1 335 ? 36.072 10.546 -28.703 1.00 31.44 335 GLY A CA 1
ATOM 2604 C C . GLY A 1 335 ? 37.479 9.925 -28.747 1.00 31.44 335 GLY A C 1
ATOM 2605 O O . GLY A 1 335 ? 37.677 8.874 -28.155 1.00 31.44 335 GLY A O 1
ATOM 2606 N N . TRP A 1 336 ? 38.471 10.551 -29.396 1.00 29.83 336 TRP A N 1
ATOM 2607 C CA . TRP A 1 336 ? 39.786 9.929 -29.673 1.00 29.83 336 TRP A CA 1
ATOM 2608 C C . TRP A 1 336 ? 40.994 10.779 -29.220 1.00 29.83 336 TRP A C 1
ATOM 2610 O O . TRP A 1 336 ? 41.955 10.984 -29.958 1.00 29.83 336 TRP A O 1
ATOM 2620 N N . ARG A 1 337 ? 40.972 11.295 -27.980 1.00 32.28 337 ARG A N 1
ATOM 2621 C CA . ARG A 1 337 ? 42.138 11.963 -27.352 1.00 32.28 337 ARG A CA 1
ATOM 2622 C C . ARG A 1 337 ? 42.273 11.678 -25.847 1.00 32.28 337 ARG A C 1
ATOM 2624 O O . ARG A 1 337 ? 42.225 12.610 -25.047 1.00 32.28 337 ARG A O 1
ATOM 2631 N N . ARG A 1 338 ? 42.468 10.408 -25.453 1.00 35.09 338 ARG A N 1
ATOM 2632 C CA . ARG A 1 338 ? 42.958 10.043 -24.097 1.00 35.09 338 ARG A CA 1
ATOM 2633 C C . ARG A 1 338 ? 43.533 8.617 -23.947 1.00 35.09 338 ARG A C 1
ATOM 2635 O O . ARG A 1 338 ? 43.312 7.973 -22.933 1.00 35.09 338 ARG A O 1
ATOM 2642 N N . SER A 1 339 ? 44.327 8.140 -24.912 1.00 34.00 339 SER A N 1
ATOM 2643 C CA . SER A 1 339 ? 45.139 6.917 -24.729 1.00 34.00 339 SER A CA 1
ATOM 2644 C C . SER A 1 339 ? 46.473 6.969 -25.493 1.00 34.00 339 SER A C 1
ATOM 2646 O O . SER A 1 339 ? 46.649 6.308 -26.509 1.00 34.00 339 SER A O 1
ATOM 2648 N N . ALA A 1 340 ? 47.394 7.830 -25.036 1.00 30.80 340 ALA A N 1
ATOM 2649 C CA . ALA A 1 340 ? 48.780 7.913 -25.526 1.00 30.80 340 ALA A CA 1
ATOM 2650 C C . ALA A 1 340 ? 49.670 8.770 -24.592 1.00 30.80 340 ALA A C 1
ATOM 2652 O O . ALA A 1 340 ? 50.137 9.839 -24.983 1.00 30.80 340 ALA A O 1
ATOM 2653 N N . TYR A 1 341 ? 49.899 8.345 -23.341 1.00 30.19 341 TYR A N 1
ATOM 2654 C CA . TYR A 1 341 ? 50.919 8.985 -22.486 1.00 30.19 341 TYR A CA 1
ATOM 2655 C C . TYR A 1 341 ? 51.660 8.001 -21.568 1.00 30.19 341 TYR A C 1
ATOM 2657 O O . TYR A 1 341 ? 51.557 8.047 -20.344 1.00 30.19 341 TYR A O 1
ATOM 2665 N N . ARG A 1 342 ? 52.437 7.096 -22.172 1.00 32.56 342 ARG A N 1
ATOM 2666 C CA . ARG A 1 342 ? 53.600 6.446 -21.541 1.00 32.56 342 ARG A CA 1
ATOM 2667 C C . ARG A 1 342 ? 54.503 5.843 -22.621 1.00 32.56 342 ARG A C 1
ATOM 2669 O O . ARG A 1 342 ? 53.997 5.349 -23.619 1.00 32.56 342 ARG A O 1
ATOM 2676 N N . ARG A 1 343 ? 55.819 5.842 -22.364 1.00 30.70 343 ARG A N 1
ATOM 2677 C CA . ARG A 1 343 ? 56.910 5.355 -23.244 1.00 30.70 343 ARG A CA 1
ATOM 2678 C C . ARG A 1 343 ? 57.062 6.149 -24.556 1.00 30.70 343 ARG A C 1
ATOM 2680 O O . ARG A 1 343 ? 56.428 5.850 -25.557 1.00 30.70 343 ARG A O 1
ATOM 2687 N N . GLY A 1 344 ? 57.962 7.132 -24.563 1.00 28.09 344 GLY A N 1
ATOM 2688 C CA . GLY A 1 344 ? 58.455 7.743 -25.804 1.00 28.09 344 GLY A CA 1
ATOM 2689 C C . GLY A 1 344 ? 59.716 7.046 -26.327 1.00 28.09 344 GLY A C 1
ATOM 2690 O O . GLY A 1 344 ? 60.490 6.508 -25.537 1.00 28.09 344 GLY A O 1
ATOM 2691 N N . ARG A 1 345 ? 59.957 7.116 -27.642 1.00 27.92 345 ARG A N 1
ATOM 2692 C CA . ARG A 1 345 ? 61.276 6.971 -28.293 1.00 27.92 345 ARG A CA 1
ATOM 2693 C C . ARG A 1 345 ? 61.294 7.800 -29.588 1.00 27.92 345 ARG A C 1
ATOM 2695 O O . ARG A 1 345 ? 60.241 8.086 -30.149 1.00 27.92 345 ARG A O 1
ATOM 2702 N N . ARG A 1 346 ? 62.481 8.240 -30.022 1.00 28.11 346 ARG A N 1
ATOM 2703 C CA . ARG A 1 346 ? 62.676 9.125 -31.188 1.00 28.11 346 ARG A CA 1
ATOM 2704 C C . ARG A 1 346 ? 62.903 8.330 -32.481 1.00 28.11 346 ARG A C 1
ATOM 2706 O O . ARG A 1 346 ? 63.951 7.705 -32.598 1.00 28.11 346 ARG A O 1
ATOM 2713 N N . SER A 1 347 ? 62.015 8.477 -33.463 1.00 29.39 347 SER A N 1
ATOM 2714 C CA . SER A 1 347 ? 62.309 8.541 -34.912 1.00 29.39 347 SER A CA 1
ATOM 2715 C C . SER A 1 347 ? 60.991 8.697 -35.707 1.00 29.39 347 SER A C 1
ATOM 2717 O O . SER A 1 347 ? 59.925 8.390 -35.192 1.00 29.39 347 SER A O 1
ATOM 2719 N N . GLY A 1 348 ? 60.961 9.210 -36.942 1.00 25.45 348 GLY A N 1
ATOM 2720 C CA . GLY A 1 348 ? 62.053 9.889 -37.644 1.00 25.45 348 GLY A CA 1
ATOM 2721 C C . GLY A 1 348 ? 62.207 9.596 -39.140 1.00 25.45 348 GLY A C 1
ATOM 2722 O O . GLY A 1 348 ? 63.351 9.446 -39.559 1.00 25.45 348 GLY A O 1
ATOM 2723 N N . ARG A 1 349 ? 61.132 9.527 -39.952 1.00 28.67 349 ARG A N 1
ATOM 2724 C CA . ARG A 1 349 ? 61.213 9.699 -41.425 1.00 28.67 349 ARG A CA 1
ATOM 2725 C C . ARG A 1 349 ? 59.861 9.983 -42.113 1.00 28.67 349 ARG A C 1
ATOM 2727 O O . ARG A 1 349 ? 58.875 9.314 -41.857 1.00 28.67 349 ARG A O 1
ATOM 2734 N N . ARG A 1 350 ? 59.926 10.998 -42.986 1.00 27.70 350 ARG A N 1
ATOM 2735 C CA . ARG A 1 350 ? 59.181 11.373 -44.214 1.00 27.70 350 ARG A CA 1
ATOM 2736 C C . ARG A 1 350 ? 57.830 10.729 -44.588 1.00 27.70 350 ARG A C 1
ATOM 2738 O O . ARG A 1 350 ? 57.615 9.530 -44.513 1.00 27.70 350 ARG A O 1
ATOM 2745 N N . CYS A 1 351 ? 57.001 11.593 -45.175 1.00 24.77 351 CYS A N 1
ATOM 2746 C CA . CYS A 1 351 ? 55.716 11.344 -45.825 1.00 24.77 351 CYS A CA 1
ATOM 2747 C C . CYS A 1 351 ? 55.774 10.369 -47.015 1.00 24.77 351 CYS A C 1
ATOM 2749 O O . CYS A 1 351 ? 56.736 10.395 -47.783 1.00 24.77 351 CYS A O 1
ATOM 2751 N N . ARG A 1 352 ? 54.636 9.719 -47.294 1.00 26.75 352 ARG A N 1
ATOM 2752 C CA . ARG A 1 352 ? 53.901 9.826 -48.574 1.00 26.75 352 ARG A CA 1
ATOM 2753 C C . ARG A 1 352 ? 52.433 9.440 -48.352 1.00 26.75 352 ARG A C 1
ATOM 2755 O O . ARG A 1 352 ? 52.136 8.660 -47.456 1.00 26.75 352 ARG A O 1
ATOM 2762 N N . ALA A 1 353 ? 51.534 10.012 -49.147 1.00 27.84 353 ALA A N 1
ATOM 2763 C CA . ALA A 1 353 ? 50.134 9.600 -49.241 1.00 27.84 353 ALA A CA 1
ATOM 2764 C C . ALA A 1 353 ? 49.918 8.891 -50.583 1.00 27.84 353 ALA A C 1
ATOM 2766 O O . ALA A 1 353 ? 50.613 9.233 -51.538 1.00 27.84 353 ALA A O 1
ATOM 2767 N N . ILE A 1 354 ? 48.958 7.962 -50.659 1.00 29.52 354 ILE A N 1
ATOM 2768 C CA . ILE A 1 354 ? 48.325 7.506 -51.907 1.00 29.52 354 ILE A CA 1
ATOM 2769 C C . ILE A 1 354 ? 46.914 6.961 -51.609 1.00 29.52 354 ILE A C 1
ATOM 2771 O O . ILE A 1 354 ? 46.679 6.290 -50.609 1.00 29.52 354 ILE A O 1
ATOM 2775 N N . SER A 1 355 ? 46.016 7.345 -52.509 1.00 28.41 355 SER A N 1
ATOM 2776 C CA . SER A 1 355 ? 44.646 6.942 -52.844 1.00 28.41 355 SER A CA 1
ATOM 2777 C C . SER A 1 355 ? 43.940 5.747 -52.175 1.00 28.41 355 SER A C 1
ATOM 2779 O O . SER A 1 355 ? 44.415 4.618 -52.170 1.00 28.41 355 SER A O 1
ATOM 2781 N N . ASN A 1 356 ? 42.686 6.030 -51.804 1.00 29.22 356 ASN A N 1
ATOM 2782 C CA . ASN A 1 356 ? 41.463 5.215 -51.887 1.00 29.22 356 ASN A CA 1
ATOM 2783 C C . ASN A 1 356 ? 41.526 3.853 -52.617 1.00 29.22 356 ASN A C 1
ATOM 2785 O O . ASN A 1 356 ? 41.871 3.804 -53.797 1.00 29.22 356 ASN A O 1
ATOM 2789 N N . VAL A 1 357 ? 40.912 2.830 -52.005 1.00 29.14 357 VAL A N 1
ATOM 2790 C CA . VAL A 1 357 ? 40.098 1.812 -52.704 1.00 29.14 357 VAL A CA 1
ATOM 2791 C C . VAL A 1 357 ? 38.834 1.543 -51.876 1.00 29.14 357 VAL A C 1
ATOM 2793 O O . VAL A 1 357 ? 38.910 1.412 -50.657 1.00 29.14 357 VAL A O 1
ATOM 2796 N N . PHE A 1 358 ? 37.678 1.453 -52.537 1.00 27.69 358 PHE A N 1
ATOM 2797 C CA . PHE A 1 358 ? 36.392 1.030 -51.967 1.00 27.69 358 PHE A CA 1
ATOM 2798 C C . PHE A 1 358 ? 35.814 -0.026 -52.929 1.00 27.69 358 PHE A C 1
ATOM 2800 O O . PHE A 1 358 ? 35.708 0.278 -54.119 1.00 27.69 358 PHE A O 1
ATOM 2807 N N . PRO A 1 359 ? 35.494 -1.259 -52.496 1.00 38.72 359 PRO A N 1
ATOM 2808 C CA . PRO A 1 359 ? 35.001 -2.289 -53.406 1.00 38.72 359 PRO A CA 1
ATOM 2809 C C . PRO A 1 359 ? 33.502 -2.122 -53.695 1.00 38.72 359 PRO A C 1
ATOM 2811 O O . PRO A 1 359 ? 32.698 -1.946 -52.781 1.00 38.72 359 PRO A O 1
ATOM 2814 N N . ILE A 1 360 ? 33.128 -2.240 -54.970 1.00 30.55 360 ILE A N 1
ATOM 2815 C CA . ILE A 1 360 ? 31.744 -2.408 -55.438 1.00 30.55 360 ILE A CA 1
ATOM 2816 C C . ILE A 1 360 ? 31.650 -3.791 -56.095 1.00 30.55 360 ILE A C 1
ATOM 2818 O O . ILE A 1 360 ? 32.498 -4.137 -56.914 1.00 30.55 360 ILE A O 1
ATOM 2822 N N . LEU A 1 361 ? 30.616 -4.563 -55.753 1.00 33.06 361 LEU A N 1
ATOM 2823 C CA . LEU A 1 361 ? 30.276 -5.845 -56.384 1.00 33.06 361 LEU A CA 1
ATOM 2824 C C . LEU A 1 361 ? 29.007 -5.693 -57.240 1.00 33.06 361 LEU A C 1
ATOM 2826 O O . LEU A 1 361 ? 28.013 -5.174 -56.726 1.00 33.06 361 LEU A O 1
ATOM 2830 N N . PRO A 1 362 ? 29.003 -6.167 -58.501 1.00 43.19 362 PRO A N 1
ATOM 2831 C CA . PRO A 1 362 ? 27.774 -6.273 -59.291 1.00 43.19 362 PRO A CA 1
ATOM 2832 C C . PRO A 1 362 ? 27.541 -7.657 -59.947 1.00 43.19 362 PRO A C 1
ATOM 2834 O O . PRO A 1 362 ? 28.483 -8.328 -60.353 1.00 43.19 362 PRO A O 1
ATOM 2837 N N . THR A 1 363 ? 26.258 -7.990 -60.173 1.00 32.72 363 THR A N 1
ATOM 2838 C CA . THR A 1 363 ? 25.706 -9.068 -61.048 1.00 32.72 363 THR A CA 1
ATOM 2839 C C . THR A 1 363 ? 26.017 -10.544 -60.704 1.00 32.72 363 THR A C 1
ATOM 2841 O O . THR A 1 363 ? 27.105 -10.868 -60.255 1.00 32.72 363 THR A O 1
ATOM 2844 N N . GLY A 1 364 ? 25.108 -11.511 -60.920 1.00 28.19 364 GLY A N 1
ATOM 2845 C CA . GLY A 1 364 ? 23.689 -11.443 -61.335 1.00 28.19 364 GLY A CA 1
ATOM 2846 C C . GLY A 1 364 ? 23.137 -12.813 -61.801 1.00 28.19 364 GLY A C 1
ATOM 2847 O O . GLY A 1 364 ? 23.924 -13.660 -62.209 1.00 28.19 364 GLY A O 1
ATOM 2848 N N . GLY A 1 365 ? 21.809 -13.045 -61.773 1.00 26.33 365 GLY A N 1
ATOM 2849 C CA . GLY A 1 365 ? 21.212 -14.285 -62.322 1.00 26.33 365 GLY A CA 1
ATOM 2850 C C . GLY A 1 365 ? 19.718 -14.563 -62.022 1.00 26.33 365 GLY A C 1
ATOM 2851 O O . GLY A 1 365 ? 19.357 -14.825 -60.884 1.00 26.33 365 GLY A O 1
ATOM 2852 N N . VAL A 1 366 ? 18.894 -14.507 -63.080 1.00 31.84 366 VAL A N 1
ATOM 2853 C CA . VAL A 1 366 ? 17.611 -15.206 -63.420 1.00 31.84 366 VAL A CA 1
ATOM 2854 C C . VAL A 1 366 ? 17.128 -16.346 -62.467 1.00 31.84 366 VAL A C 1
ATOM 2856 O O . VAL A 1 366 ? 17.950 -17.119 -61.998 1.00 31.84 366 VAL A O 1
ATOM 2859 N N . SER A 1 367 ? 15.832 -16.616 -62.184 1.00 29.50 367 SER A N 1
ATOM 2860 C CA . SER A 1 367 ? 14.615 -16.566 -63.041 1.00 29.50 367 SER A CA 1
ATOM 2861 C C . SER A 1 367 ? 13.268 -16.592 -62.274 1.00 29.50 367 SER A C 1
ATOM 2863 O O . SER A 1 367 ? 13.207 -17.133 -61.175 1.00 29.50 367 SER A O 1
ATOM 2865 N N . SER A 1 368 ? 12.160 -16.140 -62.898 1.00 26.95 368 SER A N 1
ATOM 2866 C CA . SER A 1 368 ? 10.756 -16.556 -62.611 1.00 26.95 368 SER A CA 1
ATOM 2867 C C . SER A 1 368 ? 9.765 -16.055 -63.695 1.00 26.95 368 SER A C 1
ATOM 2869 O O . SER A 1 368 ? 9.956 -14.933 -64.167 1.00 26.95 368 SER A O 1
ATOM 2871 N N . PRO A 1 369 ? 8.719 -16.818 -64.096 1.00 48.22 369 PRO A N 1
ATOM 2872 C CA . PRO A 1 369 ? 7.779 -16.423 -65.161 1.00 48.22 369 PRO A CA 1
ATOM 2873 C C . PRO A 1 369 ? 6.313 -16.156 -64.724 1.00 48.22 369 PRO A C 1
ATOM 2875 O O . PRO A 1 369 ? 5.888 -16.524 -63.637 1.00 48.22 369 PRO A O 1
ATOM 2878 N N . ALA A 1 370 ? 5.538 -15.629 -65.685 1.00 27.86 370 ALA A N 1
ATOM 2879 C CA . ALA A 1 370 ? 4.071 -15.695 -65.845 1.00 27.86 370 ALA A CA 1
ATOM 2880 C C . ALA A 1 370 ? 3.120 -14.793 -65.001 1.00 27.86 370 ALA A C 1
ATOM 2882 O O . ALA A 1 370 ? 2.935 -14.924 -63.796 1.00 27.86 370 ALA A O 1
ATOM 2883 N N . ARG A 1 371 ? 2.414 -13.931 -65.751 1.00 30.66 371 ARG A N 1
ATOM 2884 C CA . ARG A 1 371 ? 1.116 -13.253 -65.492 1.00 30.66 371 ARG A CA 1
ATOM 2885 C C . ARG A 1 371 ? 0.022 -13.986 -66.333 1.00 30.66 371 ARG A C 1
ATOM 2887 O O . ARG A 1 371 ? 0.435 -14.908 -67.039 1.00 30.66 371 ARG A O 1
ATOM 2894 N N . PRO A 1 372 ? -1.298 -13.640 -66.376 1.00 45.75 372 PRO A N 1
ATOM 2895 C CA . PRO A 1 372 ? -1.953 -12.318 -66.260 1.00 45.75 372 PRO A CA 1
ATOM 2896 C C . PRO A 1 372 ? -3.152 -12.354 -65.253 1.00 45.75 372 PRO A C 1
ATOM 2898 O O . PRO A 1 372 ? -2.924 -12.876 -64.172 1.00 45.75 372 PRO A O 1
ATOM 2901 N N . SER A 1 373 ? -4.377 -11.800 -65.388 1.00 28.78 373 SER A N 1
ATOM 2902 C CA . SER A 1 373 ? -5.098 -11.027 -66.434 1.00 28.78 373 SER A CA 1
ATOM 2903 C C . SER A 1 373 ? -6.340 -10.287 -65.887 1.00 28.78 373 SER A C 1
ATOM 2905 O O . SER A 1 373 ? -7.016 -10.796 -65.002 1.00 28.78 373 SER A O 1
ATOM 2907 N N . GLY A 1 374 ? -6.697 -9.162 -66.528 1.00 26.61 374 GLY A N 1
ATOM 2908 C CA . GLY A 1 374 ? -8.039 -8.544 -66.520 1.00 26.61 374 GLY A CA 1
ATOM 2909 C C . GLY A 1 374 ? -8.400 -7.613 -65.341 1.00 26.61 374 GLY A C 1
ATOM 2910 O O . GLY A 1 374 ? -7.787 -7.675 -64.284 1.00 26.61 374 GLY A O 1
ATOM 2911 N N . SER A 1 375 ? -9.449 -6.778 -65.394 1.00 27.47 375 SER A N 1
ATOM 2912 C CA . SER A 1 375 ? -9.845 -5.721 -66.360 1.00 27.47 375 SER A CA 1
ATOM 2913 C C . SER A 1 375 ? -11.259 -5.199 -66.015 1.00 27.47 375 SER A C 1
ATOM 2915 O O . SER A 1 375 ? -12.198 -5.963 -66.164 1.00 27.47 375 SER A O 1
ATOM 2917 N N . ARG A 1 376 ? -11.371 -3.919 -65.594 1.00 27.17 376 ARG A N 1
ATOM 2918 C CA . ARG A 1 376 ? -12.432 -2.882 -65.836 1.00 27.17 376 ARG A CA 1
ATOM 2919 C C . ARG A 1 376 ? -13.922 -3.278 -66.114 1.00 27.17 376 ARG A C 1
ATOM 2921 O O . ARG A 1 376 ? -14.154 -4.257 -66.804 1.00 27.17 376 ARG A O 1
ATOM 2928 N N . PRO A 1 377 ? -14.913 -2.361 -65.928 1.00 45.19 377 PRO A N 1
ATOM 2929 C CA . PRO A 1 377 ? -15.037 -1.241 -64.968 1.00 45.19 377 PRO A CA 1
ATOM 2930 C C . PRO A 1 377 ? -16.487 -0.990 -64.424 1.00 45.19 377 PRO A C 1
ATOM 2932 O O . PRO A 1 377 ? -17.454 -1.579 -64.880 1.00 45.19 377 PRO A O 1
ATOM 2935 N N . SER A 1 378 ? -16.629 0.018 -63.544 1.00 26.69 378 SER A N 1
ATOM 2936 C CA . SER A 1 378 ? -17.787 0.946 -63.384 1.00 26.69 378 SER A CA 1
ATOM 2937 C C . SER A 1 378 ? -19.231 0.462 -63.117 1.00 26.69 378 SER A C 1
ATOM 2939 O O . SER A 1 378 ? -19.824 -0.272 -63.900 1.00 26.69 378 SER A O 1
ATOM 2941 N N . THR A 1 379 ? -19.900 1.134 -62.168 1.00 28.31 379 THR A N 1
ATOM 2942 C CA . THR A 1 379 ? -21.287 1.640 -62.337 1.00 28.31 379 THR A CA 1
ATOM 2943 C C . THR A 1 379 ? -21.581 2.783 -61.346 1.00 28.31 379 THR A C 1
ATOM 2945 O O . THR A 1 379 ? -20.842 2.963 -60.379 1.00 28.31 379 THR A O 1
ATOM 2948 N N . THR A 1 380 ? -22.622 3.596 -61.599 1.00 29.28 380 THR A N 1
ATOM 2949 C CA . THR A 1 380 ? -22.817 4.909 -60.937 1.00 29.28 380 THR A CA 1
ATOM 2950 C C . THR A 1 380 ? -24.287 5.217 -60.618 1.00 29.28 380 THR A C 1
ATOM 2952 O O . THR A 1 380 ? -25.123 5.189 -61.516 1.00 29.28 380 THR A O 1
ATOM 2955 N N . ARG A 1 381 ? -24.578 5.636 -59.376 1.00 29.09 381 ARG A N 1
ATOM 2956 C CA . ARG A 1 381 ? -25.801 6.328 -58.889 1.00 29.09 381 ARG A CA 1
ATOM 2957 C C . ARG A 1 381 ? -25.366 7.130 -57.636 1.00 29.09 381 ARG A C 1
ATOM 2959 O O . ARG A 1 381 ? -24.634 6.565 -56.837 1.00 29.09 381 ARG A O 1
ATOM 2966 N N . ARG A 1 382 ? -25.584 8.444 -57.414 1.00 28.03 382 ARG A N 1
ATOM 2967 C CA . ARG A 1 382 ? -26.705 9.392 -57.680 1.00 28.03 382 ARG A CA 1
ATOM 2968 C C . ARG A 1 382 ? -28.034 8.857 -57.126 1.00 28.03 382 ARG A C 1
ATOM 2970 O O . ARG A 1 382 ? -28.404 7.746 -57.468 1.00 28.03 382 ARG A O 1
ATOM 2977 N N . PHE A 1 383 ? -28.797 9.565 -56.289 1.00 26.28 383 PHE A N 1
ATOM 2978 C CA . PHE A 1 383 ? -29.157 11.001 -56.253 1.00 26.28 383 PHE A CA 1
ATOM 2979 C C . PHE A 1 383 ? -29.079 11.550 -54.799 1.00 26.28 383 PHE A C 1
ATOM 2981 O O . PHE A 1 383 ? -29.466 10.837 -53.886 1.00 26.28 383 PHE A O 1
ATOM 2988 N N . LEU A 1 384 ? -28.410 12.678 -54.505 1.00 29.58 384 LEU A N 1
ATOM 2989 C CA . LEU A 1 384 ? -28.814 14.115 -54.520 1.00 29.58 384 LEU A CA 1
ATOM 2990 C C . LEU A 1 384 ? -29.047 14.692 -53.088 1.00 29.58 384 LEU A C 1
ATOM 2992 O O . LEU A 1 384 ? -29.143 13.906 -52.152 1.00 29.58 384 LEU A O 1
ATOM 2996 N N . PRO A 1 385 ? -29.016 16.035 -52.882 1.00 34.41 385 PRO A N 1
ATOM 2997 C CA . PRO A 1 385 ? -28.691 16.634 -51.579 1.00 34.41 385 PRO A CA 1
ATOM 2998 C C . PRO A 1 385 ? -29.770 17.572 -50.997 1.00 34.41 385 PRO A C 1
ATOM 3000 O O . PRO A 1 385 ? -30.737 17.930 -51.665 1.00 34.41 385 PRO A O 1
ATOM 3003 N N . VAL A 1 386 ? -29.491 18.115 -49.806 1.00 27.67 386 VAL A N 1
ATOM 3004 C CA . VAL A 1 386 ? -30.043 19.400 -49.330 1.00 27.67 386 VAL A CA 1
ATOM 3005 C C . VAL A 1 386 ? -28.891 20.407 -49.176 1.00 27.67 386 VAL A C 1
ATOM 3007 O O . VAL A 1 386 ? -27.782 20.031 -48.795 1.00 27.67 386 VAL A O 1
ATOM 3010 N N . ARG A 1 387 ? -29.121 21.679 -49.533 1.00 28.16 387 ARG A N 1
ATOM 3011 C CA . ARG A 1 387 ? -28.122 22.772 -49.525 1.00 28.16 387 ARG A CA 1
ATOM 3012 C C . ARG A 1 387 ? -28.380 23.789 -48.394 1.00 28.16 387 ARG A C 1
ATOM 3014 O O . ARG A 1 387 ? -29.510 23.878 -47.923 1.00 28.16 387 ARG A O 1
ATOM 3021 N N . PRO A 1 388 ? -27.365 24.577 -47.983 1.00 51.75 388 PRO A N 1
ATOM 3022 C CA . PRO A 1 388 ? -27.488 25.588 -46.929 1.00 51.75 388 PRO A CA 1
ATOM 3023 C C . PRO A 1 388 ? -27.942 26.965 -47.451 1.00 51.75 388 PRO A C 1
ATOM 3025 O O . PRO A 1 388 ? -27.776 27.267 -48.631 1.00 51.75 388 PRO A O 1
ATOM 3028 N N . ASN A 1 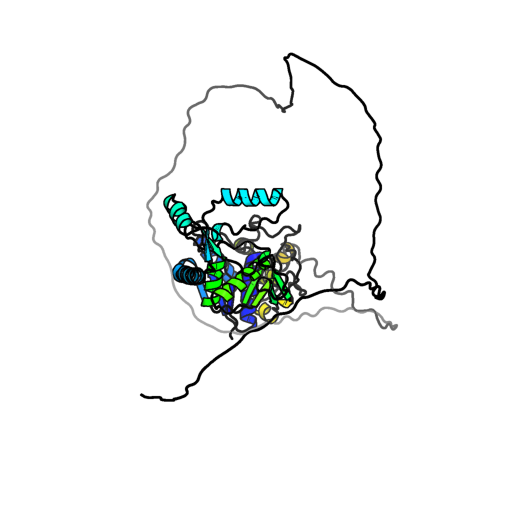389 ? -28.425 27.816 -46.536 1.00 26.91 389 ASN A N 1
ATOM 3029 C CA . ASN A 1 389 ? -28.318 29.289 -46.543 1.00 26.91 389 ASN A CA 1
ATOM 3030 C C . ASN A 1 389 ? -28.748 29.806 -45.147 1.00 26.91 389 ASN A C 1
ATOM 3032 O O . ASN A 1 389 ? -29.710 29.301 -44.582 1.00 26.91 389 ASN A O 1
ATOM 3036 N N . CYS A 1 390 ? -27.959 30.611 -44.429 1.00 23.53 390 CYS A N 1
ATOM 3037 C CA . CYS A 1 390 ? -27.639 32.041 -44.617 1.00 23.53 390 CYS A CA 1
ATOM 3038 C C . CYS A 1 390 ? -28.689 33.022 -44.053 1.00 23.53 390 CYS A C 1
ATOM 3040 O O . CYS A 1 390 ? -29.630 33.414 -44.729 1.00 23.53 390 CYS A O 1
ATOM 3042 N N . SER A 1 391 ? -28.418 33.474 -42.821 1.00 27.58 391 SER A N 1
ATOM 3043 C CA . SER A 1 391 ? -28.466 34.873 -42.343 1.00 27.58 391 SER A CA 1
ATOM 3044 C C . SER A 1 391 ? -29.523 35.858 -42.878 1.00 27.58 391 SER A C 1
ATOM 3046 O O . SER A 1 391 ? -29.484 36.241 -44.049 1.00 27.58 391 SER A O 1
ATOM 3048 N N . ARG A 1 392 ? -30.222 36.539 -41.953 1.00 25.08 392 ARG A N 1
ATOM 3049 C CA . ARG A 1 392 ? -30.388 38.005 -42.050 1.00 25.08 392 ARG A CA 1
ATOM 3050 C C . ARG A 1 392 ? -30.559 38.701 -40.695 1.00 25.08 392 ARG A C 1
ATOM 3052 O O . ARG A 1 392 ? -31.034 38.115 -39.732 1.00 25.08 392 ARG A O 1
ATOM 3059 N N . THR A 1 393 ? -30.121 39.956 -40.651 1.00 26.77 393 THR A N 1
ATOM 3060 C CA . THR A 1 393 ? -30.005 40.835 -39.474 1.00 26.77 393 THR A CA 1
ATOM 3061 C C . THR A 1 393 ? -31.077 41.923 -39.482 1.00 26.77 393 THR A C 1
ATOM 3063 O O . THR A 1 393 ? -31.360 42.469 -40.548 1.00 26.77 393 THR A O 1
ATOM 3066 N N . ILE A 1 394 ? -31.561 42.360 -38.309 1.00 26.89 394 ILE A N 1
ATOM 3067 C CA . ILE A 1 394 ? -32.227 43.669 -38.157 1.00 26.89 394 ILE A CA 1
ATOM 3068 C C . ILE A 1 394 ? -31.678 44.441 -36.941 1.00 26.89 394 ILE A C 1
ATOM 3070 O O . ILE A 1 394 ? -32.028 44.162 -35.805 1.00 26.89 394 ILE A O 1
ATOM 3074 N N . ARG A 1 395 ? -30.846 45.438 -37.279 1.00 24.30 395 ARG A N 1
ATOM 3075 C CA . ARG A 1 395 ? -30.665 46.7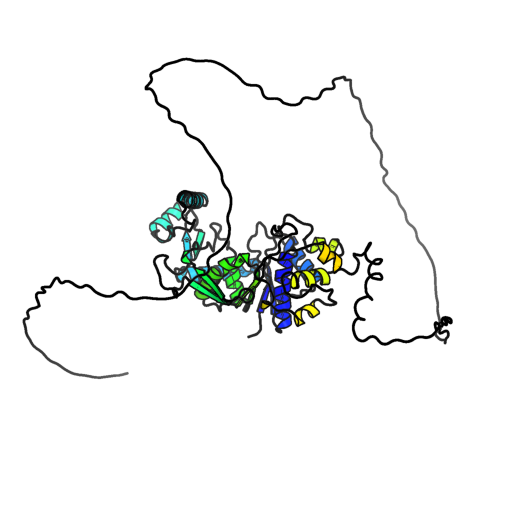99 -36.716 1.00 24.30 395 ARG A CA 1
ATOM 3076 C C . ARG A 1 395 ? -30.384 47.047 -35.220 1.00 24.30 395 ARG A C 1
ATOM 3078 O O . ARG A 1 395 ? -30.888 46.413 -34.308 1.00 24.30 395 ARG A O 1
ATOM 3085 N N . SER A 1 396 ? -29.600 48.107 -35.031 1.00 25.62 396 SER A N 1
ATOM 3086 C CA . SER A 1 396 ? -29.169 48.745 -33.786 1.00 25.62 396 SER A CA 1
ATOM 3087 C C . SER A 1 396 ? -29.519 50.242 -33.796 1.00 25.62 396 SER A C 1
ATOM 3089 O O . SER A 1 396 ? -29.814 50.802 -34.855 1.00 25.62 396 SER A O 1
ATOM 3091 N N . THR A 1 397 ? -29.395 50.912 -32.647 1.00 26.64 397 THR A N 1
ATOM 3092 C CA . THR A 1 397 ? -29.327 52.383 -32.540 1.00 26.64 397 THR A CA 1
ATOM 3093 C C . THR A 1 397 ? -28.166 52.828 -31.632 1.00 26.64 397 THR A C 1
ATOM 3095 O O . THR A 1 397 ? -27.765 52.111 -30.719 1.00 26.64 397 THR A O 1
ATOM 3098 N N . ALA A 1 398 ? -27.587 53.992 -31.960 1.00 27.39 398 ALA A N 1
ATOM 3099 C CA . ALA A 1 398 ? -26.425 54.666 -31.345 1.00 27.39 398 ALA A CA 1
ATOM 3100 C C . ALA A 1 398 ? -26.478 54.775 -29.794 1.00 27.39 398 ALA A C 1
ATOM 3102 O O . ALA A 1 398 ? -27.570 54.853 -29.245 1.00 27.39 398 ALA A O 1
ATOM 3103 N N . ALA A 1 399 ? -25.387 54.721 -29.004 1.00 26.94 399 ALA A N 1
ATOM 3104 C CA . ALA A 1 399 ? -24.050 55.375 -29.057 1.00 26.94 399 ALA A CA 1
ATOM 3105 C C . ALA A 1 399 ? -24.072 56.880 -28.654 1.00 26.94 399 ALA A C 1
ATOM 3107 O O . ALA A 1 399 ? -25.121 57.492 -28.837 1.00 26.94 399 ALA A O 1
ATOM 3108 N N . PRO A 1 400 ? -22.971 57.515 -28.154 1.00 44.59 400 PRO A N 1
ATOM 3109 C CA . PRO A 1 400 ? -21.578 57.035 -28.003 1.00 44.59 400 PRO A CA 1
ATOM 3110 C C . PRO A 1 400 ? -20.867 57.366 -26.648 1.00 44.59 400 PRO A C 1
ATOM 3112 O O . PRO A 1 400 ? -21.369 58.126 -25.829 1.00 44.59 400 PRO A O 1
ATOM 3115 N N . GLY A 1 401 ? -19.601 56.930 -26.490 1.00 26.58 401 GLY A N 1
ATOM 3116 C CA . GLY A 1 401 ? -18.559 57.728 -25.798 1.00 26.58 401 GLY A CA 1
ATOM 3117 C C . GLY A 1 401 ? -17.877 57.160 -24.532 1.00 26.58 401 GLY A C 1
ATOM 3118 O O . GLY A 1 401 ? -18.459 56.393 -23.778 1.00 26.58 401 GLY A O 1
ATOM 3119 N N . GLY A 1 402 ? -16.631 57.606 -24.278 1.00 26.52 402 GLY A N 1
ATOM 3120 C CA . GLY A 1 402 ? -15.943 57.499 -22.972 1.00 26.52 402 GLY A CA 1
ATOM 3121 C C . GLY A 1 402 ? -14.704 56.582 -22.895 1.00 26.52 402 GLY A C 1
ATOM 3122 O O . GLY A 1 402 ? -14.821 55.365 -22.810 1.00 26.52 402 GLY A O 1
ATOM 3123 N N . ARG A 1 403 ? -13.492 57.162 -22.826 1.00 29.05 403 ARG A N 1
ATOM 3124 C CA . ARG A 1 403 ? -12.233 56.455 -22.471 1.00 29.05 403 ARG A CA 1
ATOM 3125 C C . ARG A 1 403 ? -11.887 56.711 -20.994 1.00 29.05 403 ARG A C 1
ATOM 3127 O O . ARG A 1 403 ? -12.031 57.846 -20.552 1.00 29.05 403 ARG A O 1
ATOM 3134 N N . GLY A 1 404 ? -11.307 55.752 -20.257 1.00 27.27 404 GLY A N 1
ATOM 3135 C CA . GLY A 1 404 ? -10.672 56.078 -18.961 1.00 27.27 404 GLY A CA 1
ATOM 3136 C C . GLY A 1 404 ? -10.201 54.905 -18.088 1.00 27.27 404 GLY A C 1
ATOM 3137 O O . GLY A 1 404 ? -10.983 54.030 -17.738 1.00 27.27 404 GLY A O 1
ATOM 3138 N N . ARG A 1 405 ? -8.926 54.919 -17.663 1.00 32.03 405 ARG A N 1
ATOM 3139 C CA . ARG A 1 405 ? -8.355 53.974 -16.677 1.00 32.03 405 ARG A CA 1
ATOM 3140 C C . ARG A 1 405 ? -8.480 54.512 -15.241 1.00 32.03 405 ARG A C 1
ATOM 3142 O O . ARG A 1 405 ? -8.024 55.622 -14.981 1.00 32.03 405 ARG A O 1
ATOM 3149 N N . LYS A 1 406 ? -8.932 53.687 -14.289 1.00 28.62 406 LYS A N 1
ATOM 3150 C CA . LYS A 1 406 ? -8.697 53.803 -12.824 1.00 28.62 406 LYS A CA 1
ATOM 3151 C C . LYS A 1 406 ? -8.567 52.359 -12.305 1.00 28.62 406 LYS A C 1
ATOM 3153 O O . LYS A 1 406 ? -9.401 51.541 -12.661 1.00 28.62 406 LYS A O 1
ATOM 3158 N N . ARG A 1 407 ? -7.520 51.879 -11.619 1.00 27.62 407 ARG A N 1
ATOM 3159 C CA . ARG A 1 407 ? -6.591 52.421 -10.601 1.00 27.62 407 ARG A CA 1
ATOM 3160 C C . ARG A 1 407 ? -7.281 52.754 -9.273 1.00 27.62 407 ARG A C 1
ATOM 3162 O O . ARG A 1 407 ? -7.682 53.887 -9.040 1.00 27.62 407 ARG A O 1
ATOM 3169 N N . TRP A 1 408 ? -7.370 51.745 -8.407 1.00 27.66 408 TRP A N 1
ATOM 3170 C CA . TRP A 1 408 ? -7.843 51.865 -7.026 1.00 27.66 408 TRP A CA 1
ATOM 3171 C C . TRP A 1 408 ? -6.775 52.484 -6.111 1.00 27.66 408 TRP A C 1
ATOM 3173 O O . TRP A 1 408 ? -5.580 52.219 -6.260 1.00 27.66 408 TRP A O 1
ATOM 3183 N N . ARG A 1 409 ? -7.213 53.273 -5.125 1.00 26.94 409 ARG A N 1
ATOM 3184 C CA . ARG A 1 409 ? -6.403 53.755 -3.994 1.00 26.94 409 ARG A CA 1
ATOM 3185 C C . ARG A 1 409 ? -7.292 53.813 -2.749 1.00 26.94 409 ARG A C 1
ATOM 3187 O O . ARG A 1 409 ? -8.468 54.136 -2.866 1.00 26.94 409 ARG A O 1
ATOM 3194 N N . LYS A 1 410 ? -6.738 53.493 -1.576 1.00 29.84 410 LYS A N 1
ATOM 3195 C CA . LYS A 1 410 ? -7.444 53.599 -0.288 1.00 29.84 410 LYS A CA 1
ATOM 3196 C C . LYS A 1 410 ? -7.471 55.053 0.202 1.00 29.84 410 LYS A C 1
ATOM 3198 O O . LYS A 1 410 ? -6.455 55.739 0.102 1.00 29.84 410 LYS A O 1
ATOM 3203 N N . THR A 1 411 ? -8.571 55.445 0.834 1.00 27.56 411 THR A N 1
ATOM 3204 C CA . THR A 1 411 ? -8.698 56.574 1.777 1.00 27.56 411 THR A CA 1
ATOM 3205 C C . THR A 1 411 ? -9.606 56.137 2.935 1.00 27.56 411 THR A C 1
ATOM 3207 O O . THR A 1 411 ? -10.322 55.144 2.806 1.00 27.56 411 THR A O 1
ATOM 3210 N N . ALA A 1 412 ? -9.523 56.802 4.091 1.00 29.92 412 ALA A N 1
ATOM 3211 C CA . ALA A 1 412 ? -10.214 56.388 5.318 1.00 29.92 412 ALA A CA 1
ATOM 3212 C C . ALA A 1 412 ? -10.518 57.575 6.254 1.00 29.92 412 ALA A C 1
ATOM 3214 O O . ALA A 1 412 ? -9.841 58.600 6.186 1.00 29.92 412 ALA A O 1
ATOM 3215 N N . GLY A 1 413 ? -11.481 57.380 7.165 1.00 24.19 413 GLY A N 1
ATOM 3216 C CA . GLY A 1 413 ? -11.868 58.312 8.236 1.00 24.19 413 GLY A CA 1
ATOM 3217 C C . GLY A 1 413 ? -13.298 58.865 8.095 1.00 24.19 413 GLY A C 1
ATOM 3218 O O . GLY A 1 413 ? -13.859 58.806 7.009 1.00 24.19 413 GLY A O 1
ATOM 3219 N N . ALA A 1 414 ? -13.934 59.427 9.134 1.00 29.22 414 ALA A N 1
ATOM 3220 C CA . ALA A 1 414 ? -13.631 59.433 10.580 1.00 29.22 414 ALA A CA 1
ATOM 3221 C C . ALA A 1 414 ? -14.818 60.046 11.382 1.00 29.22 414 ALA A C 1
ATOM 3223 O O . ALA A 1 414 ? -15.691 60.664 10.778 1.00 29.22 414 ALA A O 1
ATOM 3224 N N . ARG A 1 415 ? -14.736 60.022 12.733 1.00 27.72 415 ARG A N 1
ATOM 3225 C CA . ARG A 1 415 ? -15.656 60.632 13.748 1.00 27.72 415 ARG A CA 1
ATOM 3226 C C . ARG A 1 415 ? -16.912 59.776 14.053 1.00 27.72 415 ARG A C 1
ATOM 3228 O O . ARG A 1 415 ? -17.318 58.998 13.205 1.00 27.72 415 ARG A O 1
ATOM 3235 N N . ALA A 1 416 ? -17.532 59.818 15.246 1.00 26.22 416 ALA A N 1
ATOM 3236 C CA . ALA A 1 416 ? -17.387 60.741 16.394 1.00 26.22 416 ALA A CA 1
ATOM 3237 C C . ALA A 1 416 ? -17.169 60.045 17.782 1.00 26.22 416 ALA A C 1
ATOM 3239 O O . ALA A 1 416 ? -16.564 58.981 17.844 1.00 26.22 416 ALA A O 1
ATOM 3240 N N . ARG A 1 417 ? -17.537 60.712 18.895 1.00 27.83 417 ARG A N 1
ATOM 3241 C CA . ARG A 1 417 ? -17.148 60.508 20.330 1.00 27.83 417 ARG A CA 1
ATOM 3242 C C . ARG A 1 417 ? -18.397 60.695 21.259 1.00 27.83 417 ARG A C 1
ATOM 3244 O O . ARG A 1 417 ? -19.421 60.996 20.648 1.00 27.83 417 ARG A O 1
ATOM 3251 N N . PRO A 1 418 ? -18.396 60.601 22.632 1.00 46.44 418 PRO A N 1
ATOM 3252 C CA . PRO A 1 418 ? -17.297 60.850 23.612 1.00 46.44 418 PRO A CA 1
ATOM 3253 C C . PRO A 1 418 ? -17.214 59.997 24.932 1.00 46.44 418 PRO A C 1
ATOM 3255 O O . PRO A 1 418 ? -18.102 59.212 25.210 1.00 46.44 418 PRO A O 1
ATOM 3258 N N . CYS A 1 419 ? -16.133 60.236 25.720 1.00 27.00 419 CYS A N 1
ATOM 3259 C CA . CYS A 1 419 ? -15.881 60.190 27.204 1.00 27.00 419 CYS A CA 1
ATOM 3260 C C . CYS A 1 419 ? -16.549 59.145 28.155 1.00 27.00 419 CYS A C 1
ATOM 3262 O O . CYS A 1 419 ? -17.620 58.643 27.868 1.00 27.00 419 CYS A O 1
ATOM 3264 N N . SER A 1 420 ? -16.020 58.789 29.345 1.00 25.20 420 SER A N 1
ATOM 3265 C CA . SER A 1 420 ? -14.959 59.311 30.262 1.00 25.20 420 SER A CA 1
ATOM 3266 C C . SER A 1 420 ? -14.190 58.120 30.926 1.00 25.20 420 SER A C 1
ATOM 3268 O O . SER A 1 420 ? -14.737 57.028 30.982 1.00 25.20 420 SER A O 1
ATOM 3270 N N . CYS A 1 421 ? -12.890 58.091 31.286 1.00 25.61 421 CYS A N 1
ATOM 3271 C CA . CYS A 1 421 ? -11.932 58.908 32.079 1.00 25.61 421 CYS A CA 1
ATOM 3272 C C . CYS A 1 421 ? -11.747 58.509 33.572 1.00 25.61 421 CYS A C 1
ATOM 3274 O O . CYS A 1 421 ? -12.445 59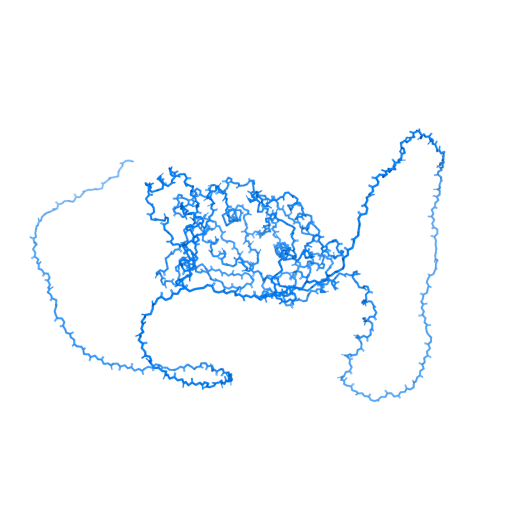.037 34.433 1.00 25.61 421 CYS A O 1
ATOM 3276 N N . ARG A 1 422 ? -10.679 57.747 33.892 1.00 24.11 422 ARG A N 1
ATOM 3277 C CA . ARG A 1 422 ? -9.719 58.011 35.004 1.00 24.11 422 ARG A CA 1
ATOM 3278 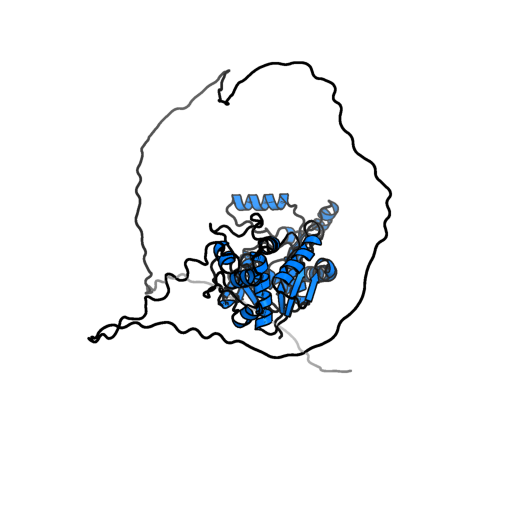C C . ARG A 1 422 ? -8.429 57.180 34.843 1.00 24.11 422 ARG A C 1
ATOM 3280 O O . ARG A 1 422 ? -8.409 56.242 34.052 1.00 24.11 422 ARG A O 1
ATOM 3287 N N . CYS A 1 423 ? -7.346 57.567 35.529 1.00 24.95 423 CYS A N 1
ATOM 3288 C CA . CYS A 1 423 ? -5.974 57.114 35.234 1.00 24.95 423 CYS A CA 1
ATOM 3289 C C . CYS A 1 423 ? -5.151 56.736 36.481 1.00 24.95 423 CYS A C 1
ATOM 3291 O O . CYS A 1 423 ? -5.317 57.337 37.539 1.00 24.95 423 CYS A O 1
ATOM 3293 N N . ALA A 1 424 ? -4.175 55.843 36.281 1.00 25.88 424 ALA A N 1
ATOM 3294 C CA . ALA A 1 424 ? -2.957 55.680 37.087 1.00 25.88 424 ALA A CA 1
ATOM 3295 C C . ALA A 1 424 ? -1.717 55.880 36.177 1.00 25.88 424 ALA A C 1
ATOM 3297 O O . ALA A 1 424 ? -1.880 56.043 34.963 1.00 25.88 424 ALA A O 1
ATOM 3298 N N . SER A 1 425 ? -0.489 55.955 36.718 1.00 27.69 425 SER A N 1
ATOM 3299 C CA . SER A 1 425 ? 0.602 56.648 36.002 1.00 27.69 425 SER A CA 1
ATOM 3300 C C . SER A 1 425 ? 2.047 56.159 36.232 1.00 27.69 425 SER A C 1
ATOM 3302 O O . SER A 1 425 ? 2.532 56.218 37.358 1.00 27.69 425 SER A O 1
ATOM 3304 N N . ARG A 1 426 ? 2.774 55.938 35.115 1.00 30.81 426 ARG A N 1
ATOM 3305 C CA . ARG A 1 426 ? 4.260 55.878 34.973 1.00 30.81 426 ARG A CA 1
ATOM 3306 C C . ARG A 1 426 ? 4.918 54.607 35.579 1.00 30.81 426 ARG A C 1
ATOM 3308 O O . ARG A 1 426 ? 4.262 53.883 36.309 1.00 30.81 426 ARG A O 1
ATOM 3315 N N . SER A 1 427 ? 6.147 54.192 35.233 1.00 25.92 427 SER A N 1
ATOM 3316 C CA . SER A 1 427 ? 7.283 54.857 34.548 1.00 25.92 427 SER A CA 1
ATOM 3317 C C . SER A 1 427 ? 7.976 53.968 33.487 1.00 25.92 427 SER A C 1
ATOM 3319 O O . SER A 1 427 ? 7.668 52.788 33.360 1.00 25.92 427 SER A O 1
ATOM 3321 N N . ARG A 1 428 ? 8.911 54.538 32.704 1.00 28.31 428 ARG A N 1
ATOM 3322 C CA . ARG A 1 428 ? 9.709 53.849 31.659 1.00 28.31 428 ARG A CA 1
ATOM 3323 C C . ARG A 1 428 ? 11.110 53.447 32.145 1.00 28.31 428 ARG A C 1
ATOM 3325 O O . ARG A 1 428 ? 11.709 54.190 32.914 1.00 28.31 428 ARG A O 1
ATOM 3332 N N . ALA A 1 429 ? 11.688 52.428 31.506 1.00 25.44 429 ALA A N 1
ATOM 3333 C CA . ALA A 1 429 ? 13.122 52.339 31.198 1.00 25.44 429 ALA A CA 1
ATOM 3334 C C . ALA A 1 429 ? 13.307 51.693 29.804 1.00 25.44 429 ALA A C 1
ATOM 3336 O O . ALA A 1 429 ? 12.419 50.975 29.345 1.00 25.44 429 ALA A O 1
ATOM 3337 N N . VAL A 1 430 ? 14.413 51.981 29.106 1.00 26.66 430 VAL A N 1
ATOM 3338 C CA . VAL A 1 430 ? 14.716 51.499 27.738 1.00 26.66 430 VAL A CA 1
ATOM 3339 C C . VAL A 1 430 ? 16.218 51.234 27.617 1.00 26.66 430 VAL A C 1
ATOM 3341 O O . VAL A 1 430 ? 16.995 52.084 28.033 1.00 26.66 430 VAL A O 1
ATOM 3344 N N . PHE A 1 431 ? 16.617 50.120 26.993 1.00 24.62 431 PHE A N 1
ATOM 3345 C CA . PHE A 1 431 ? 17.964 49.910 26.438 1.00 24.62 431 PHE A CA 1
ATOM 3346 C C . PHE A 1 431 ? 17.915 48.941 25.240 1.00 24.62 431 PHE A C 1
ATOM 3348 O O . PHE A 1 431 ? 16.929 48.222 25.071 1.00 24.62 431 PHE A O 1
ATOM 3355 N N . THR A 1 432 ? 18.934 48.956 24.370 1.00 26.73 432 THR A N 1
ATOM 3356 C CA . THR A 1 432 ? 18.868 48.355 23.019 1.00 26.73 432 THR A CA 1
ATOM 3357 C C . THR A 1 432 ? 20.182 47.741 22.518 1.00 26.73 432 THR A C 1
ATOM 3359 O O . THR A 1 432 ? 21.226 48.368 22.671 1.00 26.73 432 THR A O 1
ATOM 3362 N N . ALA A 1 433 ? 20.061 46.648 21.739 1.00 26.80 433 ALA A N 1
ATOM 3363 C CA . ALA A 1 433 ? 21.054 46.098 20.786 1.00 26.80 433 ALA A CA 1
ATOM 3364 C C . ALA A 1 433 ? 22.327 45.438 21.402 1.00 26.80 433 ALA A C 1
ATOM 3366 O O . ALA A 1 433 ? 22.526 45.573 22.608 1.00 26.80 433 ALA A O 1
ATOM 3367 N N . PRO A 1 434 ? 23.197 44.730 20.627 1.00 42.34 434 PRO A N 1
ATOM 3368 C CA . PRO A 1 434 ? 23.161 44.424 19.182 1.00 42.34 434 PRO A CA 1
ATOM 3369 C C . PRO A 1 434 ? 23.384 42.929 18.784 1.00 42.34 434 PRO A C 1
ATOM 3371 O O . PRO A 1 434 ? 23.448 42.032 19.616 1.00 42.34 434 PRO A O 1
ATOM 3374 N N . ASN A 1 435 ? 23.488 42.678 17.467 1.00 29.80 435 ASN A N 1
ATOM 3375 C CA . ASN A 1 435 ? 23.775 41.384 16.809 1.00 29.80 435 ASN A CA 1
ATOM 3376 C C . ASN A 1 435 ? 25.219 40.863 16.984 1.00 29.80 435 ASN A C 1
ATOM 3378 O O . ASN A 1 435 ? 26.159 41.655 17.016 1.00 29.80 435 ASN A O 1
ATOM 3382 N N . SER A 1 436 ? 25.409 39.545 16.807 1.00 28.39 436 SER A N 1
ATOM 3383 C CA . SER A 1 436 ? 26.603 38.962 16.156 1.00 28.39 436 SER A CA 1
ATOM 3384 C C . SER A 1 436 ? 26.295 37.602 15.478 1.00 28.39 436 SER A C 1
ATOM 3386 O O . SER A 1 436 ? 25.192 37.070 15.608 1.00 28.39 436 SER A O 1
ATOM 3388 N N . ARG A 1 437 ? 27.229 37.067 14.672 1.00 28.50 437 ARG A N 1
ATOM 3389 C CA . ARG A 1 437 ? 27.132 35.795 13.910 1.00 28.50 437 ARG A CA 1
ATOM 3390 C C . ARG A 1 437 ? 28.425 34.973 14.066 1.00 28.50 437 ARG A C 1
ATOM 3392 O O . ARG A 1 437 ? 29.466 35.559 14.340 1.00 28.50 437 ARG A O 1
ATOM 3399 N N . ALA A 1 438 ? 28.358 33.676 13.717 1.00 26.89 438 ALA A N 1
ATOM 3400 C CA . ALA A 1 438 ? 29.454 32.682 13.708 1.00 26.89 438 ALA A CA 1
ATOM 3401 C C . ALA A 1 438 ? 29.910 32.245 15.127 1.00 26.89 438 ALA A C 1
ATOM 3403 O O . ALA A 1 438 ? 29.756 32.992 16.080 1.00 26.89 438 ALA A O 1
ATOM 3404 N N . CYS A 1 439 ? 30.403 31.023 15.371 1.00 23.94 439 CYS A N 1
ATOM 3405 C CA . CYS A 1 439 ? 31.203 30.143 14.505 1.00 23.94 439 CYS A CA 1
ATOM 3406 C C . CYS A 1 439 ? 30.720 28.669 14.462 1.00 23.94 439 CYS A C 1
ATOM 3408 O O . CYS A 1 439 ? 29.656 28.331 14.968 1.00 23.94 439 CYS A O 1
ATOM 3410 N N . CYS A 1 440 ? 31.484 27.799 13.793 1.00 24.50 440 CYS A N 1
ATOM 3411 C CA . CYS A 1 440 ? 31.155 26.398 13.500 1.00 24.50 440 CYS A CA 1
ATOM 3412 C C . CYS A 1 440 ? 32.076 25.391 14.222 1.00 24.50 440 CYS A C 1
ATOM 3414 O O . CYS A 1 440 ? 33.155 25.753 14.677 1.00 24.50 440 CYS A O 1
ATOM 3416 N N . ARG A 1 441 ? 31.698 24.104 14.097 1.00 25.95 441 ARG A N 1
ATOM 3417 C CA . ARG A 1 441 ? 32.491 22.860 14.263 1.00 25.95 441 ARG A CA 1
ATOM 3418 C C . ARG A 1 441 ? 32.541 22.208 15.656 1.00 25.95 441 ARG A C 1
ATOM 3420 O O . ARG A 1 441 ? 33.192 22.694 16.565 1.00 25.95 441 ARG A O 1
ATOM 3427 N N . SER A 1 442 ? 31.968 20.998 15.688 1.00 25.77 442 SER A N 1
ATOM 3428 C CA . SER A 1 442 ? 32.482 19.751 16.294 1.00 25.77 442 SER A CA 1
ATOM 3429 C C . SER A 1 442 ? 33.027 19.733 17.727 1.00 25.77 442 SER A C 1
ATOM 3431 O O . SER A 1 442 ? 34.003 20.407 18.028 1.00 25.77 442 SER A O 1
ATOM 3433 N N . TRP A 1 443 ? 32.649 18.686 18.465 1.00 26.17 443 TRP A N 1
ATOM 3434 C CA . TRP A 1 443 ? 33.658 17.793 19.051 1.00 26.17 443 TRP A CA 1
ATOM 3435 C C . TRP A 1 443 ? 33.201 16.332 18.963 1.00 26.17 443 TRP A C 1
ATOM 3437 O O . TRP A 1 443 ? 32.015 16.039 19.099 1.00 26.17 443 TRP A O 1
ATOM 3447 N N . ALA A 1 444 ? 34.139 15.425 18.689 1.00 28.64 444 ALA A N 1
ATOM 3448 C CA . ALA A 1 444 ? 33.908 13.985 18.770 1.00 28.64 444 ALA A CA 1
ATOM 3449 C C . ALA A 1 444 ? 34.129 13.501 20.215 1.00 28.64 444 ALA A C 1
ATOM 3451 O O . ALA A 1 444 ? 34.838 14.143 20.991 1.00 28.64 444 ALA A O 1
ATOM 3452 N N . GLY A 1 445 ? 33.501 12.383 20.585 1.00 26.11 445 GLY A N 1
ATOM 3453 C CA . GLY A 1 445 ? 33.478 11.913 21.972 1.00 26.11 445 GLY A CA 1
ATOM 3454 C C . GLY A 1 445 ? 34.820 11.399 22.509 1.00 26.11 445 GLY A C 1
ATOM 3455 O O . GLY A 1 445 ? 35.752 11.100 21.762 1.00 26.11 445 GLY A O 1
ATOM 3456 N N . ARG A 1 446 ? 34.879 11.219 23.833 1.00 27.47 446 ARG A N 1
ATOM 3457 C CA . ARG A 1 446 ? 35.921 10.451 24.532 1.00 27.47 446 ARG A CA 1
ATOM 3458 C C . ARG A 1 446 ? 35.265 9.402 25.436 1.00 27.47 446 ARG A C 1
ATOM 3460 O O . ARG A 1 446 ? 34.185 9.636 25.969 1.00 27.47 446 ARG A O 1
ATOM 3467 N N . LYS A 1 447 ? 35.911 8.239 25.563 1.00 27.81 447 LYS A N 1
ATOM 3468 C CA . LYS A 1 447 ? 35.583 7.175 26.534 1.00 27.81 447 LYS A CA 1
ATOM 3469 C C . LYS A 1 447 ? 36.408 7.365 27.825 1.00 27.81 447 LYS A C 1
ATOM 3471 O O . LYS A 1 447 ? 37.245 8.262 27.862 1.00 27.81 447 LYS A O 1
ATOM 3476 N N . PHE A 1 448 ? 36.236 6.438 28.780 1.00 26.56 448 PHE A N 1
ATOM 3477 C CA . PHE A 1 448 ? 36.890 6.340 30.103 1.00 26.56 448 PHE A CA 1
ATOM 3478 C C . PHE A 1 448 ? 36.384 7.358 31.147 1.00 26.56 448 PHE A C 1
ATOM 3480 O O . PHE A 1 448 ? 36.139 8.508 30.808 1.00 26.56 448 PHE A O 1
ATOM 3487 N N . SER A 1 449 ? 36.240 7.019 32.436 1.00 27.42 449 SER A N 1
ATOM 3488 C CA . SER A 1 449 ? 36.057 5.703 33.095 1.00 27.42 449 SER A CA 1
ATOM 3489 C C . SER A 1 449 ? 35.486 5.916 34.520 1.00 27.42 449 SER A C 1
ATOM 3491 O O . SER A 1 449 ? 35.417 7.063 34.958 1.00 27.42 449 SER A O 1
ATOM 3493 N N . PRO A 1 450 ? 35.036 4.867 35.243 1.00 42.41 450 PRO A N 1
ATOM 3494 C CA . PRO A 1 450 ? 34.319 5.017 36.515 1.00 42.41 450 PRO A CA 1
ATOM 3495 C C . PRO A 1 450 ? 35.245 5.108 37.750 1.00 42.41 450 PRO A C 1
ATOM 3497 O O . PRO A 1 450 ? 36.465 5.127 37.621 1.00 42.41 450 PRO A O 1
ATOM 3500 N N . VAL A 1 451 ? 34.609 5.049 38.934 1.00 27.78 451 VAL A N 1
ATOM 3501 C CA . VAL A 1 451 ? 35.118 5.008 40.328 1.00 27.78 451 VAL A CA 1
ATOM 3502 C C . VAL A 1 451 ? 34.934 6.320 41.097 1.00 27.78 451 VAL A C 1
ATOM 3504 O O . VAL A 1 451 ? 35.717 7.248 40.970 1.00 27.78 451 VAL A O 1
ATOM 3507 N N . TRP A 1 452 ? 33.947 6.311 42.000 1.00 26.12 452 TRP A N 1
ATOM 3508 C CA . TRP A 1 452 ? 34.143 6.544 43.440 1.00 26.12 452 TRP A CA 1
ATOM 3509 C C . TRP A 1 452 ? 33.147 5.664 44.219 1.00 26.12 452 TRP A C 1
ATOM 3511 O O . TRP A 1 452 ? 32.108 5.281 43.681 1.00 26.12 452 TRP A O 1
ATOM 3521 N N . ARG A 1 453 ? 33.482 5.254 45.451 1.00 29.88 453 ARG A N 1
ATOM 3522 C CA . ARG A 1 453 ? 32.712 4.265 46.235 1.00 29.88 453 ARG A CA 1
ATOM 3523 C C . ARG A 1 453 ? 32.651 4.664 47.718 1.00 29.88 453 ARG A C 1
ATOM 3525 O O . ARG A 1 453 ? 33.653 5.120 48.252 1.00 29.88 453 ARG A O 1
ATOM 3532 N N . ARG A 1 454 ? 31.529 4.326 48.375 1.00 30.55 454 ARG A N 1
ATOM 3533 C CA . ARG A 1 454 ? 31.220 4.435 49.823 1.00 30.55 454 ARG A CA 1
ATOM 3534 C C . ARG A 1 454 ? 30.972 5.858 50.357 1.00 30.55 454 ARG A C 1
ATOM 3536 O O . ARG A 1 454 ? 31.865 6.691 50.340 1.00 30.55 454 ARG A O 1
ATOM 3543 N N . ARG A 1 455 ? 29.835 6.035 51.040 1.00 28.86 455 ARG A N 1
ATOM 3544 C CA . ARG A 1 455 ? 29.748 5.907 52.513 1.00 28.86 455 ARG A CA 1
ATOM 3545 C C . ARG A 1 455 ? 28.430 5.209 52.889 1.00 28.86 455 ARG A C 1
ATOM 3547 O O . ARG A 1 455 ? 27.502 5.200 52.088 1.00 28.86 455 ARG A O 1
ATOM 3554 N N . GLN A 1 456 ? 28.392 4.593 54.068 1.00 29.91 456 GLN A N 1
ATOM 3555 C CA . GLN A 1 456 ? 27.201 4.015 54.703 1.00 29.91 456 GLN A CA 1
ATOM 3556 C C . GLN A 1 456 ? 27.058 4.621 56.105 1.00 29.91 456 GLN A C 1
ATOM 3558 O O . GLN A 1 456 ? 28.074 4.892 56.744 1.00 29.91 456 GLN A O 1
ATOM 3563 N N . ALA A 1 457 ? 25.813 4.800 56.539 1.00 30.19 457 ALA A N 1
ATOM 3564 C CA . ALA A 1 457 ? 25.336 4.893 57.922 1.00 30.19 457 ALA A CA 1
ATOM 3565 C C . ALA A 1 457 ? 23.819 4.605 57.824 1.00 30.19 457 ALA A C 1
ATOM 3567 O O . ALA A 1 457 ? 23.138 5.248 57.030 1.00 30.19 457 ALA A O 1
ATOM 3568 N N . ASP A 1 458 ? 23.312 3.464 58.288 1.00 27.94 458 ASP A N 1
ATOM 3569 C CA . ASP A 1 458 ? 23.039 3.088 59.689 1.00 27.94 458 ASP A CA 1
ATOM 3570 C C . ASP A 1 458 ? 21.731 3.678 60.244 1.00 27.94 458 ASP A C 1
ATOM 3572 O O . ASP A 1 458 ? 21.721 4.699 60.923 1.00 27.94 458 ASP A O 1
ATOM 3576 N N . ILE A 1 459 ? 20.629 2.952 60.007 1.00 28.33 459 ILE A N 1
ATOM 3577 C CA . ILE A 1 459 ? 19.446 2.880 60.882 1.00 28.33 459 ILE A CA 1
ATOM 3578 C C . ILE A 1 459 ? 19.026 1.399 60.931 1.00 28.33 459 ILE A C 1
ATOM 3580 O O . ILE A 1 459 ? 19.064 0.716 59.906 1.00 28.33 459 ILE A O 1
ATOM 3584 N N . ARG A 1 460 ? 18.642 0.882 62.108 1.00 28.22 460 ARG A N 1
ATOM 3585 C CA . ARG A 1 460 ? 18.179 -0.506 62.304 1.00 28.22 460 ARG A CA 1
ATOM 3586 C C . ARG A 1 460 ? 16.701 -0.559 62.722 1.00 28.22 460 ARG A C 1
ATOM 3588 O O . ARG A 1 460 ? 16.292 0.217 63.573 1.00 28.22 460 ARG A O 1
ATOM 3595 N N . PHE A 1 461 ? 15.967 -1.498 62.115 1.00 33.22 461 PHE A N 1
ATOM 3596 C CA . PHE A 1 461 ? 15.027 -2.485 62.696 1.00 33.22 461 PHE A CA 1
ATOM 3597 C C . PHE A 1 461 ? 14.413 -2.245 64.099 1.00 33.22 461 PHE A C 1
ATOM 3599 O O . PHE A 1 461 ? 15.132 -1.887 65.029 1.00 33.22 461 PHE A O 1
ATOM 3606 N N . PRO A 1 462 ? 13.117 -2.590 64.294 1.00 46.88 462 PRO A N 1
ATOM 3607 C CA . PRO A 1 462 ? 12.777 -4.010 64.502 1.00 46.88 462 PRO A CA 1
ATOM 3608 C C . PRO A 1 462 ? 11.533 -4.556 63.768 1.00 46.88 462 PRO A C 1
ATOM 3610 O O . PRO A 1 462 ? 10.702 -3.825 63.241 1.00 46.88 462 PRO A O 1
ATOM 3613 N N . VAL A 1 463 ? 11.429 -5.890 63.789 1.00 38.59 463 VAL A N 1
ATOM 3614 C CA . VAL A 1 463 ? 10.288 -6.727 63.376 1.00 38.59 463 VAL A CA 1
ATOM 3615 C C . VAL A 1 463 ? 9.764 -7.469 64.618 1.00 38.59 463 VAL A C 1
ATOM 3617 O O . VAL A 1 463 ? 10.594 -7.911 65.413 1.00 38.59 463 VAL A O 1
ATOM 3620 N N . PRO A 1 464 ? 8.446 -7.681 64.785 1.00 45.06 464 PRO A N 1
ATOM 3621 C CA . PRO A 1 464 ? 7.897 -8.730 65.645 1.00 45.06 464 PRO A CA 1
ATOM 3622 C C . PRO A 1 464 ? 7.450 -9.964 64.831 1.00 45.06 464 PRO A C 1
ATOM 3624 O O . PRO A 1 464 ? 7.025 -9.844 63.682 1.00 45.06 464 PRO A O 1
ATOM 3627 N N . ALA A 1 465 ? 7.561 -11.155 65.424 1.00 32.41 465 ALA A N 1
ATOM 3628 C CA . ALA A 1 465 ? 7.301 -12.444 64.771 1.00 32.41 465 ALA A CA 1
ATOM 3629 C C . ALA A 1 465 ? 5.928 -13.052 65.136 1.00 32.41 465 ALA A C 1
ATOM 3631 O O . ALA A 1 465 ? 5.196 -12.518 65.968 1.00 32.41 465 ALA A O 1
ATOM 3632 N N . ALA A 1 466 ? 5.590 -14.180 64.503 1.00 36.84 466 ALA A N 1
ATOM 3633 C CA . ALA A 1 466 ? 4.362 -14.940 64.749 1.00 36.84 466 ALA A CA 1
ATOM 3634 C C . ALA A 1 466 ? 4.390 -15.752 66.064 1.00 36.84 466 ALA A C 1
ATOM 3636 O O . ALA A 1 466 ? 5.453 -16.008 66.630 1.00 36.84 466 ALA A O 1
ATOM 3637 N N . ALA A 1 467 ? 3.211 -16.208 66.500 1.00 33.47 467 ALA A N 1
ATOM 3638 C CA . ALA A 1 467 ? 3.010 -17.187 67.571 1.00 33.47 467 ALA A CA 1
ATOM 3639 C C . ALA A 1 467 ? 1.866 -18.156 67.194 1.00 33.47 467 ALA A C 1
ATOM 3641 O O . ALA A 1 467 ? 1.060 -17.840 66.319 1.00 33.47 467 ALA A O 1
ATOM 3642 N N . ASP A 1 468 ? 1.823 -19.332 67.827 1.00 36.03 468 ASP A N 1
ATOM 3643 C CA . ASP A 1 468 ? 1.244 -20.560 67.252 1.00 36.03 468 ASP A CA 1
ATOM 3644 C C . ASP A 1 468 ? 0.421 -21.393 68.265 1.00 36.03 468 ASP A C 1
ATOM 3646 O O . ASP A 1 468 ? 0.828 -21.503 69.425 1.00 36.03 468 ASP A O 1
ATOM 3650 N N . ARG A 1 469 ? -0.717 -21.964 67.812 1.00 34.09 469 ARG A N 1
ATOM 3651 C CA . ARG A 1 469 ? -1.553 -23.056 68.389 1.00 34.09 469 ARG A CA 1
ATOM 3652 C C . ARG A 1 469 ? -2.535 -23.561 67.299 1.00 34.09 469 ARG A C 1
ATOM 3654 O O . ARG A 1 469 ? -3.094 -22.728 66.595 1.00 34.09 469 ARG A O 1
ATOM 3661 N N . GLY A 1 470 ? -2.900 -24.842 67.153 1.00 31.75 470 GLY A N 1
ATOM 3662 C CA . GLY A 1 470 ? -2.380 -26.074 67.768 1.00 31.75 470 GLY A CA 1
ATOM 3663 C C . GLY A 1 470 ? -3.428 -27.209 67.892 1.00 31.75 470 GLY A C 1
ATOM 3664 O O . GLY A 1 470 ? -4.211 -27.182 68.836 1.00 31.75 470 GLY A O 1
ATOM 3665 N N . GLY A 1 471 ? -3.382 -28.223 67.006 1.00 31.05 471 GLY A N 1
ATOM 3666 C CA . GLY A 1 471 ? -4.104 -29.521 67.104 1.00 31.05 471 GLY A CA 1
ATOM 3667 C C . GLY A 1 471 ? -5.534 -29.597 66.511 1.00 31.05 471 GLY A C 1
ATOM 3668 O O . GLY A 1 471 ? -6.176 -28.566 66.343 1.00 31.05 471 GLY A O 1
ATOM 3669 N N . ASP A 1 472 ? -6.109 -30.772 66.185 1.00 34.66 472 ASP A N 1
ATOM 3670 C CA . ASP A 1 472 ? -5.550 -32.138 66.001 1.00 34.66 472 ASP A CA 1
ATOM 3671 C C . ASP A 1 472 ? -6.572 -33.086 65.279 1.00 34.66 472 ASP A C 1
ATOM 3673 O O . ASP A 1 472 ? -7.760 -32.777 65.249 1.00 34.66 472 ASP A O 1
ATOM 3677 N N . VAL A 1 473 ? -6.119 -34.256 64.779 1.00 33.50 473 VAL A N 1
ATOM 3678 C CA . VAL A 1 473 ? -6.877 -35.451 64.285 1.00 33.50 473 VAL A CA 1
ATOM 3679 C C . VAL A 1 473 ? -7.737 -35.272 62.998 1.00 33.50 473 VAL A C 1
ATOM 3681 O O . VAL A 1 473 ? -8.463 -34.303 62.845 1.00 33.50 473 VAL A O 1
ATOM 3684 N N . GLY A 1 474 ? -7.767 -36.185 62.003 1.00 29.36 474 GLY A N 1
ATOM 3685 C CA . GLY A 1 474 ? -7.142 -37.515 61.869 1.00 29.36 474 GLY A CA 1
ATOM 3686 C C . GLY A 1 474 ? -7.289 -38.171 60.471 1.00 29.36 474 GLY A C 1
ATOM 3687 O O . GLY A 1 474 ? -7.518 -37.502 59.470 1.00 29.36 474 GLY A O 1
ATOM 3688 N N . GLN A 1 475 ? -7.099 -39.499 60.386 1.00 35.81 475 GLN A N 1
ATOM 3689 C CA . GLN A 1 475 ? -6.729 -40.235 59.153 1.00 35.81 475 GLN A CA 1
ATOM 3690 C C . GLN A 1 475 ? -7.847 -41.071 58.478 1.00 35.81 475 GLN A C 1
ATOM 3692 O O . GLN A 1 475 ? -8.635 -41.701 59.184 1.00 35.81 475 GLN A O 1
ATOM 3697 N N . ARG A 1 476 ? -7.777 -41.221 57.134 1.00 30.86 476 ARG A N 1
ATOM 3698 C CA . ARG A 1 476 ? -7.948 -42.441 56.267 1.00 30.86 476 ARG A CA 1
ATOM 3699 C C . ARG A 1 476 ? -7.847 -41.989 54.785 1.00 30.86 476 ARG A C 1
ATOM 3701 O O . ARG A 1 476 ? -8.397 -40.946 54.472 1.00 30.86 476 ARG A O 1
ATOM 3708 N N . ARG A 1 477 ? -7.058 -42.539 53.842 1.00 33.47 477 ARG A N 1
ATOM 3709 C CA . ARG A 1 477 ? -6.698 -43.906 53.362 1.00 33.47 477 ARG A CA 1
ATOM 3710 C C . ARG A 1 477 ? -7.691 -44.542 52.358 1.00 33.47 477 ARG A C 1
ATOM 3712 O O . ARG A 1 477 ? -8.847 -44.733 52.702 1.00 33.47 477 ARG A O 1
ATOM 3719 N N . HIS A 1 478 ? -7.136 -45.020 51.225 1.00 32.00 478 HIS A N 1
ATOM 3720 C CA . HIS A 1 478 ? -7.727 -45.878 50.160 1.00 32.00 478 HIS A CA 1
ATOM 3721 C C . HIS A 1 478 ? -8.780 -45.214 49.229 1.00 32.00 478 HIS A C 1
ATOM 3723 O O . HIS A 1 478 ? -9.438 -44.273 49.643 1.00 32.00 478 HIS A O 1
ATOM 3729 N N . ALA A 1 479 ? -8.963 -45.605 47.950 1.00 33.59 479 ALA A N 1
ATOM 3730 C CA . ALA A 1 479 ? -8.277 -46.599 47.088 1.00 33.59 479 ALA A CA 1
ATOM 3731 C C . ALA A 1 479 ? -8.383 -46.254 45.569 1.00 33.59 479 ALA A C 1
ATOM 3733 O O . ALA A 1 479 ? -9.008 -45.270 45.188 1.00 33.59 479 ALA A O 1
ATOM 3734 N N . ARG A 1 480 ? -7.759 -47.072 44.698 1.00 37.53 480 ARG A N 1
ATOM 3735 C CA . ARG A 1 480 ? -7.864 -47.018 43.219 1.00 37.53 480 ARG A CA 1
ATOM 3736 C C . ARG A 1 480 ? -9.032 -47.872 42.692 1.00 37.53 480 ARG A C 1
ATOM 3738 O O . ARG A 1 480 ? -9.166 -48.994 43.166 1.00 37.53 480 ARG A O 1
ATOM 3745 N N . CYS A 1 481 ? -9.717 -47.409 41.640 1.00 32.28 481 CYS A N 1
ATOM 3746 C CA . CYS A 1 481 ? -10.145 -48.091 40.384 1.00 32.28 481 CYS A CA 1
ATOM 3747 C C . CYS A 1 481 ? -10.976 -47.059 39.575 1.00 32.28 481 CYS A C 1
ATOM 3749 O O . CYS A 1 481 ? -11.576 -46.189 40.191 1.00 32.28 481 CYS A O 1
ATOM 3751 N N . ARG A 1 482 ? -11.005 -46.952 38.237 1.00 39.72 482 ARG A N 1
ATOM 3752 C CA . ARG A 1 482 ? -10.644 -47.814 37.089 1.00 39.72 482 ARG A CA 1
ATOM 3753 C C . ARG A 1 482 ? -11.649 -48.927 36.740 1.00 39.72 482 ARG A C 1
ATOM 3755 O O . ARG A 1 482 ? -11.370 -50.082 37.026 1.00 39.72 482 ARG A O 1
ATOM 3762 N N . GLN A 1 483 ? -12.748 -48.553 36.075 1.00 41.03 483 GLN A N 1
ATOM 3763 C CA . GLN A 1 483 ? -13.456 -49.246 34.970 1.00 41.03 483 GLN A CA 1
ATOM 3764 C C . GLN A 1 483 ? -14.745 -48.454 34.638 1.00 41.03 483 GLN A C 1
ATOM 3766 O O . GLN A 1 483 ? -15.217 -47.709 35.495 1.00 41.03 483 GLN A O 1
ATOM 3771 N N . GLY A 1 484 ? -15.327 -48.540 33.438 1.00 47.19 484 GLY A N 1
ATOM 3772 C CA . GLY A 1 484 ? -14.900 -49.270 32.229 1.00 47.19 484 GLY A CA 1
ATOM 3773 C C . GLY A 1 484 ? -14.633 -48.347 31.044 1.00 47.19 484 GLY A C 1
ATOM 3774 O O . GLY A 1 484 ? -15.093 -47.188 31.101 1.00 47.19 484 GLY A O 1
#

Foldseek 3Di:
DAAEEEQEDALQDFDFLQSVLLLLQRQLQNLLRVHAYEYEHAHLPPVRGDPVSVVNNVVLCVQLVHDHPYYYYLVVVVVLLVVLQVLCVVVVQKAWDQQDPVSLVVQQVVCVVVVHQSADPCVRVPDDPVNVVVSVVVVTATFMFGDQADEPVDDDCPGLQWQWDQAQAPGIDTERNNSHYRDGQADSVRGGDCLRSVLSCCQVVVNQEYEEAPVCRNVLSVSVRSCVSSVGDRHHYHHFYFEAEPVRHGPDPVVVCRGSVNCVVVVQRSQLSSLCSQCFQFPDDRARDDDSSVVSNVHGSHRHHPYHGYDDVVSSLVNGPPNPPPPPPPPVPDDPPDPDDDDDDDDDDDDDDDDDDDDDDDDDDDDDDDDDDDDDDDDDDDDDDDDDDDDDDDDDDDDDDDDDDDDDDDDDYDDDDDDDDDDDDDDDDDDDDDDDDDDDDDDDDDDDDDDDDDDDDDDDDDDDDDDDDDDDDDDDDDDDDDDD

InterPro domains:
  IPR000924 Glutamyl/glutaminyl-tRNA synthetase [PR00987] (6-18)
  IPR000924 Glutamyl/glutaminyl-tRNA synthetase [PR00987] (20-31)
  IPR000924 Glutamyl/glutaminyl-tRNA synthetase [PR00987] (35-48)
  IPR000924 Glutamyl/glutaminyl-tRNA synthetase [PR00987] (192-202)
  IPR000924 Glutamyl/glutaminyl-tRNA synthetase [PR00987] (208-216)
  IPR001412 Aminoacyl-tRNA synthetase, class I, conserved site [PS00178] (9-20)
  IPR004527 Glutamate-tRNA ligase, bacterial/mitochondrial [TIGR00464] (3-317)
  IPR014729 Rossmann-like alpha/beta/alpha sandwich fold [G3DSA:3.40.50.620] (1-321)
  IPR020058 Glutamyl/glutaminyl-tRNA synthetase, class Ib, catalytic domain [PF00749] (3-317)
  IPR049940 Glutamyl-Q tRNA(Asp) synthetase/Glutamate--tRNA ligase [PTHR43311] (2-319)